Protein AF-0000000083172768 (afdb_homodimer)

Structure (mmCIF, N/CA/C/O backbone):
data_AF-0000000083172768-model_v1
#
loop_
_entity.id
_entity.type
_entity.pdbx_description
1 polymer 'Sterol 24-C-methyltransferase'
#
loop_
_atom_site.group_PDB
_atom_site.id
_atom_site.type_symbol
_atom_site.label_atom_id
_atom_site.label_alt_id
_atom_site.label_comp_id
_atom_site.label_asym_id
_atom_site.label_entity_id
_atom_site.label_seq_id
_atom_site.pdbx_PDB_ins_code
_atom_site.Cartn_x
_atom_site.Cartn_y
_atom_site.Cartn_z
_atom_site.occupancy
_atom_site.B_iso_or_equiv
_atom_site.auth_seq_id
_atom_site.auth_comp_id
_atom_site.auth_asym_id
_atom_site.auth_atom_id
_atom_site.pdbx_PDB_model_num
ATOM 1 N N . MET A 1 1 ? -0.546 26.688 33.875 1 34.53 1 MET A N 1
ATOM 2 C CA . MET A 1 1 ? -0.968 27.438 32.688 1 34.53 1 MET A CA 1
ATOM 3 C C . MET A 1 1 ? -2.48 27.359 32.5 1 34.53 1 MET A C 1
ATOM 5 O O . MET A 1 1 ? -3.078 26.297 32.688 1 34.53 1 MET A O 1
ATOM 9 N N . ALA A 1 2 ? -3.041 28.406 32.625 1 40.62 2 ALA A N 1
ATOM 10 C CA . ALA A 1 2 ? -4.496 28.5 32.531 1 40.62 2 ALA A CA 1
ATOM 11 C C . ALA A 1 2 ? -5.031 27.719 31.328 1 40.62 2 ALA A C 1
ATOM 13 O O . ALA A 1 2 ? -4.414 27.719 30.266 1 40.62 2 ALA A O 1
ATOM 14 N N . PRO A 1 3 ? -5.926 26.812 31.5 1 43.81 3 PRO A N 1
ATOM 15 C CA . PRO A 1 3 ? -6.516 26.047 30.406 1 43.81 3 PRO A CA 1
ATOM 16 C C . PRO A 1 3 ? -6.941 26.922 29.234 1 43.81 3 PRO A C 1
ATOM 18 O O . PRO A 1 3 ? -7.59 27.953 29.422 1 43.81 3 PRO A O 1
ATOM 21 N N . ALA A 1 4 ? -6.105 27.031 28.234 1 52.25 4 ALA A N 1
ATOM 22 C CA . ALA A 1 4 ? -6.387 27.891 27.078 1 52.25 4 ALA A CA 1
ATOM 23 C C . ALA A 1 4 ? -7.859 27.797 26.688 1 52.25 4 ALA A C 1
ATOM 25 O O . ALA A 1 4 ? -8.43 26.703 26.625 1 52.25 4 ALA A O 1
ATOM 26 N N . THR A 1 5 ? -8.633 28.812 26.922 1 69.31 5 THR A N 1
ATOM 27 C CA . THR A 1 5 ? -10.016 28.922 26.469 1 69.31 5 THR A CA 1
ATOM 28 C C . THR A 1 5 ? -10.133 28.547 25 1 69.31 5 THR A C 1
ATOM 30 O O . THR A 1 5 ? -9.484 29.141 24.141 1 69.31 5 THR A O 1
ATOM 33 N N . LEU A 1 6 ? -10.664 27.234 24.734 1 72.31 6 LEU A N 1
ATOM 34 C CA . LEU A 1 6 ? -10.859 26.734 23.375 1 72.31 6 LEU A CA 1
ATOM 35 C C . LEU A 1 6 ? -11.906 27.562 22.641 1 72.31 6 LEU A C 1
ATOM 37 O O . LEU A 1 6 ? -12.852 28.062 23.234 1 72.31 6 LEU A O 1
ATOM 41 N N . GLU A 1 7 ? -11.641 27.781 21.391 1 76.38 7 GLU A N 1
ATOM 42 C CA . GLU A 1 7 ? -12.656 28.406 20.531 1 76.38 7 GLU A CA 1
ATOM 43 C C . GLU A 1 7 ? -13.945 27.594 20.516 1 76.38 7 GLU A C 1
ATOM 45 O O . GLU A 1 7 ? -13.906 26.359 20.469 1 76.38 7 GLU A O 1
ATOM 50 N N . GLN A 1 8 ? -15.031 28.266 20.656 1 74.62 8 GLN A N 1
ATOM 51 C CA . GLN A 1 8 ? -16.328 27.578 20.625 1 74.62 8 GLN A CA 1
ATOM 52 C C . GLN A 1 8 ? -16.672 27.141 19.203 1 74.62 8 GLN A C 1
ATOM 54 O O . GLN A 1 8 ? -16.469 27.891 18.25 1 74.62 8 GLN A O 1
ATOM 59 N N . GLU A 1 9 ? -17.188 25.922 19.172 1 79.19 9 GLU A N 1
ATOM 60 C CA . GLU A 1 9 ? -17.641 25.438 17.875 1 79.19 9 GLU A CA 1
ATOM 61 C C . GLU A 1 9 ? -18.922 26.141 17.438 1 79.19 9 GLU A C 1
ATOM 63 O O . GLU A 1 9 ? -19.797 26.406 18.266 1 79.19 9 GLU A O 1
ATOM 68 N N . ASN A 1 10 ? -18.969 26.609 16.234 1 81 10 ASN A N 1
ATOM 69 C CA . ASN A 1 10 ? -20.188 27.141 15.625 1 81 10 ASN A CA 1
ATOM 70 C C . ASN A 1 10 ? -20.453 26.5 14.266 1 81 10 ASN A C 1
ATOM 72 O O . ASN A 1 10 ? -20.016 27.031 13.234 1 81 10 ASN A O 1
ATOM 76 N N . HIS A 1 11 ? -21.234 25.406 14.297 1 84.38 11 HIS A N 1
ATOM 77 C CA . HIS A 1 11 ? -21.469 24.625 13.094 1 84.38 11 HIS A CA 1
ATOM 78 C C . HIS A 1 11 ? -22.328 25.391 12.086 1 84.38 11 HIS A C 1
ATOM 80 O O . HIS A 1 11 ? -22.078 25.312 10.883 1 84.38 11 HIS A O 1
ATOM 86 N N . THR A 1 12 ? -23.25 26.062 12.594 1 81.12 12 THR A N 1
ATOM 87 C CA . THR A 1 12 ? -24.156 26.812 11.719 1 81.12 12 THR A CA 1
ATOM 88 C C . THR A 1 12 ? -23.391 27.906 10.969 1 81.12 12 THR A C 1
ATOM 90 O O . THR A 1 12 ? -23.516 28.031 9.75 1 81.12 12 THR A O 1
ATOM 93 N N . ARG A 1 13 ? -22.578 28.656 11.703 1 77.81 13 ARG A N 1
ATOM 94 C CA . ARG A 1 13 ? -21.781 29.703 11.109 1 77.81 13 ARG A CA 1
ATOM 95 C C . ARG A 1 13 ? -20.844 29.141 10.039 1 77.81 13 ARG A C 1
ATOM 97 O O . ARG A 1 13 ? -20.75 29.703 8.938 1 77.81 13 ARG A O 1
ATOM 104 N N . ASP A 1 14 ? -20.203 28.125 10.375 1 82.19 14 ASP A N 1
ATOM 105 C CA . ASP A 1 14 ? -19.234 27.531 9.469 1 82.19 14 ASP A CA 1
ATOM 106 C C . ASP A 1 14 ? -19.906 27 8.203 1 82.19 14 ASP A C 1
ATOM 108 O O . ASP A 1 14 ? -19.391 27.188 7.098 1 82.19 14 ASP A O 1
ATOM 112 N N . ALA A 1 15 ? -21 26.359 8.398 1 81.75 15 ALA A N 1
ATOM 113 C CA . ALA A 1 15 ? -21.75 25.812 7.266 1 81.75 15 ALA A CA 1
ATOM 114 C C . ALA A 1 15 ? -22.219 26.922 6.336 1 81.75 15 ALA A C 1
ATOM 116 O O . ALA A 1 15 ? -22.156 26.797 5.109 1 81.75 15 ALA A O 1
ATOM 117 N N . GLU A 1 16 ? -22.719 28 6.938 1 78.94 16 GLU A N 1
ATOM 118 C CA . GLU A 1 16 ? -23.172 29.141 6.145 1 78.94 16 GLU A CA 1
ATOM 119 C C . GLU A 1 16 ? -22.016 29.766 5.371 1 78.94 16 GLU A C 1
ATOM 121 O O . GLU A 1 16 ? -22.156 30.125 4.199 1 78.94 16 GLU A O 1
ATOM 126 N N . PHE A 1 17 ? -20.969 29.953 6 1 77.75 17 PHE A N 1
ATOM 127 C CA . PHE A 1 17 ? -19.797 30.5 5.336 1 77.75 17 PHE A CA 1
ATOM 128 C C . PHE A 1 17 ? -19.375 29.625 4.172 1 77.75 17 PHE A C 1
ATOM 130 O O . PHE A 1 17 ? -19.047 30.125 3.094 1 77.75 17 PHE A O 1
ATOM 137 N N . ASN A 1 18 ? -19.312 28.344 4.457 1 82.5 18 ASN A N 1
ATOM 138 C CA . ASN A 1 18 ? -18.938 27.375 3.418 1 82.5 18 ASN A CA 1
ATOM 139 C C . ASN A 1 18 ? -19.875 27.469 2.217 1 82.5 18 ASN A C 1
ATOM 141 O O . ASN A 1 18 ? -19.422 27.438 1.069 1 82.5 18 ASN A O 1
ATOM 145 N N . ARG A 1 19 ? -21.141 27.547 2.459 1 81.25 19 ARG A N 1
ATOM 146 C CA . ARG A 1 19 ? -22.125 27.656 1.396 1 81.25 19 ARG A CA 1
ATOM 147 C C . ARG A 1 19 ? -21.875 28.906 0.558 1 81.25 19 ARG A C 1
ATOM 149 O O . ARG A 1 19 ? -21.953 28.875 -0.671 1 81.25 19 ARG A O 1
ATOM 156 N N . VAL A 1 20 ? -21.594 29.938 1.216 1 76.12 20 VAL A N 1
ATOM 157 C CA . VAL A 1 20 ? -21.391 31.203 0.523 1 76.12 20 VAL A CA 1
ATOM 158 C C . VAL A 1 20 ? -20.094 31.141 -0.282 1 76.12 20 VAL A C 1
ATOM 160 O O . VAL A 1 20 ? -20.047 31.547 -1.447 1 76.12 20 VAL A O 1
ATOM 163 N N . LEU A 1 21 ? -19.156 30.656 0.3 1 78.5 21 LEU A N 1
ATOM 164 C CA . LEU A 1 21 ? -17.828 30.688 -0.319 1 78.5 21 LEU A CA 1
ATOM 165 C C . LEU A 1 21 ? -17.75 29.672 -1.451 1 78.5 21 LEU A C 1
ATOM 167 O O . LEU A 1 21 ? -17.328 30 -2.564 1 78.5 21 LEU A O 1
ATOM 171 N N . HIS A 1 22 ? -18.172 28.453 -1.201 1 83.94 22 HIS A N 1
ATOM 172 C CA . HIS A 1 22 ? -17.875 27.359 -2.123 1 83.94 22 HIS A CA 1
ATOM 173 C C . HIS A 1 22 ? -19.125 26.969 -2.924 1 83.94 22 HIS A C 1
ATOM 175 O O . HIS A 1 22 ? -19.016 26.328 -3.965 1 83.94 22 HIS A O 1
ATOM 181 N N . GLY A 1 23 ? -20.234 27.281 -2.422 1 71.12 23 GLY A N 1
ATOM 182 C CA . GLY A 1 23 ? -21.453 26.906 -3.117 1 71.12 23 GLY A CA 1
ATOM 183 C C . GLY A 1 23 ? -21.562 25.406 -3.332 1 71.12 23 GLY A C 1
ATOM 184 O O . GLY A 1 23 ? -21.453 24.625 -2.385 1 71.12 23 GLY A O 1
ATOM 185 N N . LYS A 1 24 ? -21.766 24.984 -4.668 1 70.06 24 LYS A N 1
ATOM 186 C CA . LYS A 1 24 ? -21.891 23.578 -5.02 1 70.06 24 LYS A CA 1
ATOM 187 C C . LYS A 1 24 ? -20.578 23.016 -5.543 1 70.06 24 LYS A C 1
ATOM 189 O O . LYS A 1 24 ? -20.562 21.969 -6.203 1 70.06 24 LYS A O 1
ATOM 194 N N . SER A 1 25 ? -19.562 23.75 -5.266 1 70.44 25 SER A N 1
ATOM 195 C CA . SER A 1 25 ? -18.281 23.359 -5.836 1 70.44 25 SER A CA 1
ATOM 196 C C . SER A 1 25 ? -17.781 22.047 -5.242 1 70.44 25 SER A C 1
ATOM 198 O O . SER A 1 25 ? -16.984 21.328 -5.867 1 70.44 25 SER A O 1
ATOM 200 N N . ALA A 1 26 ? -18.172 21.797 -4.082 1 73.5 26 ALA A N 1
ATOM 201 C CA . ALA A 1 26 ? -17.797 20.531 -3.471 1 73.5 26 ALA A CA 1
ATOM 202 C C . ALA A 1 26 ? -18.328 19.344 -4.281 1 73.5 26 ALA A C 1
ATOM 204 O O . ALA A 1 26 ? -17.797 18.234 -4.203 1 73.5 26 ALA A O 1
ATOM 205 N N . GLN A 1 27 ? -19.344 19.609 -5.039 1 67.19 27 GLN A N 1
ATOM 206 C CA . GLN A 1 27 ? -19.984 18.578 -5.844 1 67.19 27 GLN A CA 1
ATOM 207 C C . GLN A 1 27 ? -19.531 18.656 -7.301 1 67.19 27 GLN A C 1
ATOM 209 O O . GLN A 1 27 ? -19.922 17.812 -8.125 1 67.19 27 GLN A O 1
ATOM 214 N N . ALA A 1 28 ? -18.75 19.734 -7.555 1 59.31 28 ALA A N 1
ATOM 215 C CA . ALA A 1 28 ? -18.406 19.984 -8.953 1 59.31 28 ALA A CA 1
ATOM 216 C C . ALA A 1 28 ? -17.469 18.922 -9.492 1 59.31 28 ALA A C 1
ATOM 218 O O . ALA A 1 28 ? -16.547 18.469 -8.797 1 59.31 28 ALA A O 1
ATOM 219 N N . GLN A 1 29 ? -17.812 18.297 -10.656 1 57.25 29 GLN A N 1
ATOM 220 C CA . GLN A 1 29 ? -16.984 17.328 -11.367 1 57.25 29 GLN A CA 1
ATOM 221 C C . GLN A 1 29 ? -16.047 18.016 -12.344 1 57.25 29 GLN A C 1
ATOM 223 O O . GLN A 1 29 ? -15.188 17.375 -12.953 1 57.25 29 GLN A O 1
ATOM 228 N N . GLY A 1 30 ? -16.078 19.297 -12.273 1 56.19 30 GLY A N 1
ATOM 229 C CA . GLY A 1 30 ? -15.344 19.969 -13.328 1 56.19 30 GLY A CA 1
ATOM 230 C C . GLY A 1 30 ? -13.875 20.188 -13 1 56.19 30 GLY A C 1
ATOM 231 O O . GLY A 1 30 ? -13.398 19.75 -11.945 1 56.19 30 GLY A O 1
ATOM 232 N N . GLY A 1 31 ? -13.047 20.672 -14.023 1 61.69 31 GLY A N 1
ATOM 233 C CA . GLY A 1 31 ? -11.617 20.938 -13.961 1 61.69 31 GLY A CA 1
ATOM 234 C C . GLY A 1 31 ? -11.258 22.062 -13.008 1 61.69 31 GLY A C 1
ATOM 235 O O . GLY A 1 31 ? -12.133 22.594 -12.32 1 61.69 31 GLY A O 1
ATOM 236 N N . PHE A 1 32 ? -10.016 22.359 -12.836 1 62.41 32 PHE A N 1
ATOM 237 C CA . PHE A 1 32 ? -9.406 23.297 -11.906 1 62.41 32 PHE A CA 1
ATOM 238 C C . PHE A 1 32 ? -10.078 24.672 -11.992 1 62.41 32 PHE A C 1
ATOM 240 O O . PHE A 1 32 ? -10.414 25.266 -10.977 1 62.41 32 PHE A O 1
ATOM 247 N N . ALA A 1 33 ? -10.469 25.125 -13.094 1 56.91 33 ALA A N 1
ATOM 248 C CA . ALA A 1 33 ? -11.047 26.438 -13.305 1 56.91 33 ALA A CA 1
ATOM 249 C C . ALA A 1 33 ? -12.469 26.516 -12.758 1 56.91 33 ALA A C 1
ATOM 251 O O . ALA A 1 33 ? -12.859 27.531 -12.172 1 56.91 33 ALA A O 1
ATOM 252 N N . ALA A 1 34 ? -13.117 25.5 -12.914 1 57.31 34 ALA A N 1
ATOM 253 C CA . ALA A 1 34 ? -14.5 25.484 -12.445 1 57.31 34 ALA A CA 1
ATOM 254 C C . ALA A 1 34 ? -14.57 25.469 -10.922 1 57.31 34 ALA A C 1
ATOM 256 O O . ALA A 1 34 ? -15.445 26.109 -10.336 1 57.31 34 ALA A O 1
ATOM 257 N N . ILE A 1 35 ? -13.547 24.984 -10.461 1 61.19 35 ILE A N 1
ATOM 258 C CA . ILE A 1 35 ? -13.523 24.844 -9.016 1 61.19 35 ILE A CA 1
ATOM 259 C C . ILE A 1 35 ? -13.141 26.188 -8.375 1 61.19 35 ILE A C 1
ATOM 261 O O . ILE A 1 35 ? -13.797 26.641 -7.434 1 61.19 35 ILE A O 1
ATOM 265 N N . LEU A 1 36 ? -12.227 26.844 -9.016 1 65.56 36 LEU A N 1
ATOM 266 C CA . LEU A 1 36 ? -11.766 28.094 -8.445 1 65.56 36 LEU A CA 1
ATOM 267 C C . LEU A 1 36 ? -12.742 29.234 -8.758 1 65.56 36 LEU A C 1
ATOM 269 O O . LEU A 1 36 ? -12.977 30.109 -7.926 1 65.56 36 LEU A O 1
ATOM 273 N N . GLY A 1 37 ? -13.281 29.109 -9.859 1 62.56 37 GLY A N 1
ATOM 274 C CA . GLY A 1 37 ? -14.148 30.188 -10.328 1 62.56 37 GLY A CA 1
ATOM 275 C C . GLY A 1 37 ? -15.5 30.219 -9.641 1 62.56 37 GLY A C 1
ATOM 276 O O . GLY A 1 37 ? -16.188 31.234 -9.664 1 62.56 37 GLY A O 1
ATOM 277 N N . GLY A 1 38 ? -15.781 29.25 -9.023 1 66.31 38 GLY A N 1
ATOM 278 C CA . GLY A 1 38 ? -17.109 29.172 -8.422 1 66.31 38 GLY A CA 1
ATOM 279 C C . GLY A 1 38 ? -17.156 29.75 -7.016 1 66.31 38 GLY A C 1
ATOM 280 O O . GLY A 1 38 ? -18.219 29.812 -6.402 1 66.31 38 GLY A O 1
ATOM 281 N N . LYS A 1 39 ? -16.094 30.391 -6.559 1 78.69 39 LYS A N 1
ATOM 282 C CA . LYS A 1 39 ? -16.062 30.906 -5.195 1 78.69 39 LYS A CA 1
ATOM 283 C C . LYS A 1 39 ? -16.562 32.344 -5.141 1 78.69 39 LYS A C 1
ATOM 285 O O . LYS A 1 39 ? -16.297 33.125 -6.051 1 78.69 39 LYS A O 1
ATOM 290 N N . ASP A 1 40 ? -17.266 32.656 -4.031 1 78.81 40 ASP A N 1
ATOM 291 C CA . ASP A 1 40 ? -17.719 34.031 -3.801 1 78.81 40 ASP A CA 1
ATOM 292 C C . ASP A 1 40 ? -16.562 34.938 -3.471 1 78.81 40 ASP A C 1
ATOM 294 O O . ASP A 1 40 ? -15.797 34.688 -2.537 1 78.81 40 ASP A O 1
ATOM 298 N N . ALA A 1 41 ? -16.469 36 -4.16 1 77.5 41 ALA A N 1
ATOM 299 C CA . ALA A 1 41 ? -15.336 36.906 -4.062 1 77.5 41 ALA A CA 1
ATOM 300 C C . ALA A 1 41 ? -15.25 37.531 -2.676 1 77.5 41 ALA A C 1
ATOM 302 O O . ALA A 1 41 ? -14.156 37.625 -2.102 1 77.5 41 ALA A O 1
ATOM 303 N N . ALA A 1 42 ? -16.344 38 -2.193 1 80.69 42 ALA A N 1
ATOM 304 C CA . ALA A 1 42 ? -16.359 38.656 -0.886 1 80.69 42 ALA A CA 1
ATOM 305 C C . ALA A 1 42 ? -15.953 37.688 0.215 1 80.69 42 ALA A C 1
ATOM 307 O O . ALA A 1 42 ? -15.18 38.031 1.109 1 80.69 42 ALA A O 1
ATOM 308 N N . ALA A 1 43 ? -16.516 36.594 0.172 1 81.94 43 ALA A N 1
ATOM 309 C CA . ALA A 1 43 ? -16.188 35.562 1.152 1 81.94 43 ALA A CA 1
ATOM 310 C C . ALA A 1 43 ? -14.727 35.156 1.053 1 81.94 43 ALA A C 1
ATOM 312 O O . ALA A 1 43 ? -14.07 34.906 2.07 1 81.94 43 ALA A O 1
ATOM 313 N N . GLN A 1 44 ? -14.328 35.062 -0.094 1 84.06 44 GLN A N 1
ATOM 314 C CA . GLN A 1 44 ? -12.922 34.75 -0.307 1 84.06 44 GLN A CA 1
ATOM 315 C C . GLN A 1 44 ? -12.016 35.812 0.305 1 84.06 44 GLN A C 1
ATOM 317 O O . GLN A 1 44 ? -11.031 35.5 0.969 1 84.06 44 GLN A O 1
ATOM 322 N N . LYS A 1 45 ? -12.305 36.969 0.009 1 83 45 LYS A N 1
ATOM 323 C CA . LYS A 1 45 ? -11.531 38.062 0.584 1 83 45 LYS A CA 1
ATOM 324 C C . LYS A 1 45 ? -11.531 38 2.109 1 83 45 LYS A C 1
ATOM 326 O O . LYS A 1 45 ? -10.5 38.219 2.75 1 83 45 LYS A O 1
ATOM 331 N N . ALA A 1 46 ? -12.648 37.75 2.609 1 83.25 46 ALA A N 1
ATOM 332 C CA . ALA A 1 46 ? -12.766 37.625 4.062 1 83.25 46 ALA A CA 1
ATOM 333 C C . ALA A 1 46 ? -11.875 36.5 4.602 1 83.25 46 ALA A C 1
ATOM 335 O O . ALA A 1 46 ? -11.227 36.688 5.637 1 83.25 46 ALA A O 1
ATOM 336 N N . ALA A 1 47 ? -11.93 35.438 3.979 1 84.5 47 ALA A N 1
ATOM 337 C CA . ALA A 1 47 ? -11.086 34.312 4.387 1 84.5 47 ALA A CA 1
ATOM 338 C C . ALA A 1 47 ? -9.609 34.656 4.309 1 84.5 47 ALA A C 1
ATOM 340 O O . ALA A 1 47 ? -8.828 34.344 5.207 1 84.5 47 ALA A O 1
ATOM 341 N N . VAL A 1 48 ? -9.227 35.344 3.252 1 85.94 48 VAL A N 1
ATOM 342 C CA . VAL A 1 48 ? -7.844 35.75 3.055 1 85.94 48 VAL A CA 1
ATOM 343 C C . VAL A 1 48 ? -7.43 36.688 4.172 1 85.94 48 VAL A C 1
ATOM 345 O O . VAL A 1 48 ? -6.383 36.531 4.801 1 85.94 48 VAL A O 1
ATOM 348 N N . ASP A 1 49 ? -8.25 37.656 4.41 1 87.38 49 ASP A N 1
ATOM 349 C CA . ASP A 1 49 ? -7.945 38.656 5.434 1 87.38 49 ASP A CA 1
ATOM 350 C C . ASP A 1 49 ? -7.844 38.031 6.816 1 87.38 49 ASP A C 1
ATOM 352 O O . ASP A 1 49 ? -6.926 38.312 7.578 1 87.38 49 ASP A O 1
ATOM 356 N N . GLU A 1 50 ? -8.797 37.188 7.086 1 86.69 50 GLU A N 1
ATOM 357 C CA . GLU A 1 50 ? -8.82 36.531 8.391 1 86.69 50 GLU A CA 1
ATOM 358 C C . GLU A 1 50 ? -7.598 35.656 8.586 1 86.69 50 GLU A C 1
ATOM 360 O O . GLU A 1 50 ? -7.078 35.531 9.695 1 86.69 50 GLU A O 1
ATOM 365 N N . TYR A 1 51 ? -7.18 35 7.582 1 88.38 51 TYR A N 1
ATOM 366 C CA . TYR A 1 51 ? -6.023 34.125 7.691 1 88.38 51 TYR A CA 1
ATOM 367 C C . TYR A 1 51 ? -4.734 34.938 7.816 1 88.38 51 TYR A C 1
ATOM 369 O O . TYR A 1 51 ? -3.934 34.688 8.727 1 88.38 51 TYR A O 1
ATOM 377 N N . PHE A 1 52 ? -4.5 35.906 7.035 1 90.12 52 PHE A N 1
ATOM 378 C CA . PHE A 1 52 ? -3.201 36.562 6.902 1 90.12 52 PHE A CA 1
ATOM 379 C C . PHE A 1 52 ? -3.023 37.625 7.965 1 90.12 52 PHE A C 1
ATOM 381 O O . PHE A 1 52 ? -1.915 38.125 8.164 1 90.12 52 PHE A O 1
ATOM 388 N N . LYS A 1 53 ? -4.066 38.031 8.633 1 88.44 53 LYS A N 1
ATOM 389 C CA . LYS A 1 53 ? -3.916 38.938 9.75 1 88.44 53 LYS A CA 1
ATOM 390 C C . LYS A 1 53 ? -2.949 38.375 10.797 1 88.44 53 LYS A C 1
ATOM 392 O O . LYS A 1 53 ? -2.33 39.156 11.539 1 88.44 53 LYS A O 1
ATOM 397 N N . HIS A 1 54 ? -2.832 37.125 10.852 1 87.75 54 HIS A N 1
ATOM 398 C CA . HIS A 1 54 ? -1.969 36.469 11.828 1 87.75 54 HIS A CA 1
ATOM 399 C C . HIS A 1 54 ? -0.51 36.5 11.383 1 87.75 54 HIS A C 1
ATOM 401 O O . HIS A 1 54 ? 0.391 36.219 12.18 1 87.75 54 HIS A O 1
ATOM 407 N N . TRP A 1 55 ? -0.203 36.875 10.172 1 88.25 55 TRP A N 1
ATOM 408 C CA . TRP A 1 55 ? 1.134 36.719 9.609 1 88.25 55 TRP A CA 1
ATOM 409 C C . TRP A 1 55 ? 1.669 38.031 9.055 1 88.25 55 TRP A C 1
ATOM 411 O O . TRP A 1 55 ? 2.877 38.281 9.094 1 88.25 55 TRP A O 1
ATOM 421 N N . ASP A 1 56 ? 0.782 38.812 8.492 1 86.31 56 ASP A N 1
ATOM 422 C CA . ASP A 1 56 ? 1.195 40.062 7.863 1 86.31 56 ASP A CA 1
ATOM 423 C C . ASP A 1 56 ? 1.903 40.969 8.867 1 86.31 56 ASP A C 1
ATOM 425 O O . ASP A 1 56 ? 1.387 41.219 9.953 1 86.31 56 ASP A O 1
ATOM 429 N N . ASN A 1 57 ? 3.004 41.438 8.492 1 78.44 57 ASN A N 1
ATOM 430 C CA . ASN A 1 57 ? 3.83 42.344 9.297 1 78.44 57 ASN A CA 1
ATOM 431 C C . ASN A 1 57 ? 4.285 41.656 10.594 1 78.44 57 ASN A C 1
ATOM 433 O O . ASN A 1 57 ? 4.387 42.344 11.625 1 78.44 57 ASN A O 1
ATOM 437 N N . LYS A 1 58 ? 4.426 40.469 10.648 1 84.19 58 LYS A N 1
ATOM 438 C CA . LYS A 1 58 ? 4.902 39.656 11.781 1 84.19 58 LYS A CA 1
ATOM 439 C C . LYS A 1 58 ? 5.988 38.688 11.352 1 84.19 58 LYS A C 1
ATOM 441 O O . LYS A 1 58 ? 5.805 37.469 11.453 1 84.19 58 LYS A O 1
ATOM 446 N N . ASP A 1 59 ? 7.125 39.25 10.984 1 82.12 59 ASP A N 1
ATOM 447 C CA . ASP A 1 59 ? 8.227 38.438 10.461 1 82.12 59 ASP A CA 1
ATOM 448 C C . ASP A 1 59 ? 8.977 37.75 11.594 1 82.12 59 ASP A C 1
ATOM 450 O O . ASP A 1 59 ? 8.758 38.031 12.766 1 82.12 59 ASP A O 1
ATOM 454 N N . ALA A 1 60 ? 9.758 36.875 11.242 1 81.69 60 ALA A N 1
ATOM 455 C CA . ALA A 1 60 ? 10.484 36.031 12.188 1 81.69 60 ALA A CA 1
ATOM 456 C C . ALA A 1 60 ? 11.312 36.875 13.148 1 81.69 60 ALA A C 1
ATOM 458 O O . ALA A 1 60 ? 11.469 36.5 14.32 1 81.69 60 ALA A O 1
ATOM 459 N N . ALA A 1 61 ? 11.82 37.906 12.648 1 82.69 61 ALA A N 1
ATOM 460 C CA . ALA A 1 61 ? 12.695 38.75 13.453 1 82.69 61 ALA A CA 1
ATOM 461 C C . ALA A 1 61 ? 11.906 39.469 14.547 1 82.69 61 ALA A C 1
ATOM 463 O O . ALA A 1 61 ? 12.453 39.812 15.602 1 82.69 61 ALA A O 1
ATOM 464 N N . GLU A 1 62 ? 10.648 39.625 14.352 1 82.94 62 GLU A N 1
ATOM 465 C CA . GLU A 1 62 ? 9.836 40.406 15.273 1 82.94 62 GLU A CA 1
ATOM 466 C C . GLU A 1 62 ? 8.875 39.531 16.062 1 82.94 62 GLU A C 1
ATOM 468 O O . GLU A 1 62 ? 8.062 40.031 16.844 1 82.94 62 GLU A O 1
ATOM 473 N N . GLU A 1 63 ? 8.977 38.312 15.867 1 85.31 63 GLU A N 1
ATOM 474 C CA . GLU A 1 63 ? 7.988 37.438 16.516 1 85.31 63 GLU A CA 1
ATOM 475 C C . GLU A 1 63 ? 8.188 37.406 18.016 1 85.31 63 GLU A C 1
ATOM 477 O O . GLU A 1 63 ? 9.305 37.188 18.5 1 85.31 63 GLU A O 1
ATOM 482 N N . THR A 1 64 ? 7.145 37.719 18.75 1 85.25 64 THR A N 1
ATOM 483 C CA . THR A 1 64 ? 7.148 37.656 20.219 1 85.25 64 THR A CA 1
ATOM 484 C C . THR A 1 64 ? 6.254 36.531 20.703 1 85.25 64 THR A C 1
ATOM 486 O O . THR A 1 64 ? 5.504 35.938 19.922 1 85.25 64 THR A O 1
ATOM 489 N N . GLU A 1 65 ? 6.43 36.188 21.938 1 87.81 65 GLU A N 1
ATOM 490 C CA . GLU A 1 65 ? 5.57 35.188 22.516 1 87.81 65 GLU A CA 1
ATOM 491 C C . GLU A 1 65 ? 4.105 35.594 22.469 1 87.81 65 GLU A C 1
ATOM 493 O O . GLU A 1 65 ? 3.219 34.75 22.328 1 87.81 65 GLU A O 1
ATOM 498 N N . GLU A 1 66 ? 3.863 36.844 22.625 1 87.5 66 GLU A N 1
ATOM 499 C CA . GLU A 1 66 ? 2.494 37.344 22.562 1 87.5 66 GLU A CA 1
ATOM 500 C C . GLU A 1 66 ? 1.885 37.094 21.172 1 87.5 66 GLU A C 1
ATOM 502 O O . GLU A 1 66 ? 0.711 36.75 21.062 1 87.5 66 GLU A O 1
ATOM 507 N N . ILE A 1 67 ? 2.67 37.312 20.234 1 86.62 67 ILE A N 1
ATOM 508 C CA . ILE A 1 67 ? 2.219 37.094 18.859 1 86.62 67 ILE A CA 1
ATOM 509 C C . ILE A 1 67 ? 1.905 35.625 18.656 1 86.62 67 ILE A C 1
ATOM 511 O O . ILE A 1 67 ? 0.867 35.281 18.078 1 86.62 67 ILE A O 1
ATOM 515 N N . ARG A 1 68 ? 2.74 34.781 19.125 1 88.19 68 ARG A N 1
ATOM 516 C CA . ARG A 1 68 ? 2.527 33.344 19.016 1 88.19 68 ARG A CA 1
ATOM 517 C C . ARG A 1 68 ? 1.29 32.906 19.781 1 88.19 68 ARG A C 1
ATOM 519 O O . ARG A 1 68 ? 0.507 32.062 19.312 1 88.19 68 ARG A O 1
ATOM 526 N N . ALA A 1 69 ? 1.161 33.469 20.922 1 89.69 69 ALA A N 1
ATOM 527 C CA . ALA A 1 69 ? 0.023 33.125 21.781 1 89.69 69 ALA A CA 1
ATOM 528 C C . ALA A 1 69 ? -1.293 33.531 21.109 1 89.69 69 ALA A C 1
ATOM 530 O O . ALA A 1 69 ? -2.307 32.844 21.281 1 89.69 69 ALA A O 1
ATOM 531 N N . ALA A 1 70 ? -1.281 34.562 20.438 1 88.56 70 ALA A N 1
ATOM 532 C CA . ALA A 1 70 ? -2.484 35.031 19.734 1 88.56 70 ALA A CA 1
ATOM 533 C C . ALA A 1 70 ? -2.902 34 18.672 1 88.56 70 ALA A C 1
ATOM 535 O O . ALA A 1 70 ? -4.094 33.75 18.469 1 88.56 70 ALA A O 1
ATOM 536 N N . ARG A 1 71 ? -1.955 33.469 17.969 1 89.94 71 ARG A N 1
ATOM 537 C CA . ARG A 1 71 ? -2.252 32.438 16.984 1 89.94 71 ARG A CA 1
ATOM 538 C C . ARG A 1 71 ? -2.818 31.203 17.641 1 89.94 71 ARG A C 1
ATOM 540 O O . ARG A 1 71 ? -3.779 30.609 17.141 1 89.94 71 ARG A O 1
ATOM 547 N N . ARG A 1 72 ? -2.238 30.812 18.703 1 90.25 72 ARG A N 1
ATOM 548 C CA . ARG A 1 72 ? -2.695 29.641 19.422 1 90.25 72 ARG A CA 1
ATOM 549 C C . ARG A 1 72 ? -4.129 29.812 19.906 1 90.25 72 ARG A C 1
ATOM 551 O O . ARG A 1 72 ? -4.922 28.859 19.875 1 90.25 72 ARG A O 1
ATOM 558 N N . ALA A 1 73 ? -4.398 31 20.297 1 88.69 73 ALA A N 1
ATOM 559 C CA . ALA A 1 73 ? -5.723 31.297 20.828 1 88.69 73 ALA A CA 1
ATOM 560 C C . ALA A 1 73 ? -6.793 31.203 19.75 1 88.69 73 ALA A C 1
ATOM 562 O O . ALA A 1 73 ? -7.945 30.875 20.031 1 88.69 73 ALA A O 1
ATOM 563 N N . GLU A 1 74 ? -6.406 31.391 18.531 1 89.56 74 GLU A N 1
ATOM 564 C CA . GLU A 1 74 ? -7.352 31.375 17.406 1 89.56 74 GLU A CA 1
ATOM 565 C C . GLU A 1 74 ? -7.055 30.219 16.469 1 89.56 74 GLU A C 1
ATOM 567 O O . GLU A 1 74 ? -7.289 30.312 15.258 1 89.56 74 GLU A O 1
ATOM 572 N N . TYR A 1 75 ? -6.531 29.172 17.031 1 88.19 75 TYR A N 1
ATOM 573 C CA . TYR A 1 75 ? -6.031 28.078 16.203 1 88.19 75 TYR A CA 1
ATOM 574 C C . TYR A 1 75 ? -7.133 27.516 15.312 1 88.19 75 TYR A C 1
ATOM 576 O O . TYR A 1 75 ? -6.887 27.188 14.156 1 88.19 75 TYR A O 1
ATOM 584 N N . ALA A 1 76 ? -8.359 27.312 15.797 1 87.06 76 ALA A N 1
ATOM 585 C CA . ALA A 1 76 ? -9.445 26.688 15.055 1 87.06 76 ALA A CA 1
ATOM 586 C C . ALA A 1 76 ? -9.852 27.531 13.852 1 87.06 76 ALA A C 1
ATOM 588 O O . ALA A 1 76 ? -10.016 27.016 12.742 1 87.06 76 ALA A O 1
ATOM 589 N N . THR A 1 77 ? -10 28.844 14.172 1 87.06 77 THR A N 1
ATOM 590 C CA . THR A 1 77 ? -10.344 29.766 13.102 1 87.06 77 THR A CA 1
ATOM 591 C C . THR A 1 77 ? -9.234 29.844 12.062 1 87.06 77 THR A C 1
ATOM 593 O O . THR A 1 77 ? -9.5 29.859 10.859 1 87.06 77 THR A O 1
ATOM 596 N N . LEU A 1 78 ? -8.047 29.891 12.555 1 87.62 78 LEU A N 1
ATOM 597 C CA . LEU A 1 78 ? -6.879 29.938 11.688 1 87.62 78 LEU A CA 1
ATOM 598 C C . LEU A 1 78 ? -6.859 28.75 10.734 1 87.62 78 LEU A C 1
ATOM 600 O O . LEU A 1 78 ? -6.738 28.922 9.516 1 87.62 78 LEU A O 1
ATOM 604 N N . THR A 1 79 ? -7 27.562 11.234 1 89.88 79 THR A N 1
ATOM 605 C CA . THR A 1 79 ? -6.93 26.344 10.445 1 89.88 79 THR A CA 1
ATOM 606 C C . THR A 1 79 ? -8.109 26.25 9.477 1 89.88 79 THR A C 1
ATOM 608 O O . THR A 1 79 ? -7.941 25.844 8.328 1 89.88 79 THR A O 1
ATOM 611 N N . ARG A 1 80 ? -9.227 26.594 9.914 1 87.62 80 ARG A N 1
ATOM 612 C CA . ARG A 1 80 ? -10.422 26.562 9.078 1 87.62 80 ARG A CA 1
ATOM 613 C C . ARG A 1 80 ? -10.25 27.469 7.855 1 87.62 80 ARG A C 1
ATOM 615 O O . ARG A 1 80 ? -10.523 27.047 6.73 1 87.62 80 ARG A O 1
ATOM 622 N N . HIS A 1 81 ? -9.859 28.688 8.07 1 87.25 81 HIS A N 1
ATOM 623 C CA . HIS A 1 81 ? -9.703 29.625 6.957 1 87.25 81 HIS A CA 1
ATOM 624 C C . HIS A 1 81 ? -8.555 29.203 6.039 1 87.25 81 HIS A C 1
ATOM 626 O O . HIS A 1 81 ? -8.617 29.406 4.824 1 87.25 81 HIS A O 1
ATOM 632 N N . TYR A 1 82 ? -7.598 28.719 6.598 1 88.88 82 TYR A N 1
ATOM 633 C CA . TYR A 1 82 ? -6.512 28.188 5.789 1 88.88 82 TYR A CA 1
ATOM 634 C C . TYR A 1 82 ? -7.035 27.156 4.793 1 88.88 82 TYR A C 1
ATOM 636 O O . TYR A 1 82 ? -6.75 27.234 3.596 1 88.88 82 TYR A O 1
ATOM 644 N N . TYR A 1 83 ? -7.797 26.188 5.285 1 88.88 83 TYR A N 1
ATOM 645 C CA . TYR A 1 83 ? -8.227 25.094 4.418 1 88.88 83 TYR A CA 1
ATOM 646 C C . TYR A 1 83 ? -9.359 25.531 3.504 1 88.88 83 TYR A C 1
ATOM 648 O O . TYR A 1 83 ? -9.547 24.969 2.424 1 88.88 83 TYR A O 1
ATOM 656 N N . ASN A 1 84 ? -10.078 26.562 3.855 1 85.25 84 ASN A N 1
ATOM 657 C CA . ASN A 1 84 ? -10.992 27.172 2.9 1 85.25 84 ASN A CA 1
ATOM 658 C C . ASN A 1 84 ? -10.25 27.719 1.68 1 85.25 84 ASN A C 1
ATOM 660 O O . ASN A 1 84 ? -10.789 27.719 0.572 1 85.25 84 ASN A O 1
ATOM 664 N N . LEU A 1 85 ? -9.062 28.141 1.88 1 81.31 85 LEU A N 1
ATOM 665 C CA . LEU A 1 85 ? -8.281 28.766 0.822 1 81.31 85 LEU A CA 1
ATOM 666 C C . LEU A 1 85 ? -7.445 27.719 0.08 1 81.31 85 LEU A C 1
ATOM 668 O O . LEU A 1 85 ? -7.332 27.781 -1.146 1 81.31 85 LEU A O 1
ATOM 672 N N . ALA A 1 86 ? -6.945 26.734 0.749 1 85.69 86 ALA A N 1
ATOM 673 C CA . ALA A 1 86 ? -5.844 25.922 0.223 1 85.69 86 ALA A CA 1
ATOM 674 C C . ALA A 1 86 ? -6.348 24.594 -0.318 1 85.69 86 ALA A C 1
ATOM 676 O O . ALA A 1 86 ? -5.652 23.922 -1.091 1 85.69 86 ALA A O 1
ATOM 677 N N . THR A 1 87 ? -7.5 24.125 0.015 1 88.19 87 THR A N 1
ATOM 678 C CA . THR A 1 87 ? -7.957 22.766 -0.243 1 88.19 87 THR A CA 1
ATOM 679 C C . THR A 1 87 ? -7.918 22.469 -1.737 1 88.19 87 THR A C 1
ATOM 681 O O . THR A 1 87 ? -7.387 21.422 -2.15 1 88.19 87 THR A O 1
ATOM 684 N N . ASP A 1 88 ? -8.391 23.359 -2.529 1 83.56 88 ASP A N 1
ATOM 685 C CA . ASP A 1 88 ? -8.445 23.094 -3.967 1 83.56 88 ASP A CA 1
ATOM 686 C C . ASP A 1 88 ? -7.047 23.016 -4.566 1 83.56 88 ASP A C 1
ATOM 688 O O . ASP A 1 88 ? -6.785 22.172 -5.434 1 83.56 88 ASP A O 1
ATOM 692 N N . LEU A 1 89 ? -6.219 23.859 -4.102 1 81.69 89 LEU A N 1
ATOM 693 C CA . LEU A 1 89 ? -4.844 23.828 -4.586 1 81.69 89 LEU A CA 1
ATOM 694 C C . LEU A 1 89 ? -4.152 22.531 -4.188 1 81.69 89 LEU A C 1
ATOM 696 O O . LEU A 1 89 ? -3.402 21.953 -4.98 1 81.69 89 LEU A O 1
ATOM 700 N N . TYR A 1 90 ? -4.391 22.031 -3.004 1 85.75 90 TYR A N 1
ATOM 701 C CA . TYR A 1 90 ? -3.842 20.75 -2.547 1 85.75 90 TYR A CA 1
ATOM 702 C C . TYR A 1 90 ? -4.359 19.594 -3.396 1 85.75 90 TYR A C 1
ATOM 704 O O . TYR A 1 90 ? -3.59 18.734 -3.809 1 85.75 90 TYR A O 1
ATOM 712 N N . GLU A 1 91 ? -5.578 19.594 -3.615 1 86.38 91 GLU A N 1
ATOM 713 C CA . GLU A 1 91 ? -6.184 18.484 -4.344 1 86.38 91 GLU A CA 1
ATOM 714 C C . GLU A 1 91 ? -5.633 18.391 -5.766 1 86.38 91 GLU A C 1
ATOM 716 O O . GLU A 1 91 ? -5.34 17.297 -6.254 1 86.38 91 GLU A O 1
ATOM 721 N N . TYR A 1 92 ? -5.457 19.516 -6.344 1 77.94 92 TYR A N 1
ATOM 722 C CA . TYR A 1 92 ? -4.98 19.516 -7.723 1 77.94 92 TYR A CA 1
ATOM 723 C C . TYR A 1 92 ? -3.471 19.328 -7.781 1 77.94 92 TYR A C 1
ATOM 725 O O . TYR A 1 92 ? -2.957 18.688 -8.703 1 77.94 92 TYR A O 1
ATOM 733 N N . GLY A 1 93 ? -2.807 19.812 -6.859 1 79.44 93 GLY A N 1
ATOM 734 C CA . GLY A 1 93 ? -1.354 19.781 -6.914 1 79.44 93 GLY A CA 1
ATOM 735 C C . GLY A 1 93 ? -0.756 18.562 -6.23 1 79.44 93 GLY A C 1
ATOM 736 O O . GLY A 1 93 ? 0.353 18.141 -6.566 1 79.44 93 GLY A O 1
ATOM 737 N N . TRP A 1 94 ? -1.462 18.031 -5.309 1 86.31 94 TRP A N 1
ATOM 738 C CA . TRP A 1 94 ? -0.874 16.984 -4.477 1 86.31 94 TRP A CA 1
ATOM 739 C C . TRP A 1 94 ? -1.735 15.734 -4.488 1 86.31 94 TRP A C 1
ATOM 741 O O . TRP A 1 94 ? -1.22 14.617 -4.379 1 86.31 94 TRP A O 1
ATOM 751 N N . GLY A 1 95 ? -3.027 15.867 -4.703 1 89.94 95 GLY A N 1
ATOM 752 C CA . GLY A 1 95 ? -3.967 14.766 -4.645 1 89.94 95 GLY A CA 1
ATOM 753 C C . GLY A 1 95 ? -4.91 14.844 -3.461 1 89.94 95 GLY A C 1
ATOM 754 O O . GLY A 1 95 ? -5.109 15.922 -2.891 1 89.94 95 GLY A O 1
ATOM 755 N N . THR A 1 96 ? -5.512 13.672 -3.131 1 93.31 96 THR A N 1
ATOM 756 C CA . THR A 1 96 ? -6.57 13.695 -2.129 1 93.31 96 THR A CA 1
ATOM 757 C C . THR A 1 96 ? -6.031 13.289 -0.761 1 93.31 96 THR A C 1
ATOM 759 O O . THR A 1 96 ? -6.766 13.289 0.228 1 93.31 96 THR A O 1
ATOM 762 N N . SER A 1 97 ? -4.758 12.898 -0.735 1 94.94 97 SER A N 1
ATOM 763 C CA . SER A 1 97 ? -4.086 12.617 0.53 1 94.94 97 SER A CA 1
ATOM 764 C C . SER A 1 97 ? -3.09 13.719 0.879 1 94.94 97 SER A C 1
ATOM 766 O O . SER A 1 97 ? -1.989 13.766 0.325 1 94.94 97 SER A O 1
ATOM 768 N N . PHE A 1 98 ? -3.377 14.57 1.761 1 93.06 98 PHE A N 1
ATOM 769 C CA . PHE A 1 98 ? -2.646 15.789 2.09 1 93.06 98 PHE A CA 1
ATOM 770 C C . PHE A 1 98 ? -1.537 15.5 3.094 1 93.06 98 PHE A C 1
ATOM 772 O O . PHE A 1 98 ? -1.522 16.062 4.191 1 93.06 98 PHE A O 1
ATOM 779 N N . HIS A 1 99 ? -0.665 14.641 2.742 1 97.38 99 HIS A N 1
ATOM 780 C CA . HIS A 1 99 ? 0.441 14.367 3.654 1 97.38 99 HIS A CA 1
ATOM 781 C C . HIS A 1 99 ? 1.696 13.961 2.893 1 97.38 99 HIS A C 1
ATOM 783 O O . HIS A 1 99 ? 1.628 13.633 1.704 1 97.38 99 HIS A O 1
ATOM 789 N N . PHE A 1 100 ? 2.779 14.109 3.533 1 97.56 100 PHE A N 1
ATOM 790 C CA . PHE A 1 100 ? 4.055 13.656 2.982 1 97.56 100 PHE A CA 1
ATOM 791 C C . PHE A 1 100 ? 4.266 12.172 3.252 1 97.56 100 PHE A C 1
ATOM 793 O O . PHE A 1 100 ? 3.52 11.562 4.02 1 97.56 100 PHE A O 1
ATOM 800 N N . CYS A 1 101 ? 5.219 11.594 2.52 1 97.81 101 CYS A N 1
ATOM 801 C CA . CYS A 1 101 ? 5.562 10.188 2.688 1 97.81 101 CYS A CA 1
ATOM 802 C C . CYS A 1 101 ? 7.035 9.945 2.375 1 97.81 101 CYS A C 1
ATOM 804 O O . CYS A 1 101 ? 7.754 10.875 2.006 1 97.81 101 CYS A O 1
ATOM 806 N N . ARG A 1 102 ? 7.469 8.758 2.738 1 96.56 102 ARG A N 1
ATOM 807 C CA . ARG A 1 102 ? 8.766 8.289 2.25 1 96.56 102 ARG A CA 1
ATOM 808 C C . ARG A 1 102 ? 8.664 7.801 0.809 1 96.56 102 ARG A C 1
ATOM 810 O O . ARG A 1 102 ? 7.613 7.305 0.389 1 96.56 102 ARG A O 1
ATOM 817 N N . PHE A 1 103 ? 9.766 7.918 0.114 1 94 103 PHE A N 1
ATOM 818 C CA . PHE A 1 103 ? 9.781 7.496 -1.281 1 94 103 PHE A CA 1
ATOM 819 C C . PHE A 1 103 ? 10.82 6.402 -1.503 1 94 103 PHE A C 1
ATOM 821 O O . PHE A 1 103 ? 11.844 6.359 -0.816 1 94 103 PHE A O 1
ATOM 828 N N . ALA A 1 104 ? 10.5 5.516 -2.385 1 93 104 ALA A N 1
ATOM 829 C CA . ALA A 1 104 ? 11.422 4.48 -2.838 1 93 104 ALA A CA 1
ATOM 830 C C . ALA A 1 104 ? 11.758 4.652 -4.316 1 93 104 ALA A C 1
ATOM 832 O O . ALA A 1 104 ? 10.977 5.246 -5.07 1 93 104 ALA A O 1
ATOM 833 N N . GLN A 1 105 ? 12.891 4.152 -4.676 1 89.5 105 GLN A N 1
ATOM 834 C CA . GLN A 1 105 ? 13.336 4.246 -6.062 1 89.5 105 GLN A CA 1
ATOM 835 C C . GLN A 1 105 ? 12.297 3.66 -7.016 1 89.5 105 GLN A C 1
ATOM 837 O O . GLN A 1 105 ? 11.852 2.527 -6.836 1 89.5 105 GLN A O 1
ATOM 842 N N . GLY A 1 106 ? 11.906 4.496 -7.953 1 85 106 GLY A N 1
ATOM 843 C CA . GLY A 1 106 ? 11.039 4.031 -9.023 1 85 106 GLY A CA 1
ATOM 844 C C . GLY A 1 106 ? 9.586 3.91 -8.602 1 85 106 GLY A C 1
ATOM 845 O O . GLY A 1 106 ? 8.734 3.547 -9.414 1 85 106 GLY A O 1
ATOM 846 N N . GLU A 1 107 ? 9.281 4.121 -7.395 1 91.25 107 GLU A N 1
ATOM 847 C CA . GLU A 1 107 ? 7.906 4.027 -6.922 1 91.25 107 GLU A CA 1
ATOM 848 C C . GLU A 1 107 ? 7.105 5.27 -7.305 1 91.25 107 GLU A C 1
ATOM 850 O O . GLU A 1 107 ? 7.508 6.395 -7 1 91.25 107 GLU A O 1
ATOM 855 N N . PRO A 1 108 ? 5.984 5.066 -8.016 1 89.44 108 PRO A N 1
ATOM 856 C CA . PRO A 1 108 ? 5.156 6.23 -8.352 1 89.44 108 PRO A CA 1
ATOM 857 C C . PRO A 1 108 ? 4.648 6.965 -7.113 1 89.44 108 PRO A C 1
ATOM 859 O O . PRO A 1 108 ? 4.418 6.348 -6.07 1 89.44 108 PRO A O 1
ATOM 862 N N . PHE A 1 109 ? 4.367 8.305 -7.258 1 90.56 109 PHE A N 1
ATOM 863 C CA . PHE A 1 109 ? 4.027 9.227 -6.18 1 90.56 109 PHE A CA 1
ATOM 864 C C . PHE A 1 109 ? 2.85 8.703 -5.367 1 90.56 109 PHE A C 1
ATOM 866 O O . PHE A 1 109 ? 2.955 8.531 -4.152 1 90.56 109 PHE A O 1
ATOM 873 N N . TYR A 1 110 ? 1.709 8.352 -6.047 1 93.06 110 TYR A N 1
ATOM 874 C CA . TYR A 1 110 ? 0.493 7.977 -5.336 1 93.06 110 TYR A CA 1
ATOM 875 C C . TYR A 1 110 ? 0.64 6.602 -4.695 1 93.06 110 TYR A C 1
ATOM 877 O O . TYR A 1 110 ? 0.055 6.332 -3.645 1 93.06 110 TYR A O 1
ATOM 885 N N . GLN A 1 111 ? 1.422 5.734 -5.328 1 95.44 111 GLN A N 1
ATOM 886 C CA . GLN A 1 111 ? 1.699 4.43 -4.73 1 95.44 111 GLN A CA 1
ATOM 887 C C . GLN A 1 111 ? 2.492 4.578 -3.434 1 95.44 111 GLN A C 1
ATOM 889 O O . GLN A 1 111 ? 2.26 3.848 -2.471 1 95.44 111 GLN A O 1
ATOM 894 N N . ALA A 1 112 ? 3.459 5.527 -3.398 1 96.25 112 ALA A N 1
ATOM 895 C CA . ALA A 1 112 ? 4.234 5.801 -2.191 1 96.25 112 ALA A CA 1
ATOM 896 C C . ALA A 1 112 ? 3.346 6.352 -1.081 1 96.25 112 ALA A C 1
ATOM 898 O O . ALA A 1 112 ? 3.48 5.961 0.082 1 96.25 112 ALA A O 1
ATOM 899 N N . ILE A 1 113 ? 2.465 7.234 -1.445 1 97.25 113 ILE A N 1
ATOM 900 C CA . ILE A 1 113 ? 1.518 7.797 -0.491 1 97.25 113 ILE A CA 1
ATOM 901 C C . ILE A 1 113 ? 0.683 6.68 0.131 1 97.25 113 ILE A C 1
ATOM 903 O O . ILE A 1 113 ? 0.533 6.617 1.353 1 97.25 113 ILE A O 1
ATOM 907 N N . ALA A 1 114 ? 0.173 5.777 -0.706 1 98.38 114 ALA A N 1
ATOM 908 C CA . ALA A 1 114 ? -0.632 4.656 -0.228 1 98.38 114 ALA A CA 1
ATOM 909 C C . ALA A 1 114 ? 0.177 3.758 0.703 1 98.38 114 ALA A C 1
ATOM 911 O O . ALA A 1 114 ? -0.308 3.355 1.763 1 98.38 114 ALA A O 1
ATOM 912 N N . ARG A 1 115 ? 1.417 3.459 0.305 1 98.62 115 ARG A N 1
ATOM 913 C CA . ARG A 1 115 ? 2.266 2.604 1.127 1 98.62 115 ARG A CA 1
ATOM 914 C C . ARG A 1 115 ? 2.469 3.203 2.514 1 98.62 115 ARG A C 1
ATOM 916 O O . ARG A 1 115 ? 2.467 2.482 3.514 1 98.62 115 ARG A O 1
ATOM 923 N N . HIS A 1 116 ? 2.65 4.492 2.561 1 98.75 116 HIS A N 1
ATOM 924 C CA . HIS A 1 116 ? 2.854 5.203 3.82 1 98.75 116 HIS A CA 1
ATOM 925 C C . HIS A 1 116 ? 1.625 5.094 4.715 1 98.75 116 HIS A C 1
ATOM 927 O O . HIS A 1 116 ? 1.75 4.941 5.934 1 98.75 116 HIS A O 1
ATOM 933 N N . GLU A 1 117 ? 0.437 5.199 4.141 1 98.88 117 GLU A N 1
ATOM 934 C CA . GLU A 1 117 ? -0.816 5.043 4.871 1 98.88 117 GLU A CA 1
ATOM 935 C C . GLU A 1 117 ? -1.016 3.598 5.324 1 98.88 117 GLU A C 1
ATOM 937 O O . GLU A 1 117 ? -1.434 3.348 6.457 1 98.88 117 GLU A O 1
ATOM 942 N N . HIS A 1 118 ? -0.672 2.619 4.426 1 98.88 118 HIS A N 1
ATOM 943 C CA . HIS A 1 118 ? -0.726 1.21 4.797 1 98.88 118 HIS A CA 1
ATOM 944 C C . HIS A 1 118 ? 0.208 0.914 5.969 1 98.88 118 HIS A C 1
ATOM 946 O O . HIS A 1 118 ? -0.128 0.122 6.852 1 98.88 118 HIS A O 1
ATOM 952 N N . TYR A 1 119 ? 1.363 1.52 5.988 1 98.88 119 TYR A N 1
ATOM 953 C CA . TYR A 1 119 ? 2.357 1.271 7.027 1 98.88 119 TYR A CA 1
ATOM 954 C C . TYR A 1 119 ? 1.835 1.698 8.391 1 98.88 119 TYR A C 1
ATOM 956 O O . TYR A 1 119 ? 2.041 1 9.391 1 98.88 119 TYR A O 1
ATOM 964 N N . LEU A 1 120 ? 1.167 2.826 8.414 1 98.88 120 LEU A N 1
ATOM 965 C CA . LEU A 1 120 ? 0.567 3.256 9.672 1 98.88 120 LEU A CA 1
ATOM 966 C C . LEU A 1 120 ? -0.432 2.221 10.18 1 98.88 120 LEU A C 1
ATOM 968 O O . LEU A 1 120 ? -0.37 1.809 11.336 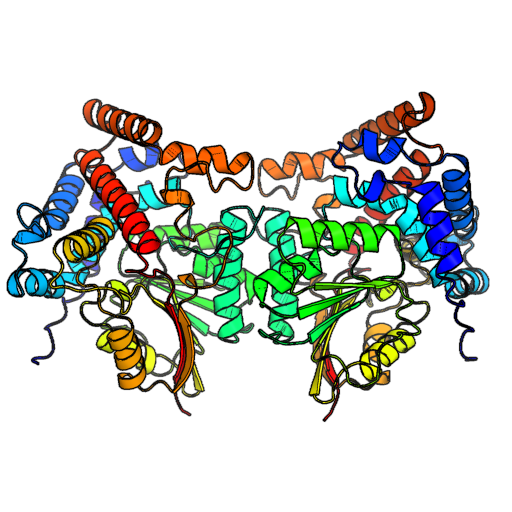1 98.88 120 LEU A O 1
ATOM 972 N N . ALA A 1 121 ? -1.347 1.794 9.297 1 98.88 121 ALA A N 1
ATOM 973 C CA . ALA A 1 121 ? -2.348 0.796 9.664 1 98.88 121 ALA A CA 1
ATOM 974 C C . ALA A 1 121 ? -1.686 -0.501 10.117 1 98.88 121 ALA A C 1
ATOM 976 O O . ALA A 1 121 ? -2.131 -1.128 11.086 1 98.88 121 ALA A O 1
ATOM 977 N N . HIS A 1 122 ? -0.629 -0.856 9.422 1 98.81 122 HIS A N 1
ATOM 978 C CA . HIS A 1 122 ? 0.125 -2.066 9.727 1 98.81 122 HIS A CA 1
ATOM 979 C C . HIS A 1 122 ? 0.765 -1.978 11.109 1 98.81 122 HIS A C 1
ATOM 981 O O . HIS A 1 122 ? 0.638 -2.9 11.922 1 98.81 122 HIS A O 1
ATOM 987 N N . THR A 1 123 ? 1.425 -0.865 11.422 1 98.44 123 THR A N 1
ATOM 988 C CA . THR A 1 123 ? 2.117 -0.671 12.695 1 98.44 123 THR A CA 1
ATOM 989 C C . THR A 1 123 ? 1.121 -0.622 13.844 1 98.44 123 THR A C 1
ATOM 991 O O . THR A 1 123 ? 1.421 -1.08 14.953 1 98.44 123 THR A O 1
ATOM 994 N N . MET A 1 124 ? -0.084 -0.187 13.562 1 98.75 124 MET A N 1
ATOM 995 C CA . MET A 1 124 ? -1.122 -0.053 14.578 1 98.75 124 MET A CA 1
ATOM 996 C C . MET A 1 124 ? -1.886 -1.361 14.758 1 98.75 124 MET A C 1
ATOM 998 O O . MET A 1 124 ? -2.621 -1.53 15.727 1 98.75 124 MET A O 1
ATOM 1002 N N . GLY A 1 125 ? -1.8 -2.248 13.773 1 98.19 125 GLY A N 1
ATOM 1003 C CA . GLY A 1 125 ? -2.537 -3.502 13.828 1 98.19 125 GLY A CA 1
ATOM 1004 C C . GLY A 1 125 ? -4.023 -3.328 13.586 1 98.19 125 GLY A C 1
ATOM 1005 O O . GLY A 1 125 ? -4.844 -3.965 14.25 1 98.19 125 GLY A O 1
ATOM 1006 N N . ILE A 1 126 ? -4.383 -2.42 12.625 1 98.75 126 ILE A N 1
ATOM 1007 C CA . ILE A 1 126 ? -5.793 -2.211 12.32 1 98.75 126 ILE A CA 1
ATOM 1008 C C . ILE A 1 126 ? -6.348 -3.426 11.578 1 98.75 126 ILE A C 1
ATOM 1010 O O . ILE A 1 126 ? -5.73 -3.918 10.633 1 98.75 126 ILE A O 1
ATOM 1014 N N . LYS A 1 127 ? -7.488 -3.883 11.953 1 97.31 127 LYS A N 1
ATOM 1015 C CA . LYS A 1 127 ? -8.078 -5.098 11.391 1 97.31 127 LYS A CA 1
ATOM 1016 C C . LYS A 1 127 ? -9.484 -4.836 10.875 1 97.31 127 LYS A C 1
ATOM 1018 O O . LYS A 1 127 ? -10.094 -3.811 11.195 1 97.31 127 LYS A O 1
ATOM 1023 N N . SER A 1 128 ? -9.922 -5.836 10.156 1 96.62 128 SER A N 1
ATOM 1024 C CA . SER A 1 128 ? -11.273 -5.793 9.609 1 96.62 128 SER A CA 1
ATOM 1025 C C . SER A 1 128 ? -12.32 -5.703 10.719 1 96.62 128 SER A C 1
ATOM 1027 O O . SER A 1 128 ? -12.195 -6.375 11.742 1 96.62 128 SER A O 1
ATOM 1029 N N . GLY A 1 129 ? -13.281 -4.82 10.516 1 96.88 129 GLY A N 1
ATOM 1030 C CA . GLY A 1 129 ? -14.398 -4.73 11.445 1 96.88 129 GLY A CA 1
ATOM 1031 C C . GLY A 1 129 ? -14.18 -3.701 12.539 1 96.88 129 GLY A C 1
ATOM 1032 O O . GLY A 1 129 ? -15.125 -3.281 13.203 1 96.88 129 GLY A O 1
ATOM 1033 N N . MET A 1 130 ? -12.961 -3.27 12.781 1 98.75 130 MET A N 1
ATOM 1034 C CA . MET A 1 130 ? -12.672 -2.258 13.797 1 98.75 130 MET A CA 1
ATOM 1035 C C . MET A 1 130 ? -13.367 -0.939 13.453 1 98.75 130 MET A C 1
ATOM 1037 O O . MET A 1 130 ? -13.508 -0.595 12.281 1 98.75 130 MET A O 1
ATOM 1041 N N . LYS A 1 131 ? -13.82 -0.254 14.461 1 98.88 131 LYS A N 1
ATOM 1042 C CA . LYS A 1 131 ? -14.227 1.144 14.344 1 98.88 131 LYS A CA 1
ATOM 1043 C C . LYS A 1 131 ? -13.047 2.08 14.578 1 98.88 131 LYS A C 1
ATOM 1045 O O . LYS A 1 131 ? -12.523 2.16 15.695 1 98.88 131 LYS A O 1
ATOM 1050 N N . VAL A 1 132 ? -12.641 2.787 13.57 1 98.94 132 VAL A N 1
ATOM 1051 C CA . VAL A 1 132 ? -11.398 3.555 13.602 1 98.94 132 VAL A CA 1
ATOM 1052 C C . VAL A 1 132 ? -11.703 5.031 13.352 1 98.94 132 VAL A C 1
ATOM 1054 O O . VAL A 1 132 ? -12.508 5.367 12.484 1 98.94 132 VAL A O 1
ATOM 1057 N N . LEU A 1 133 ? -11.086 5.875 14.133 1 98.94 133 LEU A N 1
ATOM 1058 C CA . LEU A 1 133 ? -11.25 7.316 13.969 1 98.94 133 LEU A CA 1
ATOM 1059 C C . LEU A 1 133 ? -10.047 7.922 13.258 1 98.94 133 LEU A C 1
ATOM 1061 O O . LEU A 1 133 ? -8.898 7.68 13.656 1 98.94 133 LEU A O 1
ATOM 1065 N N . ASP A 1 134 ? -10.281 8.625 12.188 1 98.94 134 ASP A N 1
ATOM 1066 C CA . ASP A 1 134 ? -9.289 9.43 11.484 1 98.94 134 ASP A CA 1
ATOM 1067 C C . ASP A 1 134 ? -9.375 10.898 11.898 1 98.94 134 ASP A C 1
ATOM 1069 O O . ASP A 1 134 ? -10.203 11.648 11.383 1 98.94 134 ASP A O 1
ATOM 1073 N N . VAL A 1 135 ? -8.484 11.336 12.773 1 98.88 135 VAL A N 1
ATOM 1074 C CA . VAL A 1 135 ? -8.508 12.688 13.32 1 98.88 135 VAL A CA 1
ATOM 1075 C C . VAL A 1 135 ? -7.816 13.648 12.359 1 98.88 135 VAL A C 1
ATOM 1077 O O . VAL A 1 135 ? -6.621 13.516 12.094 1 98.88 135 VAL A O 1
ATOM 1080 N N . GLY A 1 136 ? -8.578 14.672 11.953 1 98.25 136 GLY A N 1
ATOM 1081 C CA . GLY A 1 136 ? -8.078 15.539 10.898 1 98.25 136 GLY A CA 1
ATOM 1082 C C . GLY A 1 136 ? -8.023 14.859 9.539 1 98.25 136 GLY A C 1
ATOM 1083 O O . GLY A 1 136 ? -6.977 14.844 8.891 1 98.25 136 GLY A O 1
ATOM 1084 N N . CYS A 1 137 ? -9.164 14.438 9.055 1 98.38 137 CYS A N 1
ATOM 1085 C CA . CYS A 1 137 ? -9.195 13.477 7.953 1 98.38 137 CYS A CA 1
ATOM 1086 C C . CYS A 1 137 ? -9.031 14.18 6.613 1 98.38 137 CYS A C 1
ATOM 1088 O O . CYS A 1 137 ? -8.859 13.531 5.582 1 98.38 137 CYS A O 1
ATOM 1090 N N . GLY A 1 138 ? -9.047 15.523 6.566 1 97.38 138 GLY A N 1
ATOM 1091 C CA . GLY A 1 138 ? -9.016 16.219 5.285 1 97.38 138 GLY A CA 1
ATOM 1092 C C . GLY A 1 138 ? -10.164 15.828 4.375 1 97.38 138 GLY A C 1
ATOM 1093 O O . GLY A 1 138 ? -11.32 15.797 4.805 1 97.38 138 GLY A O 1
ATOM 1094 N N . VAL A 1 139 ? -9.867 15.633 3.131 1 97.12 139 VAL A N 1
ATOM 1095 C CA . VAL A 1 139 ? -10.914 15.266 2.182 1 97.12 139 VAL A CA 1
ATOM 1096 C C . VAL A 1 139 ? -11.047 13.742 2.125 1 97.12 139 VAL A C 1
ATOM 1098 O O . VAL A 1 139 ? -11.594 13.203 1.164 1 97.12 139 VAL A O 1
ATOM 1101 N N . GLY A 1 140 ? -10.445 13.047 3.064 1 98.38 140 GLY A N 1
ATOM 1102 C CA . GLY A 1 140 ? -10.75 11.641 3.297 1 98.38 140 GLY A CA 1
ATOM 1103 C C . GLY A 1 140 ? -9.836 10.703 2.535 1 98.38 140 GLY A C 1
ATOM 1104 O O . GLY A 1 140 ? -10.102 9.5 2.459 1 98.38 140 GLY A O 1
ATOM 1105 N N . GLY A 1 141 ? -8.781 11.164 1.894 1 98.19 141 GLY A N 1
ATOM 1106 C CA . GLY A 1 141 ? -7.875 10.312 1.139 1 98.19 141 GLY A CA 1
ATOM 1107 C C . GLY A 1 141 ? -7.336 9.148 1.95 1 98.19 141 GLY A C 1
ATOM 1108 O O . GLY A 1 141 ? -7.559 7.984 1.602 1 98.19 141 GLY A O 1
ATOM 1109 N N . PRO A 1 142 ? -6.613 9.453 3.053 1 98.75 142 PRO A N 1
ATOM 1110 C CA . PRO A 1 142 ? -6.09 8.367 3.891 1 98.75 142 PRO A CA 1
ATOM 1111 C C . PRO A 1 142 ? -7.195 7.457 4.43 1 98.75 142 PRO A C 1
ATOM 1113 O O . PRO A 1 142 ? -6.996 6.246 4.551 1 98.75 142 PRO A O 1
ATOM 1116 N N . ALA A 1 143 ? -8.312 8.031 4.781 1 98.75 143 ALA A N 1
ATOM 1117 C CA . ALA A 1 143 ? -9.422 7.23 5.297 1 98.75 143 ALA A CA 1
ATOM 1118 C C . ALA A 1 143 ? -9.852 6.172 4.281 1 98.75 143 ALA A C 1
ATOM 1120 O O . ALA A 1 143 ? -9.984 4.996 4.621 1 98.75 143 ALA A O 1
ATOM 1121 N N . ARG A 1 144 ? -10.047 6.594 3.016 1 98.5 144 ARG A N 1
ATOM 1122 C CA . ARG A 1 144 ? -10.469 5.656 1.978 1 98.5 144 ARG A CA 1
ATOM 1123 C C . ARG A 1 144 ? -9.398 4.594 1.735 1 98.5 144 ARG A C 1
ATOM 1125 O O . ARG A 1 144 ? -9.711 3.41 1.595 1 98.5 144 ARG A O 1
ATOM 1132 N N . GLU A 1 145 ? -8.141 5.012 1.695 1 98.5 145 GLU A N 1
ATOM 1133 C CA . GLU A 1 145 ? -7.051 4.078 1.428 1 98.5 145 GLU A CA 1
ATOM 1134 C C . GLU A 1 145 ? -6.93 3.041 2.539 1 98.5 145 GLU A C 1
ATOM 1136 O O . GLU A 1 145 ? -6.797 1.845 2.266 1 98.5 145 GLU A O 1
ATOM 1141 N N . ILE A 1 146 ? -6.969 3.477 3.789 1 98.81 146 ILE A N 1
ATOM 1142 C CA . ILE A 1 146 ? -6.832 2.57 4.926 1 98.81 146 ILE A CA 1
ATOM 1143 C C . ILE A 1 146 ? -8.062 1.664 5.012 1 98.81 146 ILE A C 1
ATOM 1145 O O . ILE A 1 146 ? -7.945 0.487 5.363 1 98.81 146 ILE A O 1
ATOM 1149 N N . CYS A 1 147 ? -9.227 2.186 4.656 1 98.44 147 CYS A N 1
ATOM 1150 C CA . CYS A 1 147 ? -10.438 1.367 4.602 1 98.44 147 CYS A CA 1
ATOM 1151 C C . CYS A 1 147 ? -10.281 0.24 3.586 1 98.44 147 CYS A C 1
ATOM 1153 O O . CYS A 1 147 ? -10.539 -0.923 3.902 1 98.44 147 CYS A O 1
ATOM 1155 N N . LYS A 1 148 ? -9.836 0.574 2.402 1 97.31 148 LYS A N 1
ATOM 1156 C CA . LYS A 1 148 ? -9.641 -0.421 1.353 1 97.31 148 LYS A CA 1
ATOM 1157 C C . LYS A 1 148 ? -8.609 -1.464 1.771 1 97.31 148 LYS A C 1
ATOM 1159 O O . LYS A 1 148 ? -8.758 -2.648 1.462 1 97.31 148 LYS A O 1
ATOM 1164 N N . PHE A 1 149 ? -7.641 -1.035 2.482 1 98.38 149 PHE A N 1
ATOM 1165 C CA . PHE A 1 149 ? -6.5 -1.864 2.854 1 98.38 149 PHE A CA 1
ATOM 1166 C C . PHE A 1 149 ? -6.871 -2.826 3.977 1 98.38 149 PHE A C 1
ATOM 1168 O O . PHE A 1 149 ? -6.5 -4 3.945 1 98.38 149 PHE A O 1
ATOM 1175 N N . THR A 1 150 ? -7.691 -2.367 4.969 1 98 150 THR A N 1
ATOM 1176 C CA . THR A 1 150 ? -7.879 -3.129 6.199 1 98 150 THR A CA 1
ATOM 1177 C C . THR A 1 150 ? -9.32 -3.631 6.309 1 98 150 THR A C 1
ATOM 1179 O O . THR A 1 150 ? -9.617 -4.508 7.121 1 98 150 THR A O 1
ATOM 1182 N N . ASP A 1 151 ? -10.203 -3.084 5.562 1 96.25 151 ASP A N 1
ATOM 1183 C CA . ASP A 1 151 ? -11.641 -3.352 5.652 1 96.25 151 ASP A CA 1
ATOM 1184 C C . ASP A 1 151 ? -12.211 -2.855 6.98 1 96.25 151 ASP A C 1
ATOM 1186 O O . ASP A 1 151 ? -13.211 -3.383 7.465 1 96.25 151 ASP A O 1
ATOM 1190 N N . ALA A 1 152 ? -11.555 -1.933 7.648 1 98.44 152 ALA A N 1
ATOM 1191 C CA . ALA A 1 152 ? -12.062 -1.32 8.875 1 98.44 152 ALA A CA 1
ATOM 1192 C C . ALA A 1 152 ? -13.172 -0.319 8.562 1 98.44 152 ALA A C 1
ATOM 1194 O O . ALA A 1 152 ? -13.344 0.087 7.406 1 98.44 152 ALA A O 1
ATOM 1195 N N . ASN A 1 153 ? -13.977 -0.025 9.57 1 98.75 153 ASN A N 1
ATOM 1196 C CA . ASN A 1 153 ? -14.93 1.075 9.508 1 98.75 153 ASN A CA 1
ATOM 1197 C C . ASN A 1 153 ? -14.312 2.383 9.992 1 98.75 153 ASN A C 1
ATOM 1199 O O . ASN A 1 153 ? -13.898 2.486 11.148 1 98.75 153 ASN A O 1
ATOM 1203 N N . ILE A 1 154 ? -14.281 3.367 9.141 1 98.81 154 ILE A N 1
ATOM 1204 C CA . ILE A 1 154 ? -13.531 4.57 9.469 1 98.81 154 ILE A CA 1
ATOM 1205 C C . ILE A 1 154 ? -14.484 5.75 9.641 1 98.81 154 ILE A C 1
ATOM 1207 O O . ILE A 1 154 ? -15.359 5.977 8.797 1 98.81 154 ILE A O 1
ATOM 1211 N N . VAL A 1 155 ? -14.359 6.445 10.727 1 98.88 155 VAL A N 1
ATOM 1212 C CA . VAL A 1 155 ? -15.008 7.734 10.945 1 98.88 155 VAL A CA 1
ATOM 1213 C C . VAL A 1 155 ? -13.992 8.859 10.773 1 98.88 155 VAL A C 1
ATOM 1215 O O . VAL A 1 155 ? -13.023 8.953 11.531 1 98.88 155 VAL A O 1
ATOM 1218 N N . GLY A 1 156 ? -14.18 9.633 9.742 1 98.81 156 GLY A N 1
ATOM 1219 C CA . GLY A 1 156 ? -13.352 10.812 9.578 1 98.81 156 GLY A CA 1
ATOM 1220 C C . GLY A 1 156 ? -13.836 12 10.398 1 98.81 156 GLY A C 1
ATOM 1221 O O . GLY A 1 156 ? -15.039 12.234 10.508 1 98.81 156 GLY A O 1
ATOM 1222 N N . PHE A 1 157 ? -12.922 12.688 10.992 1 98.56 157 PHE A N 1
ATOM 1223 C CA . PHE A 1 157 ? -13.211 13.828 11.852 1 98.56 157 PHE A CA 1
ATOM 1224 C C . PHE A 1 157 ? -12.422 15.055 11.414 1 98.56 157 PHE A C 1
ATOM 1226 O O . PHE A 1 157 ? -11.195 15 11.312 1 98.56 157 PHE A O 1
ATOM 1233 N N . ASN A 1 158 ? -13.078 16.062 11.109 1 96.38 158 ASN A N 1
ATOM 1234 C CA . ASN A 1 158 ? -12.445 17.25 10.555 1 96.38 158 ASN A CA 1
ATOM 1235 C C . ASN A 1 158 ? -13.25 18.516 10.883 1 96.38 158 ASN A C 1
ATOM 1237 O O . ASN A 1 158 ? -14.461 18.438 11.102 1 96.38 158 ASN A O 1
ATOM 1241 N N . ASN A 1 159 ? -12.594 19.688 10.914 1 93.81 159 ASN A N 1
ATOM 1242 C CA . ASN A 1 159 ? -13.258 20.906 11.344 1 93.81 159 ASN A CA 1
ATOM 1243 C C . ASN A 1 159 ? -13.773 21.719 10.156 1 93.81 159 ASN A C 1
ATOM 1245 O O . ASN A 1 159 ? -14.398 22.766 10.336 1 93.81 159 ASN A O 1
ATOM 1249 N N . ASN A 1 160 ? -13.523 21.359 8.977 1 92.56 160 ASN A N 1
ATOM 1250 C CA . ASN A 1 160 ? -13.852 22.125 7.777 1 92.56 160 ASN A CA 1
ATOM 1251 C C . ASN A 1 160 ? -14.992 21.484 7 1 92.56 160 ASN A C 1
ATOM 1253 O O . ASN A 1 160 ? -14.867 20.359 6.527 1 92.56 160 ASN A O 1
ATOM 1257 N N . ASP A 1 161 ? -16.094 22.25 6.785 1 91.38 161 ASP A N 1
ATOM 1258 C CA . ASP A 1 161 ? -17.297 21.75 6.133 1 91.38 161 ASP A CA 1
ATOM 1259 C C . ASP A 1 161 ? -17.016 21.359 4.68 1 91.38 161 ASP A C 1
ATOM 1261 O O . ASP A 1 161 ? -17.516 20.344 4.191 1 91.38 161 ASP A O 1
ATOM 1265 N N . TYR A 1 162 ? -16.25 22.203 4.059 1 90.31 162 TYR A N 1
ATOM 1266 C CA . TYR A 1 162 ? -15.93 21.969 2.658 1 90.31 162 TYR A CA 1
ATOM 1267 C C . TYR A 1 162 ? -15.203 20.641 2.482 1 90.31 162 TYR A C 1
ATOM 1269 O O . TYR A 1 162 ? -15.531 19.859 1.589 1 90.31 162 TYR A O 1
ATOM 1277 N N . GLN A 1 163 ? -14.281 20.375 3.322 1 94.25 163 GLN A N 1
ATOM 1278 C CA . GLN A 1 163 ? -13.508 19.125 3.258 1 94.25 163 GLN A CA 1
ATOM 1279 C C . GLN A 1 163 ? -14.375 17.922 3.625 1 94.25 163 GLN A C 1
ATOM 1281 O O . GLN A 1 163 ? -14.25 16.859 3.014 1 94.25 163 GLN A O 1
ATOM 1286 N N . ILE A 1 164 ? -15.25 18.094 4.551 1 95.88 164 ILE A N 1
ATOM 1287 C CA . ILE A 1 164 ? -16.156 17.016 4.941 1 95.88 164 ILE A CA 1
ATOM 1288 C C . ILE A 1 164 ? -17.062 16.641 3.768 1 95.88 164 ILE A C 1
ATOM 1290 O O . ILE A 1 164 ? -17.266 15.461 3.486 1 95.88 164 ILE A O 1
ATOM 1294 N N . GLN A 1 165 ? -17.609 17.641 3.111 1 94.19 165 GLN A N 1
ATOM 1295 C CA . GLN A 1 165 ? -18.453 17.406 1.956 1 94.19 165 GLN A CA 1
ATOM 1296 C C . GLN A 1 165 ? -17.703 16.656 0.859 1 94.19 165 GLN A C 1
ATOM 1298 O O . GLN A 1 165 ? -18.234 15.711 0.275 1 94.19 165 GLN A O 1
ATOM 1303 N N . ARG A 1 166 ? -16.516 17.094 0.617 1 94.38 166 ARG A N 1
ATOM 1304 C CA . ARG A 1 166 ? -15.688 16.438 -0.398 1 94.38 166 ARG A CA 1
ATOM 1305 C C . ARG A 1 166 ? -15.367 15 -0.004 1 94.38 166 ARG A C 1
ATOM 1307 O O . ARG A 1 166 ? -15.461 14.086 -0.829 1 94.38 166 ARG A O 1
ATOM 1314 N N . ALA A 1 167 ? -15.016 14.828 1.234 1 97.25 167 ALA A N 1
ATOM 1315 C CA . ALA A 1 167 ? -14.695 13.492 1.731 1 97.25 167 ALA A CA 1
ATOM 1316 C C . ALA A 1 167 ? -15.883 12.547 1.559 1 97.25 167 ALA A C 1
ATOM 1318 O O . ALA A 1 167 ? -15.711 11.398 1.14 1 97.25 167 ALA A O 1
ATOM 1319 N N . THR A 1 168 ? -17.016 13.016 1.896 1 97 168 THR A N 1
ATOM 1320 C CA . THR A 1 168 ? -18.234 12.211 1.782 1 97 168 THR A CA 1
ATOM 1321 C C . THR A 1 168 ? -18.484 11.828 0.329 1 97 168 THR A C 1
ATOM 1323 O O . THR A 1 168 ? -18.797 10.672 0.032 1 97 168 THR A O 1
ATOM 1326 N N . ARG A 1 169 ? -18.344 12.742 -0.551 1 95.56 169 ARG A N 1
ATOM 1327 C CA . ARG A 1 169 ? -18.562 12.5 -1.973 1 95.56 169 ARG A CA 1
ATOM 1328 C C . ARG A 1 169 ? -17.562 11.492 -2.52 1 95.56 169 ARG A C 1
ATOM 1330 O O . ARG A 1 169 ? -17.922 10.609 -3.301 1 95.56 169 ARG A O 1
ATOM 1337 N N . TYR A 1 170 ? -16.328 11.695 -2.156 1 96.06 170 TYR A N 1
ATOM 1338 C CA . TYR A 1 170 ? -15.305 10.766 -2.629 1 96.06 170 TYR A CA 1
ATOM 1339 C C . TYR A 1 170 ? -15.586 9.352 -2.141 1 96.06 170 TYR A C 1
ATOM 1341 O O . TYR A 1 170 ? -15.414 8.383 -2.889 1 96.06 170 TYR A O 1
ATOM 1349 N N . ALA A 1 171 ? -15.977 9.227 -0.874 1 96.94 171 ALA A N 1
ATOM 1350 C CA . ALA A 1 171 ? -16.312 7.91 -0.335 1 96.94 171 ALA A CA 1
ATOM 1351 C C . ALA A 1 171 ? -17.453 7.273 -1.113 1 96.94 171 ALA A C 1
ATOM 1353 O O . ALA A 1 171 ? -17.422 6.078 -1.414 1 96.94 171 ALA A O 1
ATOM 1354 N N . GLU A 1 172 ? -18.422 8.07 -1.43 1 95.94 172 GLU A N 1
ATOM 1355 C CA . GLU A 1 172 ? -19.562 7.586 -2.221 1 95.94 172 GLU A CA 1
ATOM 1356 C C . GLU A 1 172 ? -19.109 7.133 -3.605 1 95.94 172 GLU A C 1
ATOM 1358 O O . GLU A 1 172 ? -19.5 6.059 -4.07 1 95.94 172 GLU A O 1
ATOM 1363 N N . ARG A 1 173 ? -18.359 7.961 -4.211 1 92.75 173 ARG A N 1
ATOM 1364 C CA . ARG A 1 173 ? -17.875 7.664 -5.555 1 92.75 173 ARG A CA 1
ATOM 1365 C C . ARG A 1 173 ? -17.078 6.359 -5.582 1 92.75 173 ARG A C 1
ATOM 1367 O O . ARG A 1 173 ? -17.156 5.605 -6.555 1 92.75 173 ARG A O 1
ATOM 1374 N N . GLU A 1 174 ? -16.391 6.082 -4.531 1 93.69 174 GLU A N 1
ATOM 1375 C CA . GLU A 1 174 ? -15.539 4.898 -4.488 1 93.69 174 GLU A CA 1
ATOM 1376 C C . GLU A 1 174 ? -16.281 3.711 -3.875 1 93.69 174 GLU A C 1
ATOM 1378 O O . GLU A 1 174 ? -15.672 2.664 -3.621 1 93.69 174 GLU A O 1
ATOM 1383 N N . GLY A 1 175 ? -17.547 3.826 -3.615 1 93.56 175 GLY A N 1
ATOM 1384 C CA . GLY A 1 175 ? -18.375 2.738 -3.127 1 93.56 175 GLY A CA 1
ATOM 1385 C C . GLY A 1 175 ? -18.078 2.357 -1.688 1 93.56 175 GLY A C 1
ATOM 1386 O O . GLY A 1 175 ? -18.156 1.185 -1.319 1 93.56 175 GLY A O 1
ATOM 1387 N N . LEU A 1 176 ? -17.656 3.291 -0.838 1 96.44 176 LEU A N 1
ATOM 1388 C CA . LEU A 1 176 ? -17.234 2.984 0.522 1 96.44 176 LEU A CA 1
ATOM 1389 C C . LEU A 1 176 ? -18.172 3.611 1.543 1 96.44 176 LEU A C 1
ATOM 1391 O O . LEU A 1 176 ? -17.859 3.676 2.732 1 96.44 176 LEU A O 1
ATOM 1395 N N . SER A 1 177 ? -19.344 4.016 1.167 1 96.31 177 SER A N 1
ATOM 1396 C CA . SER A 1 177 ? -20.266 4.742 2.035 1 96.31 177 SER A CA 1
ATOM 1397 C C . SER A 1 177 ? -20.766 3.855 3.172 1 96.31 177 SER A C 1
ATOM 1399 O O . SER A 1 177 ? -21.156 4.355 4.227 1 96.31 177 SER A O 1
ATOM 1401 N N . ASP A 1 178 ? -20.75 2.582 2.969 1 96.25 178 ASP A N 1
ATOM 1402 C CA . ASP A 1 178 ? -21.234 1.67 3.996 1 96.25 178 ASP A CA 1
ATOM 1403 C C . ASP A 1 178 ? -20.219 1.518 5.125 1 96.25 178 ASP A C 1
ATOM 1405 O O . ASP A 1 178 ? -20.562 1.103 6.23 1 96.25 178 ASP A O 1
ATOM 1409 N N . LYS A 1 179 ? -18.969 1.861 4.859 1 97.25 179 LYS A N 1
ATOM 1410 C CA . LYS A 1 179 ? -17.906 1.642 5.836 1 97.25 179 LYS A CA 1
ATOM 1411 C C . LYS A 1 179 ? -17.328 2.965 6.324 1 97.25 179 LYS A C 1
ATOM 1413 O O . LYS A 1 179 ? -16.469 2.984 7.199 1 97.25 179 LYS A O 1
ATOM 1418 N N . MET A 1 180 ? -17.797 4.07 5.832 1 98 180 MET A N 1
ATOM 1419 C CA . MET A 1 180 ? -17.172 5.352 6.164 1 98 180 MET A CA 1
ATOM 1420 C C . MET A 1 180 ? -18.234 6.387 6.531 1 98 180 MET A C 1
ATOM 1422 O O . MET A 1 180 ? -19.312 6.414 5.934 1 98 180 MET A O 1
ATOM 1426 N N . SER A 1 181 ? -17.906 7.199 7.434 1 98.25 181 SER A N 1
ATOM 1427 C CA . SER A 1 181 ? -18.672 8.391 7.785 1 98.25 181 SER A CA 1
ATOM 1428 C C . SER A 1 181 ? -17.75 9.555 8.148 1 98.25 181 SER A C 1
ATOM 1430 O O . SER A 1 181 ? -16.578 9.344 8.492 1 98.25 181 SER A O 1
ATOM 1432 N N . PHE A 1 182 ? -18.203 10.703 7.984 1 98.19 182 PHE A N 1
ATOM 1433 C CA . PHE A 1 182 ? -17.422 11.898 8.25 1 98.19 182 PHE A CA 1
ATOM 1434 C C . PHE A 1 182 ? -18.188 12.859 9.156 1 98.19 182 PHE A C 1
ATOM 1436 O O . PHE A 1 182 ? -19.344 13.164 8.898 1 98.19 182 PHE A O 1
ATOM 1443 N N . VAL A 1 183 ? -17.547 13.281 10.188 1 97.56 183 VAL A N 1
ATOM 1444 C CA . VAL A 1 183 ? -18.156 14.125 11.203 1 97.56 183 VAL A CA 1
ATOM 1445 C C . VAL A 1 183 ? -17.391 15.43 11.336 1 97.56 183 VAL A C 1
ATOM 1447 O O . VAL A 1 183 ? -16.156 15.422 11.406 1 97.56 183 VAL A O 1
ATOM 1450 N N . LYS A 1 184 ? -18.141 16.531 11.352 1 95.88 184 LYS A N 1
ATOM 1451 C CA . LYS A 1 184 ? -17.547 17.844 11.57 1 95.88 184 LYS A CA 1
ATOM 1452 C C . LYS A 1 184 ? -17.344 18.109 13.055 1 95.88 184 LYS A C 1
ATOM 1454 O O . LYS A 1 184 ? -18.234 17.844 13.867 1 95.88 184 LYS A O 1
ATOM 1459 N N . GLY A 1 185 ? -16.156 18.609 13.383 1 94.56 185 GLY A N 1
ATOM 1460 C CA . GLY A 1 185 ? -15.938 19 14.766 1 94.56 185 GLY A CA 1
ATOM 1461 C C . GLY A 1 185 ? -14.508 19.422 15.039 1 94.56 185 GLY A C 1
ATOM 1462 O O . GLY A 1 185 ? -13.664 19.391 14.148 1 94.56 185 GLY A O 1
ATOM 1463 N N . ASP A 1 186 ? -14.266 19.906 16.25 1 94.06 186 ASP A N 1
ATOM 1464 C CA . ASP A 1 186 ? -12.961 20.312 16.766 1 94.06 186 ASP A CA 1
ATOM 1465 C C . ASP A 1 186 ? -12.305 19.172 17.547 1 94.06 186 ASP A C 1
ATOM 1467 O O . ASP A 1 186 ? -12.844 18.703 18.562 1 94.06 186 ASP A O 1
ATOM 1471 N N . PHE A 1 187 ? -11.086 18.734 17.094 1 95.62 187 PHE A N 1
ATOM 1472 C CA . PHE A 1 187 ? -10.469 17.562 17.703 1 95.62 187 PHE A CA 1
ATOM 1473 C C . PHE A 1 187 ? -9.984 17.875 19.125 1 95.62 187 PHE A C 1
ATOM 1475 O O . PHE A 1 187 ? -9.633 16.969 19.875 1 95.62 187 PHE A O 1
ATOM 1482 N N . MET A 1 188 ? -10.047 19.172 19.578 1 95 188 MET A N 1
ATOM 1483 C CA . MET A 1 188 ? -9.734 19.531 20.969 1 95 188 MET A CA 1
ATOM 1484 C C . MET A 1 188 ? -10.93 19.266 21.875 1 95 188 MET A C 1
ATOM 1486 O O . MET A 1 188 ? -10.789 19.281 23.109 1 95 188 MET A O 1
ATOM 1490 N N . GLN A 1 189 ? -12.102 19.109 21.359 1 93.5 189 GLN A N 1
ATOM 1491 C CA . GLN A 1 189 ? -13.352 18.828 22.047 1 93.5 189 GLN A CA 1
ATOM 1492 C C . GLN A 1 189 ? -14.242 17.906 21.219 1 93.5 189 GLN A C 1
ATOM 1494 O O . GLN A 1 189 ? -15.25 18.344 20.672 1 93.5 189 GLN A O 1
ATOM 1499 N N . MET A 1 190 ? -13.938 16.656 21.203 1 95.12 190 MET A N 1
ATOM 1500 C CA . MET A 1 190 ? -14.602 15.695 20.312 1 95.12 190 MET A CA 1
ATOM 1501 C C . MET A 1 190 ? -15.977 15.32 20.844 1 95.12 190 MET A C 1
ATOM 1503 O O . MET A 1 190 ? -16.141 15.102 22.047 1 95.12 190 MET A O 1
ATOM 1507 N N . SER A 1 191 ? -16.953 15.281 19.984 1 94.88 191 SER A N 1
ATOM 1508 C CA . SER A 1 191 ? -18.328 14.945 20.344 1 94.88 191 SER A CA 1
ATOM 1509 C C . SER A 1 191 ? -18.547 13.438 20.297 1 94.88 191 SER A C 1
ATOM 1511 O O . SER A 1 191 ? -19.609 12.969 19.875 1 94.88 191 SER A O 1
ATOM 1513 N N . PHE A 1 192 ? -17.594 12.648 20.562 1 98.12 192 PHE A N 1
ATOM 1514 C CA . PHE A 1 192 ? -17.703 11.195 20.625 1 98.12 192 PHE A CA 1
ATOM 1515 C C . PHE A 1 192 ? -17.688 10.711 22.062 1 98.12 192 PHE A C 1
ATOM 1517 O O . PHE A 1 192 ? -16.984 11.289 22.906 1 98.12 192 PHE A O 1
ATOM 1524 N N . PRO A 1 193 ? -18.484 9.719 22.391 1 98.19 193 PRO A N 1
ATOM 1525 C CA . PRO A 1 193 ? -18.422 9.156 23.75 1 98.19 193 PRO A CA 1
ATOM 1526 C C . PRO A 1 193 ? -17.047 8.578 24.094 1 98.19 193 PRO A C 1
ATOM 1528 O O . PRO A 1 193 ? -16.281 8.219 23.188 1 98.19 193 PRO A O 1
ATOM 1531 N N . ASP A 1 194 ? -16.797 8.531 25.422 1 98.5 194 ASP A N 1
ATOM 1532 C CA . ASP A 1 194 ? -15.594 7.84 25.875 1 98.5 194 ASP A CA 1
ATOM 1533 C C . ASP A 1 194 ? -15.555 6.398 25.375 1 98.5 194 ASP A C 1
ATOM 1535 O O . ASP A 1 194 ? -16.594 5.766 25.219 1 98.5 194 ASP A O 1
ATOM 1539 N N . ASN A 1 195 ? -14.359 5.906 25.062 1 98.69 195 ASN A N 1
ATOM 1540 C CA . ASN A 1 195 ? -14.125 4.496 24.781 1 98.69 195 ASN A CA 1
ATOM 1541 C C . ASN A 1 195 ? -15.008 4 23.641 1 98.69 195 ASN A C 1
ATOM 1543 O O . ASN A 1 195 ? -15.648 2.953 23.75 1 98.69 195 ASN A O 1
ATOM 1547 N N . SER A 1 196 ? -15.023 4.684 22.547 1 98.44 196 SER A N 1
ATOM 1548 C CA . SER A 1 196 ? -15.953 4.336 21.484 1 98.44 196 SER A CA 1
ATOM 1549 C C . SER A 1 196 ? -15.219 3.842 20.234 1 98.44 196 SER A C 1
ATOM 1551 O O . SER A 1 196 ? -15.836 3.283 19.328 1 98.44 196 SER A O 1
ATOM 1553 N N . PHE A 1 197 ? -13.938 3.979 20.172 1 98.94 197 PHE A N 1
ATOM 1554 C CA . PHE A 1 197 ? -13.188 3.572 18.984 1 98.94 197 PHE A CA 1
ATOM 1555 C C . PHE A 1 197 ? -12.164 2.496 19.344 1 98.94 197 PHE A C 1
ATOM 1557 O O . PHE A 1 197 ? -11.555 2.535 20.406 1 98.94 197 PHE A O 1
ATOM 1564 N N . ASP A 1 198 ? -11.938 1.556 18.406 1 98.94 198 ASP A N 1
ATOM 1565 C CA . ASP A 1 198 ? -10.938 0.509 18.578 1 98.94 198 ASP A CA 1
ATOM 1566 C C . ASP A 1 198 ? -9.531 1.05 18.312 1 98.94 198 ASP A C 1
ATOM 1568 O O . ASP A 1 198 ? -8.555 0.565 18.891 1 98.94 198 ASP A O 1
ATOM 1572 N N . ALA A 1 199 ? -9.398 1.972 17.469 1 98.94 199 ALA A N 1
ATOM 1573 C CA . ALA A 1 199 ? -8.148 2.617 17.078 1 98.94 199 ALA A CA 1
ATOM 1574 C C . ALA A 1 199 ? -8.391 4.047 16.609 1 98.94 199 ALA A C 1
ATOM 1576 O O . ALA A 1 199 ? -9.492 4.379 16.156 1 98.94 199 ALA A O 1
ATOM 1577 N N . VAL A 1 200 ? -7.398 4.895 16.75 1 99 200 VAL A N 1
ATOM 1578 C CA . VAL A 1 200 ? -7.418 6.27 16.25 1 99 200 VAL A CA 1
ATOM 1579 C C . VAL A 1 200 ? -6.094 6.59 15.562 1 99 200 VAL A C 1
ATOM 1581 O O . VAL A 1 200 ? -5.023 6.211 16.047 1 99 200 VAL A O 1
ATOM 1584 N N . TYR A 1 201 ? -6.156 7.191 14.453 1 98.94 201 TYR A N 1
ATOM 1585 C CA . TYR A 1 201 ? -4.918 7.688 13.859 1 98.94 201 TYR A CA 1
ATOM 1586 C C . TYR A 1 201 ? -5.066 9.141 13.414 1 98.94 201 TYR A C 1
ATOM 1588 O O . TYR A 1 201 ? -6.188 9.633 13.258 1 98.94 201 TYR A O 1
ATOM 1596 N N . ALA A 1 202 ? -4.02 9.805 13.344 1 98.94 202 ALA A N 1
ATOM 1597 C CA . ALA A 1 202 ? -3.902 11.148 12.773 1 98.94 202 ALA A CA 1
ATOM 1598 C C . ALA A 1 202 ? -2.684 11.25 11.859 1 98.94 202 ALA A C 1
ATOM 1600 O O . ALA A 1 202 ? -1.609 10.742 12.188 1 98.94 202 ALA A O 1
ATOM 1601 N N . ILE A 1 203 ? -2.879 11.797 10.742 1 98.88 203 ILE A N 1
ATOM 1602 C CA . ILE A 1 203 ? -1.791 11.992 9.797 1 98.88 203 ILE A CA 1
ATOM 1603 C C . ILE A 1 203 ? -1.61 13.477 9.516 1 98.88 203 ILE A C 1
ATOM 1605 O O . ILE A 1 203 ? -2.418 14.086 8.805 1 98.88 203 ILE A O 1
ATOM 1609 N N . GLU A 1 204 ? -0.542 14.055 10.07 1 98.44 204 GLU A N 1
ATOM 1610 C CA . GLU A 1 204 ? -0.151 15.445 9.844 1 98.44 204 GLU A CA 1
ATOM 1611 C C . GLU A 1 204 ? -1.312 16.391 10.109 1 98.44 204 GLU A C 1
ATOM 16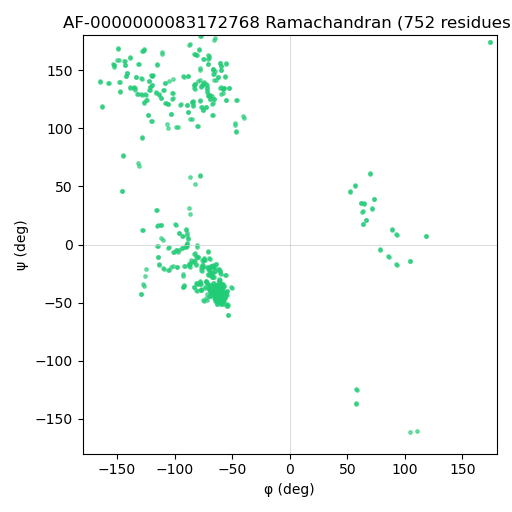13 O O . GLU A 1 204 ? -1.562 17.312 9.328 1 98.44 204 GLU A O 1
ATOM 1618 N N . ALA A 1 205 ? -1.98 16.172 11.203 1 98.31 205 ALA A N 1
ATOM 1619 C CA . ALA A 1 205 ? -3.188 16.953 11.453 1 98.31 205 ALA A CA 1
ATOM 1620 C C . ALA A 1 205 ? -3.156 17.578 12.852 1 98.31 205 ALA A C 1
ATOM 1622 O O . ALA A 1 205 ? -3.496 18.75 13.023 1 98.31 205 ALA A O 1
ATOM 1623 N N . THR A 1 206 ? -2.725 16.812 13.812 1 98.19 206 THR A N 1
ATOM 1624 C CA . THR A 1 206 ? -2.816 17.266 15.188 1 98.19 206 THR A CA 1
ATOM 1625 C C . THR A 1 206 ? -1.838 18.406 15.445 1 98.19 206 THR A C 1
ATOM 1627 O O . THR A 1 206 ? -1.952 19.109 16.453 1 98.19 206 THR A O 1
ATOM 1630 N N . CYS A 1 207 ? -0.923 18.656 14.531 1 97.38 207 CYS A N 1
ATOM 1631 C CA . CYS A 1 207 ? 0.009 19.766 14.641 1 97.38 207 CYS A CA 1
ATOM 1632 C C . CYS A 1 207 ? -0.729 21.094 14.609 1 97.38 207 CYS A C 1
ATOM 1634 O O . CYS A 1 207 ? -0.173 22.125 14.984 1 97.38 207 CYS A O 1
ATOM 1636 N N . HIS A 1 208 ? -1.959 21.094 14.164 1 96.19 208 HIS A N 1
ATOM 1637 C CA . HIS A 1 208 ? -2.756 22.312 14.102 1 96.19 208 HIS A CA 1
ATOM 1638 C C . HIS A 1 208 ? -3.344 22.656 15.469 1 96.19 208 HIS A C 1
ATOM 1640 O O . HIS A 1 208 ? -3.896 23.734 15.656 1 96.19 208 HIS A O 1
ATOM 1646 N N . ALA A 1 209 ? -3.258 21.781 16.391 1 94.94 209 ALA A N 1
ATOM 1647 C CA . ALA A 1 209 ? -3.723 22.047 17.734 1 94.94 209 ALA A CA 1
ATOM 1648 C C . ALA A 1 209 ? -2.867 23.125 18.406 1 94.94 209 ALA A C 1
ATOM 1650 O O . ALA A 1 209 ? -1.666 23.234 18.141 1 94.94 209 ALA A O 1
ATOM 1651 N N . PRO A 1 210 ? -3.521 23.938 19.266 1 92.12 210 PRO A N 1
ATOM 1652 C CA . PRO A 1 210 ? -2.707 24.906 20.016 1 92.12 210 PRO A CA 1
ATOM 1653 C C . PRO A 1 210 ? -1.716 24.219 20.953 1 92.12 210 PRO A C 1
ATOM 1655 O O . PRO A 1 210 ? -0.618 24.734 21.188 1 92.12 210 PRO A O 1
ATOM 1658 N N . GLU A 1 211 ? -2.141 23.109 21.5 1 91.88 211 GLU A N 1
ATOM 1659 C CA . GLU A 1 211 ? -1.301 22.234 22.312 1 91.88 211 GLU A CA 1
ATOM 1660 C C . GLU A 1 211 ? -1.556 20.766 21.984 1 91.88 211 GLU A C 1
ATOM 1662 O O . GLU A 1 211 ? -2.703 20.312 22 1 91.88 211 GLU A O 1
ATOM 1667 N N . LEU A 1 212 ? -0.436 20 21.844 1 97.5 212 LEU A N 1
ATOM 1668 C CA . LEU A 1 212 ? -0.582 18.594 21.438 1 97.5 212 LEU A CA 1
ATOM 1669 C C . LEU A 1 212 ? -1.2 17.766 22.562 1 97.5 212 LEU A C 1
ATOM 1671 O O . LEU A 1 212 ? -1.984 16.859 22.297 1 97.5 212 LEU A O 1
ATOM 1675 N N . GLU A 1 213 ? -0.824 18.062 23.781 1 97.56 213 GLU A N 1
ATOM 1676 C CA . GLU A 1 213 ? -1.306 17.266 24.906 1 97.56 213 GLU A CA 1
ATOM 1677 C C . GLU A 1 213 ? -2.83 17.25 24.953 1 97.56 213 GLU A C 1
ATOM 1679 O O . GLU A 1 213 ? -3.436 16.203 25.234 1 97.56 213 GLU A O 1
ATOM 1684 N N . GLY A 1 214 ? -3.463 18.406 24.734 1 96.62 214 GLY A N 1
ATOM 1685 C CA . GLY A 1 214 ? -4.914 18.484 24.766 1 96.62 214 GLY A CA 1
ATOM 1686 C C . GLY A 1 214 ? -5.586 17.562 23.766 1 96.62 214 GLY A C 1
ATOM 1687 O O . GLY A 1 214 ? -6.531 16.844 24.109 1 96.62 214 GLY A O 1
ATOM 1688 N N . VAL A 1 215 ? -5.133 17.578 22.516 1 97.69 215 VAL A N 1
ATOM 1689 C CA . VAL A 1 215 ? -5.75 16.734 21.484 1 97.69 215 VAL A CA 1
ATOM 1690 C C . VAL A 1 215 ? -5.441 15.266 21.766 1 97.69 215 VAL A C 1
ATOM 1692 O O . VAL A 1 215 ? -6.293 14.398 21.562 1 97.69 215 VAL A O 1
ATOM 1695 N N . TYR A 1 216 ? -4.23 14.938 22.203 1 98.81 216 TYR A N 1
ATOM 1696 C CA . TYR A 1 216 ? -3.891 13.555 22.531 1 98.81 216 TYR A CA 1
ATOM 1697 C C . TYR A 1 216 ? -4.742 13.047 23.688 1 98.81 216 TYR A C 1
ATOM 1699 O O . TYR A 1 216 ? -5.129 11.875 23.703 1 98.81 216 TYR A O 1
ATOM 1707 N N . LYS A 1 217 ? -5.078 13.922 24.641 1 98.62 217 LYS A N 1
ATOM 1708 C CA . LYS A 1 217 ? -5.957 13.531 25.734 1 98.62 217 LYS A CA 1
ATOM 1709 C C . LYS A 1 217 ? -7.371 13.242 25.234 1 98.62 217 LYS A C 1
ATOM 1711 O O . LYS A 1 217 ? -8.023 12.312 25.719 1 98.62 217 LYS A O 1
ATOM 1716 N N . GLU A 1 218 ? -7.852 14.078 24.328 1 98.62 218 GLU A N 1
ATOM 1717 C CA . GLU A 1 218 ? -9.148 13.797 23.703 1 98.62 218 GLU A CA 1
ATOM 1718 C C . GLU A 1 218 ? -9.133 12.445 22.984 1 98.62 218 GLU A C 1
ATOM 1720 O O . GLU A 1 218 ? -10.094 11.68 23.078 1 98.62 218 GLU A O 1
ATOM 1725 N N . ILE A 1 219 ? -8.07 12.164 22.281 1 98.88 219 ILE A N 1
ATOM 1726 C CA . ILE A 1 219 ? -7.93 10.906 21.562 1 98.88 219 ILE A CA 1
ATOM 1727 C C . ILE A 1 219 ? -7.906 9.75 22.562 1 98.88 219 ILE A C 1
ATOM 1729 O O . ILE A 1 219 ? -8.562 8.727 22.359 1 98.88 219 ILE A O 1
ATOM 1733 N N . PHE A 1 220 ? -7.16 9.977 23.625 1 98.88 220 PHE A N 1
ATOM 1734 C CA . PHE A 1 220 ? -7.121 8.984 24.688 1 98.88 220 PHE A CA 1
ATOM 1735 C C . PHE A 1 220 ? -8.523 8.703 25.219 1 98.88 220 PHE A C 1
ATOM 1737 O O . PHE A 1 220 ? -8.891 7.547 25.422 1 98.88 220 PHE A O 1
ATOM 1744 N N . ARG A 1 221 ? -9.297 9.719 25.422 1 98.81 221 ARG A N 1
ATOM 1745 C CA . ARG A 1 221 ? -10.641 9.609 25.984 1 98.81 221 ARG A CA 1
ATOM 1746 C C . ARG A 1 221 ? -11.539 8.773 25.078 1 98.81 221 ARG A C 1
ATOM 1748 O O . ARG A 1 221 ? -12.273 7.902 25.547 1 98.81 221 ARG A O 1
ATOM 1755 N N . VAL A 1 222 ? -11.492 8.945 23.781 1 98.81 222 VAL A N 1
ATOM 1756 C CA . VAL A 1 222 ? -12.445 8.305 22.891 1 98.81 222 VAL A CA 1
ATOM 1757 C C . VAL A 1 222 ? -11.961 6.902 22.531 1 98.81 222 VAL A C 1
ATOM 1759 O O . VAL A 1 222 ? -12.727 6.09 22 1 98.81 222 VAL A O 1
ATOM 1762 N N . LEU A 1 223 ? -10.742 6.59 22.766 1 98.88 223 LEU A N 1
ATOM 1763 C CA . LEU A 1 223 ? -10.172 5.273 22.5 1 98.88 223 LEU A CA 1
ATOM 1764 C C . LEU A 1 223 ? -10.602 4.27 23.562 1 98.88 223 LEU A C 1
ATOM 1766 O O . LEU A 1 223 ? -10.602 4.578 24.75 1 98.88 223 LEU A O 1
ATOM 1770 N N . LYS A 1 224 ? -10.961 3.068 23.125 1 98.88 224 LYS A N 1
ATOM 1771 C CA . LYS A 1 224 ? -11.25 1.987 24.062 1 98.88 224 LYS A CA 1
ATOM 1772 C C . LYS A 1 224 ? -9.984 1.562 24.812 1 98.88 224 LYS A C 1
ATOM 1774 O O . LYS A 1 224 ? -8.875 1.684 24.297 1 98.88 224 LYS A O 1
ATOM 1779 N N . PRO A 1 225 ? -10.195 1.051 26.125 1 98.75 225 PRO A N 1
ATOM 1780 C CA . PRO A 1 225 ? -9.031 0.422 26.75 1 98.75 225 PRO A CA 1
ATOM 1781 C C . PRO A 1 225 ? -8.398 -0.654 25.875 1 98.75 225 PRO A C 1
ATOM 1783 O O . PRO A 1 225 ? -9.109 -1.474 25.297 1 98.75 225 PRO A O 1
ATOM 1786 N N . GLY A 1 226 ? -7.133 -0.637 25.781 1 98.56 226 GLY A N 1
ATOM 1787 C CA . GLY A 1 226 ? -6.43 -1.564 24.906 1 98.56 226 GLY A CA 1
ATOM 1788 C C . GLY A 1 226 ? -6.316 -1.068 23.484 1 98.56 226 GLY A C 1
ATOM 1789 O O . GLY A 1 226 ? -5.57 -1.634 22.688 1 98.56 226 GLY A O 1
ATOM 1790 N N . GLY A 1 227 ? -7.055 0.006 23.188 1 98.81 227 GLY A N 1
ATOM 1791 C CA . GLY A 1 227 ? -7.012 0.569 21.844 1 98.81 227 GLY A CA 1
ATOM 1792 C C . GLY A 1 227 ? -5.695 1.247 21.516 1 98.81 227 GLY A C 1
ATOM 1793 O O . GLY A 1 227 ? -4.887 1.507 22.422 1 98.81 227 GLY A O 1
ATOM 1794 N N . VAL A 1 228 ? -5.418 1.471 20.266 1 98.94 228 VAL A N 1
ATOM 1795 C CA . VAL A 1 228 ? -4.121 1.965 19.812 1 98.94 228 VAL A CA 1
ATOM 1796 C C . VAL A 1 228 ? -4.293 3.303 19.109 1 98.94 228 VAL A C 1
ATOM 1798 O O . VAL A 1 228 ? -5.262 3.5 18.375 1 98.94 228 VAL A O 1
ATOM 1801 N N . PHE A 1 229 ? -3.393 4.199 19.422 1 98.94 229 PHE A N 1
ATOM 1802 C CA . PHE A 1 229 ? -3.277 5.48 18.734 1 98.94 229 PHE A CA 1
ATOM 1803 C C . PHE A 1 229 ? -1.993 5.543 17.922 1 98.94 229 PHE A C 1
ATOM 1805 O O . PHE A 1 229 ? -0.914 5.227 18.422 1 98.94 229 PHE A O 1
ATOM 1812 N N . GLY A 1 230 ? -2.119 5.848 16.641 1 98.94 230 GLY A N 1
ATOM 1813 C CA . GLY A 1 230 ? -0.98 6.094 15.766 1 98.94 230 GLY A CA 1
ATOM 1814 C C . GLY A 1 230 ? -1.015 7.461 15.109 1 98.94 230 GLY A C 1
ATOM 1815 O O . GLY A 1 230 ? -2.076 7.93 14.695 1 98.94 230 GLY A O 1
ATOM 1816 N N . VAL A 1 231 ? 0.211 8.125 15 1 98.94 231 VAL A N 1
ATOM 1817 C CA . VAL A 1 231 ? 0.212 9.461 14.422 1 98.94 231 VAL A CA 1
ATOM 1818 C C . VAL A 1 231 ? 1.513 9.695 13.656 1 98.94 231 VAL A C 1
ATOM 1820 O O . VAL A 1 231 ? 2.582 9.266 14.094 1 98.94 231 VAL A O 1
ATOM 1823 N N . TYR A 1 232 ? 1.427 10.188 12.453 1 98.94 232 TYR A N 1
ATOM 1824 C CA . TYR A 1 232 ? 2.5 10.945 11.82 1 98.94 232 TYR A CA 1
ATOM 1825 C C . TYR A 1 232 ? 2.418 12.422 12.188 1 98.94 232 TYR A C 1
ATOM 1827 O O . TYR A 1 232 ? 1.55 13.148 11.695 1 98.94 232 TYR A O 1
ATOM 1835 N N . GLU A 1 233 ? 3.314 12.883 13.008 1 98.81 233 GLU A N 1
ATOM 1836 C CA . GLU A 1 233 ? 3.209 14.219 13.578 1 98.81 233 GLU A CA 1
ATOM 1837 C C . GLU A 1 233 ? 4.242 15.164 12.969 1 98.81 233 GLU A C 1
ATOM 1839 O O . GLU A 1 233 ? 5.367 14.75 12.68 1 98.81 233 GLU A O 1
ATOM 1844 N N . TRP A 1 234 ? 3.799 16.406 12.695 1 98.75 234 TRP A N 1
ATOM 1845 C CA . TRP A 1 234 ? 4.738 17.469 12.344 1 98.75 234 TRP A CA 1
ATOM 1846 C C . TRP A 1 234 ? 5.457 18 13.578 1 98.75 234 TRP A C 1
ATOM 1848 O O . TRP A 1 234 ? 4.816 18.5 14.5 1 98.75 234 TRP A O 1
ATOM 1858 N N . LEU A 1 235 ? 6.766 17.859 13.602 1 98.81 235 LEU A N 1
ATOM 1859 C CA . LEU A 1 235 ? 7.539 18.312 14.75 1 98.81 235 LEU A CA 1
ATOM 1860 C C . LEU A 1 235 ? 8.852 18.938 14.297 1 98.81 235 LEU A C 1
ATOM 1862 O O . LEU A 1 235 ? 9.398 18.578 13.258 1 98.81 235 LEU A O 1
ATOM 1866 N N . MET A 1 236 ? 9.281 19.938 15.078 1 98.5 236 MET A N 1
ATOM 1867 C CA . MET A 1 236 ? 10.68 20.359 14.938 1 98.5 236 MET A CA 1
ATOM 1868 C C . MET A 1 236 ? 11.609 19.344 15.594 1 98.5 236 MET A C 1
ATOM 1870 O O . MET A 1 236 ? 11.297 18.797 16.656 1 98.5 236 MET A O 1
ATOM 1874 N N . THR A 1 237 ? 12.711 19.078 14.93 1 97.94 237 THR A N 1
ATOM 1875 C CA . THR A 1 237 ? 13.656 18.141 15.5 1 97.94 237 THR A CA 1
ATOM 1876 C C . THR A 1 237 ? 14.461 18.797 16.625 1 97.94 237 THR A C 1
ATOM 1878 O O . THR A 1 237 ? 14.305 19.984 16.891 1 97.94 237 THR A O 1
ATOM 1881 N N . ASP A 1 238 ? 15.336 18 17.203 1 91.94 238 ASP A N 1
ATOM 1882 C CA . ASP A 1 238 ? 16.172 18.516 18.266 1 91.94 238 ASP A CA 1
ATOM 1883 C C . ASP A 1 238 ? 17.281 19.422 17.719 1 91.94 238 ASP A C 1
ATOM 1885 O O . ASP A 1 238 ? 17.906 20.172 18.469 1 91.94 238 ASP A O 1
ATOM 1889 N N . GLU A 1 239 ? 17.516 19.453 16.469 1 95.62 239 GLU A N 1
ATOM 1890 C CA . GLU A 1 239 ? 18.469 20.344 15.812 1 95.62 239 GLU A CA 1
ATOM 1891 C C . GLU A 1 239 ? 17.922 21.75 15.703 1 95.62 239 GLU A C 1
ATOM 1893 O O . GLU A 1 239 ? 18.672 22.703 15.461 1 95.62 239 GLU A O 1
ATOM 1898 N N . TYR A 1 240 ? 16.688 21.906 15.844 1 97.75 240 TYR A N 1
ATOM 1899 C CA . TYR A 1 240 ? 16.047 23.219 15.773 1 97.75 240 TYR A CA 1
ATOM 1900 C C . TYR A 1 240 ? 16.422 24.078 16.984 1 97.75 240 TYR A C 1
ATOM 1902 O O . TYR A 1 240 ? 16.359 23.609 18.125 1 97.75 240 TYR A O 1
ATOM 1910 N N . ASP A 1 241 ? 16.875 25.281 16.734 1 96.5 241 ASP A N 1
ATOM 1911 C CA . ASP A 1 241 ? 17.219 26.281 17.734 1 96.5 241 ASP A CA 1
ATOM 1912 C C . ASP A 1 241 ? 16.438 27.562 17.516 1 96.5 241 ASP A C 1
ATOM 1914 O O . ASP A 1 241 ? 16.719 28.312 16.578 1 96.5 241 ASP A O 1
ATOM 1918 N N . ASN A 1 242 ? 15.508 27.859 18.438 1 93.31 242 ASN A N 1
ATOM 1919 C CA . ASN A 1 242 ? 14.648 29.031 18.297 1 93.31 242 ASN A CA 1
ATOM 1920 C C . ASN A 1 242 ? 15.445 30.328 18.406 1 93.31 242 ASN A C 1
ATOM 1922 O O . ASN A 1 242 ? 14.961 31.391 18.016 1 93.31 242 ASN A O 1
ATOM 1926 N N . ASP A 1 243 ? 16.641 30.344 18.938 1 92.81 243 ASP A N 1
ATOM 1927 C CA . ASP A 1 243 ? 17.469 31.531 19.047 1 92.81 243 ASP A CA 1
ATOM 1928 C C . ASP A 1 243 ? 18.219 31.797 17.75 1 92.81 243 ASP A C 1
ATOM 1930 O O . ASP A 1 243 ? 18.797 32.875 17.562 1 92.81 243 ASP A O 1
ATOM 1934 N N . ASN A 1 244 ? 18.234 30.797 16.906 1 94.75 244 ASN A N 1
ATOM 1935 C CA . ASN A 1 244 ? 18.812 30.969 15.578 1 94.75 244 ASN A CA 1
ATOM 1936 C C . ASN A 1 244 ? 17.812 31.578 14.609 1 94.75 244 ASN A C 1
ATOM 1938 O O . ASN A 1 244 ? 16.781 30.969 14.297 1 94.75 244 ASN A O 1
ATOM 1942 N N . ALA A 1 245 ? 18.156 32.75 14.055 1 93.19 245 ALA A N 1
ATOM 1943 C CA . ALA A 1 245 ? 17.234 33.531 13.234 1 93.19 245 ALA A CA 1
ATOM 1944 C C . ALA A 1 245 ? 16.828 32.75 11.984 1 93.19 245 ALA A C 1
ATOM 1946 O O . ALA A 1 245 ? 15.672 32.844 11.547 1 93.19 245 ALA A O 1
ATOM 1947 N N . GLU A 1 246 ? 17.75 32.094 11.438 1 95.25 246 GLU A N 1
ATOM 1948 C CA . GLU A 1 246 ? 17.422 31.312 10.258 1 95.25 246 GLU A CA 1
ATOM 1949 C C . GLU A 1 246 ? 16.469 30.172 10.594 1 95.25 246 GLU A C 1
ATOM 1951 O O . GLU A 1 246 ? 15.531 29.906 9.836 1 95.25 246 GLU A O 1
ATOM 1956 N N . HIS A 1 247 ? 16.734 29.484 11.695 1 96.94 247 HIS A N 1
ATOM 1957 C CA . HIS A 1 247 ? 15.844 28.422 12.141 1 96.94 247 HIS A CA 1
ATOM 1958 C C . HIS A 1 247 ? 14.43 28.953 12.367 1 96.94 247 HIS A C 1
ATOM 1960 O O . HIS A 1 247 ? 13.453 28.344 11.938 1 96.94 247 HIS A O 1
ATOM 1966 N N . ARG A 1 248 ? 14.344 30.094 12.945 1 95.19 248 ARG A N 1
ATOM 1967 C CA . ARG A 1 248 ? 13.047 30.703 13.234 1 95.19 248 ARG A CA 1
ATOM 1968 C C . ARG A 1 248 ? 12.312 31.047 11.953 1 95.19 248 ARG A C 1
ATOM 1970 O O . ARG A 1 248 ? 11.094 30.891 11.867 1 95.19 248 ARG A O 1
ATOM 1977 N N . LYS A 1 249 ? 13.062 31.594 11.055 1 95 249 LYS A N 1
ATOM 1978 C CA . LYS A 1 249 ? 12.469 31.938 9.766 1 95 249 LYS A CA 1
ATOM 1979 C C . LYS A 1 249 ? 11.883 30.703 9.094 1 95 249 LYS A C 1
ATOM 1981 O O . LYS A 1 249 ? 10.781 30.766 8.531 1 95 249 LYS A O 1
ATOM 1986 N N . ILE A 1 250 ? 12.586 29.625 9.117 1 96.38 250 ILE A N 1
ATOM 1987 C CA . ILE A 1 250 ? 12.125 28.359 8.523 1 96.38 250 ILE A CA 1
ATOM 1988 C C . ILE A 1 250 ? 10.875 27.875 9.25 1 96.38 250 ILE A C 1
ATOM 1990 O O . ILE A 1 250 ? 9.875 27.547 8.617 1 96.38 250 ILE A O 1
ATOM 1994 N N . ARG A 1 251 ? 10.938 27.844 10.562 1 96.75 251 ARG A N 1
ATOM 1995 C CA . ARG A 1 251 ? 9.781 27.406 11.336 1 96.75 251 ARG A CA 1
ATOM 1996 C C . ARG A 1 251 ? 8.562 28.266 11.039 1 96.75 251 ARG A C 1
ATOM 1998 O O . ARG A 1 251 ? 7.469 27.734 10.805 1 96.75 251 ARG A O 1
ATOM 2005 N N . LEU A 1 252 ? 8.766 29.594 11.031 1 94.62 252 LEU A N 1
ATOM 2006 C CA . LEU A 1 252 ? 7.656 30.5 10.805 1 94.62 252 LEU A CA 1
ATOM 2007 C C . LEU A 1 252 ? 7.082 30.328 9.398 1 94.62 252 LEU A C 1
ATOM 2009 O O . LEU A 1 252 ? 5.871 30.438 9.203 1 94.62 252 LEU A O 1
ATOM 2013 N N . GLY A 1 253 ? 7.934 30.125 8.43 1 94.44 253 GLY A N 1
ATOM 2014 C CA . GLY A 1 253 ? 7.477 29.859 7.078 1 94.44 253 GLY A CA 1
ATOM 2015 C C . GLY A 1 253 ? 6.645 28.594 6.977 1 94.44 253 GLY A C 1
ATOM 2016 O O . GLY A 1 253 ? 5.66 28.547 6.242 1 94.44 253 GLY A O 1
ATOM 2017 N N . ILE A 1 254 ? 7.043 27.531 7.711 1 95.88 254 ILE A N 1
ATOM 2018 C CA . ILE A 1 254 ? 6.277 26.297 7.762 1 95.88 254 ILE A CA 1
ATOM 2019 C C . ILE A 1 254 ? 4.926 26.547 8.422 1 95.88 254 ILE A C 1
ATOM 2021 O O . ILE A 1 254 ? 3.889 26.109 7.918 1 95.88 254 ILE A O 1
ATOM 2025 N N . GLU A 1 255 ? 4.891 27.297 9.523 1 94.94 255 GLU A N 1
ATOM 2026 C CA . GLU A 1 255 ? 3.65 27.609 10.227 1 94.94 255 GLU A CA 1
ATOM 2027 C C . GLU A 1 255 ? 2.703 28.422 9.359 1 94.94 255 GLU A C 1
ATOM 2029 O O . GLU A 1 255 ? 1.539 28.047 9.188 1 94.94 255 GLU A O 1
ATOM 2034 N N . GLN A 1 256 ? 3.199 29.484 8.789 1 91.81 256 GLN A N 1
ATOM 2035 C CA . GLN A 1 256 ? 2.387 30.344 7.938 1 91.81 256 GLN A CA 1
ATOM 2036 C C . GLN A 1 256 ? 1.885 29.578 6.711 1 91.81 256 GLN A C 1
ATOM 2038 O O . GLN A 1 256 ? 0.692 29.609 6.402 1 91.81 256 GLN A O 1
ATOM 2043 N N . GLY A 1 257 ? 2.783 28.891 6.121 1 91.31 257 GLY A N 1
ATOM 2044 C CA . GLY A 1 257 ? 2.473 28.25 4.852 1 91.31 257 GLY A CA 1
ATOM 2045 C C . GLY A 1 257 ? 1.577 27.031 4.992 1 91.31 257 GLY A C 1
ATOM 2046 O O . GLY A 1 257 ? 1.012 26.547 4.008 1 91.31 257 GLY A O 1
ATOM 2047 N N . ASP A 1 258 ? 1.419 26.562 6.191 1 93.75 258 ASP A N 1
ATOM 2048 C CA . ASP A 1 258 ? 0.634 25.344 6.383 1 93.75 258 ASP A CA 1
ATOM 2049 C C . ASP A 1 258 ? -0.447 25.547 7.441 1 93.75 258 ASP A C 1
ATOM 2051 O O . ASP A 1 258 ? -1.037 24.578 7.93 1 93.75 258 ASP A O 1
ATOM 2055 N N . GLY A 1 259 ? -0.683 26.781 7.82 1 92.19 259 GLY A N 1
ATOM 2056 C CA . GLY A 1 259 ? -1.77 27.109 8.734 1 92.19 259 GLY A CA 1
ATOM 2057 C C . GLY A 1 259 ? -1.587 26.516 10.117 1 92.19 259 GLY A C 1
ATOM 2058 O O . GLY A 1 259 ? -2.551 26.047 10.734 1 92.19 259 GLY A O 1
ATOM 2059 N N . ILE A 1 260 ? -0.388 26.438 10.547 1 94.31 260 ILE A N 1
ATOM 2060 C CA . ILE A 1 260 ? -0.079 25.875 11.852 1 94.31 260 ILE A CA 1
ATOM 2061 C C . ILE A 1 260 ? 0.175 26.984 12.867 1 94.31 260 ILE A C 1
ATOM 2063 O O . ILE A 1 260 ? 0.947 27.906 12.594 1 94.31 260 ILE A O 1
ATOM 2067 N N . SER A 1 261 ? -0.439 26.938 14 1 90.88 261 SER A N 1
ATOM 2068 C CA . SER A 1 261 ? -0.355 28.016 14.984 1 90.88 261 SER A CA 1
ATOM 2069 C C . SER A 1 261 ? 0.964 27.969 15.75 1 90.88 261 SER A C 1
ATOM 2071 O O . SER A 1 261 ? 1.489 29 16.156 1 90.88 261 SER A O 1
ATOM 2073 N N . ASN A 1 262 ? 1.401 26.719 15.938 1 90.88 262 ASN A N 1
ATOM 2074 C CA . ASN A 1 262 ? 2.592 26.578 16.766 1 90.88 262 ASN A CA 1
ATOM 2075 C C . ASN A 1 262 ? 3.244 25.203 16.578 1 90.88 262 ASN A C 1
ATOM 2077 O O . ASN A 1 262 ? 2.662 24.188 16.922 1 90.88 262 ASN A O 1
ATOM 2081 N N . MET A 1 263 ? 4.484 25.266 16.109 1 95.5 263 MET A N 1
ATOM 2082 C CA . MET A 1 263 ? 5.25 24.031 16.016 1 95.5 263 MET A CA 1
ATOM 2083 C C . MET A 1 263 ? 5.996 23.75 17.312 1 95.5 263 MET A C 1
ATOM 2085 O O . MET A 1 263 ? 6.465 24.672 17.969 1 95.5 263 MET A O 1
ATOM 2089 N N . VAL A 1 264 ? 6.121 22.562 17.672 1 96.44 264 VAL A N 1
ATOM 2090 C CA . VAL A 1 264 ? 6.852 22.172 18.875 1 96.44 264 VAL A CA 1
ATOM 2091 C C . VAL A 1 264 ? 7.891 21.109 18.531 1 96.44 264 VAL A C 1
ATOM 2093 O O . VAL A 1 264 ? 7.832 20.5 17.469 1 96.44 264 VAL A O 1
ATOM 2096 N N . LYS A 1 265 ? 8.812 20.859 19.453 1 97.69 265 LYS A N 1
ATOM 2097 C CA . LYS A 1 265 ? 9.898 19.906 19.234 1 97.69 265 LYS A CA 1
ATOM 2098 C C . LYS A 1 265 ? 9.43 18.484 19.469 1 97.69 265 LYS A C 1
ATOM 2100 O O . LYS A 1 265 ? 8.414 18.25 20.125 1 97.69 265 LYS A O 1
ATOM 2105 N N . VAL A 1 266 ? 10.227 17.531 18.953 1 98.25 266 VAL A N 1
ATOM 2106 C CA . VAL A 1 266 ? 9.984 16.094 19.094 1 98.25 266 VAL A CA 1
ATOM 2107 C C . VAL A 1 266 ? 9.852 15.75 20.578 1 98.25 266 VAL A C 1
ATOM 2109 O O . VAL A 1 266 ? 8.961 14.992 20.969 1 98.25 266 VAL A O 1
ATOM 2112 N N . SER A 1 267 ? 10.672 16.281 21.391 1 97.25 267 SER A N 1
ATOM 2113 C CA . SER A 1 267 ? 10.641 16 22.828 1 97.25 267 SER A CA 1
ATOM 2114 C C . SER A 1 267 ? 9.305 16.406 23.438 1 97.25 267 SER A C 1
ATOM 2116 O O . SER A 1 267 ? 8.75 15.68 24.266 1 97.25 267 SER A O 1
ATOM 2118 N N . GLU A 1 268 ? 8.805 17.562 23 1 96.44 268 GLU A N 1
ATOM 2119 C CA . GLU A 1 268 ? 7.516 18.047 23.484 1 96.44 268 GLU A CA 1
ATOM 2120 C C . GLU A 1 268 ? 6.375 17.141 23.016 1 96.44 268 GLU A C 1
ATOM 2122 O O . GLU A 1 268 ? 5.445 16.859 23.781 1 96.44 268 GLU A O 1
ATOM 2127 N N . GLY A 1 269 ? 6.461 16.719 21.766 1 97.81 269 GLY A N 1
ATOM 2128 C CA . GLY A 1 269 ? 5.449 15.812 21.25 1 97.81 269 GLY A CA 1
ATOM 2129 C C . GLY A 1 269 ? 5.402 14.492 21.984 1 97.81 269 GLY A C 1
ATOM 2130 O O . GLY A 1 269 ? 4.324 14.016 22.344 1 97.81 269 GLY A O 1
ATOM 2131 N N . LEU A 1 270 ? 6.559 13.938 22.234 1 98.12 270 LEU A N 1
ATOM 2132 C CA . LEU A 1 270 ? 6.648 12.672 22.953 1 98.12 270 LEU A CA 1
ATOM 2133 C C . LEU A 1 270 ? 6.133 12.828 24.391 1 98.12 270 LEU A C 1
ATOM 2135 O O . LEU A 1 270 ? 5.434 11.945 24.891 1 98.12 270 LEU A O 1
ATOM 2139 N N . GLN A 1 271 ? 6.512 13.93 24.984 1 98.06 271 GLN A N 1
ATOM 2140 C CA . GLN A 1 271 ? 6.039 14.18 26.344 1 98.06 271 GLN A CA 1
ATOM 2141 C C . GLN A 1 271 ? 4.52 14.328 26.375 1 98.06 271 GLN A C 1
ATOM 2143 O O . GLN A 1 271 ? 3.863 13.828 27.297 1 98.06 271 GLN A O 1
ATOM 2148 N N . ALA A 1 272 ? 3.979 15.047 25.406 1 98.5 272 ALA A N 1
ATOM 2149 C CA . ALA A 1 272 ? 2.527 15.195 25.312 1 98.5 272 ALA A CA 1
ATOM 2150 C C . ALA A 1 272 ? 1.85 13.836 25.172 1 98.5 272 ALA A C 1
ATOM 2152 O O . ALA A 1 272 ? 0.805 13.586 25.781 1 98.5 272 ALA A O 1
ATOM 2153 N N . PHE A 1 273 ? 2.471 12.984 24.375 1 98.56 273 PHE A N 1
ATOM 2154 C CA . PHE A 1 273 ? 1.971 11.633 24.125 1 98.56 273 PHE A CA 1
ATOM 2155 C C . PHE A 1 273 ? 1.938 10.82 25.406 1 98.56 273 PHE A C 1
ATOM 2157 O O . PHE A 1 273 ? 0.937 10.164 25.703 1 98.56 273 PHE A O 1
ATOM 2164 N N . LYS A 1 274 ? 2.936 10.891 26.172 1 98.38 274 LYS A N 1
ATOM 2165 C CA . LYS A 1 274 ? 3.035 10.188 27.438 1 98.38 274 LYS A CA 1
ATOM 2166 C C . LYS A 1 274 ? 2.102 10.805 28.484 1 98.38 274 LYS A C 1
ATOM 2168 O O . LYS A 1 274 ? 1.424 10.086 29.219 1 98.38 274 LYS A O 1
ATOM 2173 N N . ASN A 1 275 ? 2.072 12.156 28.516 1 98.5 275 ASN A N 1
ATOM 2174 C CA . ASN A 1 275 ? 1.216 12.867 29.469 1 98.5 275 ASN A CA 1
ATOM 2175 C C . ASN A 1 275 ? -0.257 12.539 29.25 1 98.5 275 ASN A C 1
ATOM 2177 O O . ASN A 1 275 ? -1.058 12.586 30.188 1 98.5 275 ASN A O 1
ATOM 2181 N N . ALA A 1 276 ? -0.567 12.25 28 1 98.62 276 ALA A N 1
ATOM 2182 C CA . ALA A 1 276 ? -1.954 11.906 27.688 1 98.62 276 ALA A CA 1
ATOM 2183 C C . ALA A 1 276 ? -2.324 10.547 28.266 1 98.62 276 ALA A C 1
ATOM 2185 O O . ALA A 1 276 ? -3.508 10.211 28.375 1 98.62 276 ALA A O 1
ATOM 2186 N N . GLY A 1 277 ? -1.336 9.688 28.547 1 98.69 277 GLY A N 1
ATOM 2187 C CA . GLY A 1 277 ? -1.588 8.43 29.219 1 98.69 277 GLY A CA 1
ATOM 2188 C C . GLY A 1 277 ? -1.22 7.219 28.375 1 98.69 277 GLY A C 1
ATOM 2189 O O . GLY A 1 277 ? -1.383 6.078 28.812 1 98.69 277 GLY A O 1
ATOM 2190 N N . PHE A 1 278 ? -0.609 7.41 27.266 1 98.81 278 PHE A N 1
ATOM 2191 C CA . PHE A 1 278 ? -0.354 6.301 26.359 1 98.81 278 PHE A CA 1
ATOM 2192 C C . PHE A 1 278 ? 0.902 5.539 26.766 1 98.81 278 PHE A C 1
ATOM 2194 O O . PHE A 1 278 ? 1.902 6.148 27.156 1 98.81 278 PHE A O 1
ATOM 2201 N N . GLU A 1 279 ? 0.805 4.27 26.719 1 98.69 279 GLU A N 1
ATOM 2202 C CA . GLU A 1 279 ? 2.002 3.436 26.672 1 98.69 279 GLU A CA 1
ATOM 2203 C C . GLU A 1 279 ? 2.643 3.467 25.281 1 98.69 279 GLU A C 1
ATOM 2205 O O . GLU A 1 279 ? 2.053 2.996 24.312 1 98.69 279 GLU A O 1
ATOM 2210 N N . VAL A 1 280 ? 3.812 3.99 25.266 1 98.5 280 VAL A N 1
ATOM 2211 C CA . VAL A 1 280 ? 4.469 4.129 23.969 1 98.5 280 VAL A CA 1
ATOM 2212 C C . VAL A 1 280 ? 4.918 2.756 23.469 1 98.5 280 VAL A C 1
ATOM 2214 O O . VAL A 1 280 ? 5.734 2.092 24.109 1 98.5 280 VAL A O 1
ATOM 2217 N N . LEU A 1 281 ? 4.402 2.336 22.344 1 98.38 281 LEU A N 1
ATOM 2218 C CA . LEU A 1 281 ? 4.777 1.062 21.75 1 98.38 281 LEU A CA 1
ATOM 2219 C C . LEU A 1 281 ? 5.914 1.248 20.75 1 98.38 281 LEU A C 1
ATOM 2221 O O . LEU A 1 281 ? 6.746 0.356 20.578 1 98.38 281 LEU A O 1
ATOM 2225 N N . HIS A 1 282 ? 5.883 2.348 20.031 1 98.12 282 HIS A N 1
ATOM 2226 C CA . HIS A 1 282 ? 6.867 2.635 19 1 98.12 282 HIS A CA 1
ATOM 2227 C C . HIS A 1 282 ? 6.953 4.129 18.719 1 98.12 282 HIS A C 1
ATOM 2229 O O . HIS A 1 282 ? 5.934 4.824 18.719 1 98.12 282 HIS A O 1
ATOM 2235 N N . ASN A 1 283 ? 8.047 4.703 18.531 1 98.38 283 ASN A N 1
ATOM 2236 C CA . ASN A 1 283 ? 8.242 6.055 18.016 1 98.38 283 ASN A CA 1
ATOM 2237 C C . ASN A 1 283 ? 9.523 6.168 17.203 1 98.38 283 ASN A C 1
ATOM 2239 O O . ASN A 1 283 ? 10.523 5.523 17.516 1 98.38 283 ASN A O 1
ATOM 2243 N N . GLU A 1 284 ? 9.414 6.879 16.172 1 97.88 284 GLU A N 1
ATOM 2244 C CA . GLU A 1 284 ? 10.539 7.027 15.25 1 97.88 284 GLU A CA 1
ATOM 2245 C C . GLU A 1 284 ? 10.32 8.195 14.289 1 97.88 284 GLU A C 1
ATOM 2247 O O . GLU A 1 284 ? 9.195 8.445 13.859 1 97.88 284 GLU A O 1
ATOM 2252 N N . ASP A 1 285 ? 11.391 8.93 14.047 1 98.44 285 ASP A N 1
ATOM 2253 C CA . ASP A 1 285 ? 11.336 9.891 12.945 1 98.44 285 ASP A CA 1
ATOM 2254 C C . ASP A 1 285 ? 11.547 9.195 11.602 1 98.44 285 ASP A C 1
ATOM 2256 O O . ASP A 1 285 ? 12.688 8.984 11.188 1 98.44 285 ASP A O 1
ATOM 2260 N N . LEU A 1 286 ? 10.523 8.953 10.844 1 98.25 286 LEU A N 1
ATOM 2261 C CA . LEU A 1 286 ? 10.625 8.234 9.578 1 98.25 286 LEU A CA 1
ATOM 2262 C C . LEU A 1 286 ? 11.359 9.062 8.531 1 98.25 286 LEU A C 1
ATOM 2264 O O . LEU A 1 286 ? 11.953 8.516 7.602 1 98.25 286 LEU A O 1
ATOM 2268 N N . ALA A 1 287 ? 11.305 10.383 8.672 1 97.69 287 ALA A N 1
ATOM 2269 C CA . ALA A 1 287 ? 11.992 11.266 7.734 1 97.69 287 ALA A CA 1
ATOM 2270 C C . ALA A 1 287 ? 13.508 11.141 7.871 1 97.69 287 ALA A C 1
ATOM 2272 O O . ALA A 1 287 ? 14.25 11.57 6.988 1 97.69 287 ALA A O 1
ATOM 2273 N N . ASP A 1 288 ? 13.938 10.625 8.953 1 96.56 288 ASP A N 1
ATOM 2274 C CA . ASP A 1 288 ? 15.375 10.531 9.211 1 96.56 288 ASP A CA 1
ATOM 2275 C C . ASP A 1 288 ? 15.922 9.18 8.758 1 96.56 288 ASP A C 1
ATOM 2277 O O . ASP A 1 288 ? 17.125 8.906 8.906 1 96.56 288 ASP A O 1
ATOM 2281 N N . ARG A 1 289 ? 15.117 8.281 8.273 1 95.19 289 ARG A N 1
ATOM 2282 C CA . ARG A 1 289 ? 15.594 7.023 7.707 1 95.19 289 ARG A CA 1
ATOM 2283 C C . ARG A 1 289 ? 16.531 7.273 6.527 1 95.19 289 ARG A C 1
ATOM 2285 O O . ARG A 1 289 ? 16.406 8.297 5.844 1 95.19 289 ARG A O 1
ATOM 2292 N N . PRO A 1 290 ? 17.453 6.383 6.332 1 91.75 290 PRO A N 1
ATOM 2293 C CA . PRO A 1 290 ? 18.438 6.586 5.262 1 91.75 290 PRO A CA 1
ATOM 2294 C C . PRO A 1 290 ? 17.875 6.258 3.879 1 91.75 290 PRO A C 1
ATOM 2296 O O . PRO A 1 290 ? 18.469 5.453 3.15 1 91.75 290 PRO A O 1
ATOM 2299 N N . ASP A 1 291 ? 16.828 6.949 3.484 1 92.5 291 ASP A N 1
ATOM 2300 C CA . ASP A 1 291 ? 16.25 6.762 2.154 1 92.5 291 ASP A CA 1
ATOM 2301 C C . ASP A 1 291 ? 17.062 7.504 1.099 1 92.5 291 ASP A C 1
ATOM 2303 O O . ASP A 1 291 ? 17.547 8.617 1.343 1 92.5 291 ASP A O 1
ATOM 2307 N N . ALA A 1 292 ? 17.234 6.91 -0.049 1 90.25 292 ALA A N 1
ATOM 2308 C CA . ALA A 1 292 ? 17.969 7.531 -1.141 1 90.25 292 ALA A CA 1
ATOM 2309 C C . ALA A 1 292 ? 17.25 8.766 -1.667 1 90.25 292 ALA A C 1
ATOM 2311 O O . ALA A 1 292 ? 17.891 9.711 -2.131 1 90.25 292 ALA A O 1
ATOM 2312 N N . ILE A 1 293 ? 15.961 8.719 -1.626 1 91.81 293 ILE A N 1
ATOM 2313 C CA . ILE A 1 293 ? 15.133 9.828 -2.076 1 91.81 293 ILE A CA 1
ATOM 2314 C C . ILE A 1 293 ? 14.531 10.547 -0.871 1 91.81 293 ILE A C 1
ATOM 2316 O O . ILE A 1 293 ? 13.789 9.945 -0.085 1 91.81 293 ILE A O 1
ATOM 2320 N N . PRO A 1 294 ? 14.812 11.82 -0.743 1 94.06 294 PRO A N 1
ATOM 2321 C CA . PRO A 1 294 ? 14.273 12.523 0.425 1 94.06 294 PRO A CA 1
ATOM 2322 C C . PRO A 1 294 ? 12.766 12.734 0.34 1 94.06 294 PRO A C 1
ATOM 2324 O O . PRO A 1 294 ? 12.219 12.859 -0.758 1 94.06 294 PRO A O 1
ATOM 2327 N N . TRP A 1 295 ? 12.125 12.875 1.514 1 96.12 295 TRP A N 1
ATOM 2328 C CA . TRP A 1 295 ? 10.672 13.031 1.562 1 96.12 295 TRP A CA 1
ATOM 2329 C C . TRP A 1 295 ? 10.234 14.328 0.899 1 96.12 295 TRP A C 1
ATOM 2331 O O . TRP A 1 295 ? 9.094 14.461 0.459 1 96.12 295 TRP A O 1
ATOM 2341 N N . TYR A 1 296 ? 11.109 15.367 0.782 1 94.81 296 TYR A N 1
ATOM 2342 C CA . TYR A 1 296 ? 10.742 16.688 0.281 1 94.81 296 TYR A CA 1
ATOM 2343 C C . TYR A 1 296 ? 11.055 16.812 -1.205 1 94.81 296 TYR A C 1
ATOM 2345 O O . TYR A 1 296 ? 10.945 17.906 -1.78 1 94.81 296 TYR A O 1
ATOM 2353 N N . TYR A 1 297 ? 11.406 15.734 -1.888 1 90.12 297 TYR A N 1
ATOM 2354 C CA . TYR A 1 297 ? 11.883 15.797 -3.266 1 90.12 297 TYR A CA 1
ATOM 2355 C C . TYR A 1 297 ? 10.828 16.406 -4.176 1 90.12 297 TYR A C 1
ATOM 2357 O O . TYR A 1 297 ? 11.156 17.172 -5.086 1 90.12 297 TYR A O 1
ATOM 2365 N N . PRO A 1 298 ? 9.523 16.156 -3.969 1 87.94 298 PRO A N 1
ATOM 2366 C CA . PRO A 1 298 ? 8.547 16.766 -4.875 1 87.94 298 PRO A CA 1
ATOM 2367 C C . PRO A 1 298 ? 8.492 18.281 -4.762 1 87.94 298 PRO A C 1
ATOM 2369 O O . PRO A 1 298 ? 7.926 18.953 -5.625 1 87.94 298 PRO A O 1
ATOM 2372 N N . LEU A 1 299 ? 9 18.781 -3.674 1 89.69 299 LEU A N 1
ATOM 2373 C CA . LEU A 1 299 ? 8.93 20.219 -3.418 1 89.69 299 LEU A CA 1
ATOM 2374 C C . LEU A 1 299 ? 10.234 20.906 -3.807 1 89.69 299 LEU A C 1
ATOM 2376 O O . LEU A 1 299 ? 10.281 22.125 -3.939 1 89.69 299 LEU A O 1
ATOM 2380 N N . ALA A 1 300 ? 11.289 20.141 -3.918 1 88 300 ALA A N 1
ATOM 2381 C CA . ALA A 1 300 ? 12.641 20.688 -3.998 1 88 300 ALA A CA 1
ATOM 2382 C C . ALA A 1 300 ? 12.883 21.359 -5.348 1 88 300 ALA A C 1
ATOM 2384 O O . ALA A 1 300 ? 13.797 22.172 -5.492 1 88 300 ALA A O 1
ATOM 2385 N N . GLY A 1 301 ? 12.094 21.031 -6.316 1 80 301 GLY A N 1
ATOM 2386 C CA . GLY A 1 301 ? 12.305 21.609 -7.637 1 80 301 GLY A CA 1
ATOM 2387 C C . GLY A 1 301 ? 13.633 21.219 -8.258 1 80 301 GLY A C 1
ATOM 2388 O O . GLY A 1 301 ? 14.219 21.984 -9.016 1 80 301 GLY A O 1
ATOM 2389 N N . SER A 1 302 ? 14.188 20.188 -7.727 1 79.62 302 SER A N 1
ATOM 2390 C CA . SER A 1 302 ? 15.461 19.688 -8.227 1 79.62 302 SER A CA 1
ATOM 2391 C C . SER A 1 302 ? 15.289 18.359 -8.945 1 79.62 302 SER A C 1
ATOM 2393 O O . SER A 1 302 ? 14.609 17.453 -8.438 1 79.62 302 SER A O 1
ATOM 2395 N N . PHE A 1 303 ? 15.891 18.297 -10.102 1 79.06 303 PHE A N 1
ATOM 2396 C CA . PHE A 1 303 ? 15.797 17.078 -10.898 1 79.06 303 PHE A CA 1
ATOM 2397 C C . PHE A 1 303 ? 16.781 16.016 -10.406 1 79.06 303 PHE A C 1
ATOM 2399 O O . PHE A 1 303 ? 16.781 14.891 -10.891 1 79.06 303 PHE A O 1
ATOM 2406 N N . LYS A 1 304 ? 17.547 16.359 -9.383 1 79.69 304 LYS A N 1
ATOM 2407 C CA . LYS A 1 304 ? 18.547 15.438 -8.852 1 79.69 304 LYS A CA 1
ATOM 2408 C C . LYS A 1 304 ? 17.891 14.172 -8.297 1 79.69 304 LYS A C 1
ATOM 2410 O O . LYS A 1 304 ? 18.5 13.102 -8.289 1 79.69 304 LYS A O 1
ATOM 2415 N N . HIS A 1 305 ? 16.656 14.281 -8 1 77.62 305 HIS A N 1
ATOM 2416 C CA . HIS A 1 305 ? 16.016 13.156 -7.32 1 77.62 305 HIS A CA 1
ATOM 2417 C C . HIS A 1 305 ? 14.992 12.477 -8.219 1 77.62 305 HIS A C 1
ATOM 2419 O O . HIS A 1 305 ? 14.125 11.742 -7.738 1 77.62 305 HIS A O 1
ATOM 2425 N N . MET A 1 306 ? 15.078 12.742 -9.477 1 77.44 306 MET A N 1
ATOM 2426 C CA . MET A 1 306 ? 14.148 12.109 -10.406 1 77.44 306 MET A CA 1
ATOM 2427 C C . MET A 1 306 ? 14.375 10.602 -10.461 1 77.44 306 MET A C 1
ATOM 2429 O O . MET A 1 306 ? 15.508 10.148 -10.625 1 77.44 306 MET A O 1
ATOM 2433 N N . THR A 1 307 ? 13.32 9.875 -10.219 1 73.56 307 THR A N 1
ATOM 2434 C CA . THR A 1 307 ? 13.453 8.422 -10.227 1 73.56 307 THR A CA 1
ATOM 2435 C C . THR A 1 307 ? 12.742 7.816 -11.43 1 73.56 307 THR A C 1
ATOM 2437 O O . THR A 1 307 ? 12.977 6.656 -11.781 1 73.56 307 THR A O 1
ATOM 2440 N N . SER A 1 308 ? 11.828 8.539 -12.023 1 73.12 308 SER A N 1
ATOM 2441 C CA . SER A 1 308 ? 11.102 8.133 -13.227 1 73.12 308 SER A CA 1
ATOM 2442 C C . SER A 1 308 ? 10.844 9.32 -14.148 1 73.12 308 SER A C 1
ATOM 2444 O O . SER A 1 308 ? 10.844 10.469 -13.703 1 73.12 308 SER A O 1
ATOM 2446 N N . PRO A 1 309 ? 10.625 9.016 -15.383 1 70.75 309 PRO A N 1
ATOM 2447 C CA . PRO A 1 309 ? 10.32 10.125 -16.297 1 70.75 309 PRO A CA 1
ATOM 2448 C C . PRO A 1 309 ? 9.062 10.891 -15.898 1 70.75 309 PRO A C 1
ATOM 2450 O O . PRO A 1 309 ? 8.969 12.102 -16.141 1 70.75 309 PRO A O 1
ATOM 2453 N N . TRP A 1 310 ? 8.25 10.242 -15.227 1 70.25 310 TRP A N 1
ATOM 2454 C CA . TRP A 1 310 ? 6.98 10.852 -14.852 1 70.25 310 TRP A CA 1
ATOM 2455 C C . TRP A 1 310 ? 7.176 11.859 -13.719 1 70.25 310 TRP A C 1
ATOM 2457 O O . TRP A 1 310 ? 6.328 12.727 -13.5 1 70.25 310 TRP A O 1
ATOM 2467 N N . ASP A 1 311 ? 8.289 11.719 -13.047 1 72.94 311 ASP A N 1
ATOM 2468 C CA . ASP A 1 311 ? 8.609 12.656 -11.977 1 72.94 311 ASP A CA 1
ATOM 2469 C C . ASP A 1 311 ? 8.836 14.062 -12.531 1 72.94 311 ASP A C 1
ATOM 2471 O O . ASP A 1 311 ? 8.766 15.047 -11.789 1 72.94 311 ASP A O 1
ATOM 2475 N N . PHE A 1 312 ? 9.117 14.062 -13.805 1 72.31 312 PHE A N 1
ATOM 2476 C CA . PHE A 1 312 ? 9.438 15.344 -14.422 1 72.31 312 PHE A CA 1
ATOM 2477 C C . PHE A 1 312 ? 8.32 16.344 -14.188 1 72.31 312 PHE A C 1
ATOM 2479 O O . PHE A 1 312 ? 8.578 17.5 -13.82 1 72.31 312 PHE A O 1
ATOM 2486 N N . PHE A 1 313 ? 7.129 15.914 -14.305 1 71.44 313 PHE A N 1
ATOM 2487 C CA . PHE A 1 313 ? 6.008 16.844 -14.188 1 71.44 313 PHE A CA 1
ATOM 2488 C C . PHE A 1 313 ? 5.816 17.281 -12.742 1 71.44 313 PHE A C 1
ATOM 2490 O O . PHE A 1 313 ? 5.508 18.438 -12.477 1 71.44 313 PHE A O 1
ATOM 2497 N N . THR A 1 314 ? 6.125 16.391 -11.898 1 69.44 314 THR A N 1
ATOM 2498 C CA . THR A 1 314 ? 6 16.688 -10.477 1 69.44 314 THR A CA 1
ATOM 2499 C C . THR A 1 314 ? 7.047 17.719 -10.039 1 69.44 314 THR A C 1
ATOM 2501 O O . THR A 1 314 ? 6.746 18.625 -9.266 1 69.44 314 THR A O 1
ATOM 2504 N N . ILE A 1 315 ? 8.188 17.578 -10.578 1 73.75 315 ILE A N 1
ATOM 2505 C CA . ILE A 1 315 ? 9.305 18.422 -10.18 1 73.75 315 ILE A CA 1
ATOM 2506 C C . ILE A 1 315 ? 9.242 19.75 -10.93 1 73.75 315 ILE A C 1
ATOM 2508 O O . ILE A 1 315 ? 9.5 20.812 -10.359 1 73.75 315 ILE A O 1
ATOM 2512 N N . ALA A 1 316 ? 8.828 19.688 -12.156 1 71 316 ALA A N 1
ATOM 2513 C CA . ALA A 1 316 ? 8.836 20.859 -13.016 1 71 316 ALA A CA 1
ATOM 2514 C C . ALA A 1 316 ? 7.953 21.969 -12.438 1 71 316 ALA A C 1
ATOM 2516 O O . ALA A 1 316 ? 8.312 23.141 -12.484 1 71 316 ALA A O 1
ATOM 2517 N N . ARG A 1 317 ? 6.965 21.578 -11.836 1 74.12 317 ARG A N 1
ATOM 2518 C CA . ARG A 1 317 ? 6.016 22.547 -11.297 1 74.12 317 ARG A CA 1
ATOM 2519 C C . ARG A 1 317 ? 6.625 23.328 -10.133 1 74.12 317 ARG A C 1
ATOM 2521 O O . ARG A 1 317 ? 6.184 24.422 -9.82 1 74.12 317 ARG A O 1
ATOM 2528 N N . MET A 1 318 ? 7.672 22.75 -9.57 1 75.56 318 MET A N 1
ATOM 2529 C CA . MET A 1 318 ? 8.242 23.344 -8.367 1 75.56 318 MET A CA 1
ATOM 2530 C C . MET A 1 318 ? 9.547 24.062 -8.68 1 75.56 318 MET A C 1
ATOM 2532 O O . MET A 1 318 ? 10.148 24.688 -7.793 1 75.56 318 MET A O 1
ATOM 2536 N N . THR A 1 319 ? 9.945 23.984 -9.922 1 72.19 319 THR A N 1
ATOM 2537 C CA . THR A 1 319 ? 11.125 24.75 -10.312 1 72.19 319 THR A CA 1
ATOM 2538 C C . THR A 1 319 ? 10.82 26.25 -10.328 1 72.19 319 THR A C 1
ATOM 2540 O O . THR A 1 319 ? 9.656 26.656 -10.266 1 72.19 319 THR A O 1
ATOM 2543 N N . TRP A 1 320 ? 11.914 26.938 -10.258 1 72.38 320 TRP A N 1
ATOM 2544 C CA . TRP A 1 320 ? 11.734 28.391 -10.258 1 72.38 320 TRP A CA 1
ATOM 2545 C C . TRP A 1 320 ? 10.906 28.844 -11.461 1 72.38 320 TRP A C 1
ATOM 2547 O O . TRP A 1 320 ? 10.07 29.734 -11.344 1 72.38 320 TRP A O 1
ATOM 2557 N N . TRP A 1 321 ? 11.133 28.266 -12.547 1 71.31 321 TRP A N 1
ATOM 2558 C CA . TRP A 1 321 ? 10.391 28.672 -13.734 1 71.31 321 TRP A CA 1
ATOM 2559 C C . TRP A 1 321 ? 8.977 28.109 -13.719 1 71.31 321 TRP A C 1
ATOM 2561 O O . TRP A 1 321 ? 8.031 28.75 -14.195 1 71.31 321 TRP A O 1
ATOM 2571 N N . GLY A 1 322 ? 8.859 26.891 -13.258 1 71.69 322 GLY A N 1
ATOM 2572 C CA . GLY A 1 322 ? 7.527 26.312 -13.125 1 71.69 322 GLY A CA 1
ATOM 2573 C C . GLY A 1 322 ? 6.629 27.109 -12.195 1 71.69 322 GLY A C 1
ATOM 2574 O O . GLY A 1 322 ? 5.492 27.422 -12.539 1 71.69 322 GLY A O 1
ATOM 2575 N N . ARG A 1 323 ? 7.168 27.438 -11.047 1 75.75 323 ARG A N 1
ATOM 2576 C CA . ARG A 1 323 ? 6.438 28.25 -10.086 1 75.75 323 ARG A CA 1
ATOM 2577 C C . ARG A 1 323 ? 6.148 29.641 -10.641 1 75.75 323 ARG A C 1
ATOM 2579 O O . ARG A 1 323 ? 5.082 30.203 -10.398 1 75.75 323 ARG A O 1
ATOM 2586 N N . GLY A 1 324 ? 7.117 30.125 -11.266 1 70.31 324 GLY A N 1
ATOM 2587 C CA . GLY A 1 324 ? 6.91 31.406 -11.906 1 70.31 324 GLY A CA 1
ATOM 2588 C C . GLY A 1 324 ? 5.762 31.406 -12.898 1 70.31 324 GLY A C 1
ATOM 2589 O O . GLY A 1 324 ? 4.922 32.312 -12.891 1 70.31 324 GLY A O 1
ATOM 2590 N N . ILE A 1 325 ? 5.711 30.375 -13.695 1 69.75 325 ILE A N 1
ATOM 2591 C CA . ILE A 1 325 ? 4.652 30.234 -14.695 1 69.75 325 ILE A CA 1
ATOM 2592 C C . ILE A 1 325 ? 3.307 30.078 -13.992 1 69.75 325 ILE A C 1
ATOM 2594 O O . ILE A 1 325 ? 2.326 30.734 -14.359 1 69.75 325 ILE A O 1
ATOM 2598 N N . ALA A 1 326 ? 3.316 29.25 -13.047 1 71.12 326 ALA A N 1
ATOM 2599 C CA . ALA A 1 326 ? 2.078 29.016 -12.312 1 71.12 326 ALA A CA 1
ATOM 2600 C C . ALA A 1 326 ? 1.591 30.297 -11.633 1 71.12 326 ALA A C 1
ATOM 2602 O O . ALA A 1 326 ? 0.394 30.594 -11.641 1 71.12 326 ALA A O 1
ATOM 2603 N N . HIS A 1 327 ? 2.506 31.047 -11.047 1 72.19 327 HIS A N 1
ATOM 2604 C CA . HIS A 1 327 ? 2.172 32.281 -10.367 1 72.19 327 HIS A CA 1
ATOM 2605 C C . HIS A 1 327 ? 1.552 33.281 -11.336 1 72.19 327 HIS A C 1
ATOM 2607 O O . HIS A 1 327 ? 0.543 33.938 -11.023 1 72.19 327 HIS A O 1
ATOM 2613 N N . ARG A 1 328 ? 2.111 33.375 -12.461 1 70.81 328 ARG A N 1
ATOM 2614 C CA . ARG A 1 328 ? 1.608 34.312 -13.469 1 70.81 328 ARG A CA 1
ATOM 2615 C C . ARG A 1 328 ? 0.263 33.844 -14.016 1 70.81 328 ARG A C 1
ATOM 2617 O O . ARG A 1 328 ? -0.618 34.656 -14.281 1 70.81 328 ARG A O 1
ATOM 2624 N N . PHE A 1 329 ? 0.257 32.562 -14.109 1 71.75 329 PHE A N 1
ATOM 2625 C CA . PHE A 1 329 ? -0.99 32 -14.617 1 71.75 329 PHE A CA 1
ATOM 2626 C C . PHE A 1 329 ? -2.137 32.281 -13.648 1 71.75 329 PHE A C 1
ATOM 2628 O O . PHE A 1 329 ? -3.203 32.75 -14.055 1 71.75 329 PHE A O 1
ATOM 2635 N N . VAL A 1 330 ? -1.955 32.031 -12.453 1 73.12 330 VAL A N 1
ATOM 2636 C CA . VAL A 1 330 ? -2.977 32.25 -11.438 1 73.12 330 VAL A CA 1
ATOM 2637 C C . VAL A 1 330 ? -3.277 33.75 -11.336 1 73.12 330 VAL A C 1
ATOM 2639 O O . VAL A 1 330 ? -4.438 34.156 -11.195 1 73.12 330 VAL A O 1
ATOM 2642 N N . GLY A 1 331 ? -2.244 34.5 -11.375 1 73.31 331 GLY A N 1
ATOM 2643 C CA . GLY A 1 331 ? -2.43 35.938 -11.398 1 73.31 331 GLY A CA 1
ATOM 2644 C C . GLY A 1 331 ? -3.277 36.406 -12.562 1 73.31 331 GLY A C 1
ATOM 2645 O O . GLY A 1 331 ? -4.145 37.281 -12.398 1 73.31 331 GLY A O 1
ATOM 2646 N N . ALA A 1 332 ? -3.006 35.781 -13.688 1 73.69 332 ALA A N 1
ATOM 2647 C CA . ALA A 1 332 ? -3.789 36.125 -14.875 1 73.69 332 ALA A CA 1
ATOM 2648 C C . ALA A 1 332 ? -5.25 35.719 -14.695 1 73.69 332 ALA A C 1
ATOM 2650 O O . ALA A 1 332 ? -6.156 36.469 -15.055 1 73.69 332 ALA A O 1
ATOM 2651 N N . LEU A 1 333 ? -5.395 34.625 -14.102 1 72.81 333 LEU A N 1
ATOM 2652 C CA . LEU A 1 333 ? -6.762 34.188 -13.859 1 72.81 333 LEU A CA 1
ATOM 2653 C C . LEU A 1 333 ? -7.48 35.125 -12.891 1 72.81 333 LEU A C 1
ATOM 2655 O O . LEU A 1 333 ? -8.68 35.375 -13.039 1 72.81 333 LEU A O 1
ATOM 2659 N N . GLU A 1 334 ? -6.777 35.594 -11.93 1 76.81 334 GLU A N 1
ATOM 2660 C CA . GLU A 1 334 ? -7.355 36.562 -10.992 1 76.81 334 GLU A CA 1
ATOM 2661 C C . GLU A 1 334 ? -7.738 37.844 -11.688 1 76.81 334 GLU A C 1
ATOM 2663 O O . GLU A 1 334 ? -8.797 38.406 -11.422 1 76.81 334 GLU A O 1
ATOM 2668 N N . THR A 1 335 ? -6.871 38.25 -12.508 1 74.31 335 THR A N 1
ATOM 2669 C CA . THR A 1 335 ? -7.051 39.531 -13.195 1 74.31 335 THR A CA 1
ATOM 2670 C C . THR A 1 335 ? -8.273 39.5 -14.102 1 74.31 335 THR A C 1
ATOM 2672 O O . THR A 1 335 ? -9.031 40.469 -14.18 1 74.31 335 THR A O 1
ATOM 2675 N N . VAL A 1 336 ? -8.406 38.312 -14.75 1 78.31 336 VAL A N 1
ATOM 2676 C CA . VAL A 1 336 ? -9.508 38.25 -15.711 1 78.31 336 VAL A CA 1
ATOM 2677 C C . VAL A 1 336 ? -10.773 37.75 -15 1 78.31 336 VAL A C 1
ATOM 2679 O O . VAL A 1 336 ? -11.812 37.594 -15.641 1 78.31 336 VAL A O 1
ATOM 2682 N N . GLY A 1 337 ? -10.664 37.469 -13.719 1 72.31 337 GLY A N 1
ATOM 2683 C CA . GLY A 1 337 ? -11.836 37.156 -12.914 1 72.31 337 GLY A CA 1
ATOM 2684 C C . GLY A 1 337 ? -12.18 35.688 -12.922 1 72.31 337 GLY A C 1
ATOM 2685 O O . GLY A 1 337 ? -13.281 35.281 -12.516 1 72.31 337 GLY A O 1
ATOM 2686 N N . LEU A 1 338 ? -11.336 34.875 -13.375 1 70.62 338 LEU A N 1
ATOM 2687 C CA . LEU A 1 338 ? -11.562 33.438 -13.406 1 70.62 338 LEU A CA 1
ATOM 2688 C C . LEU A 1 338 ? -11.117 32.781 -12.102 1 70.62 338 LEU A C 1
ATOM 2690 O O . LEU A 1 338 ? -11.5 31.641 -11.805 1 70.62 338 LEU A O 1
ATOM 2694 N N . ALA A 1 339 ? -10.336 33.531 -11.406 1 73.12 339 ALA A N 1
ATOM 2695 C CA . ALA A 1 339 ? -9.977 33.125 -10.047 1 73.12 339 ALA A CA 1
ATOM 2696 C C . ALA A 1 339 ? -10.234 34.25 -9.062 1 73.12 339 ALA A C 1
ATOM 2698 O O . ALA A 1 339 ? -10.078 35.438 -9.391 1 73.12 339 ALA A O 1
ATOM 2699 N N . PRO A 1 340 ? -10.672 33.906 -7.922 1 75.75 340 PRO A N 1
ATOM 2700 C CA . PRO A 1 340 ? -10.953 34.938 -6.941 1 75.75 340 PRO A CA 1
ATOM 2701 C C . PRO A 1 340 ? -9.695 35.688 -6.488 1 75.75 340 PRO A C 1
ATOM 2703 O O . PRO A 1 340 ? -8.602 35.094 -6.492 1 75.75 340 PRO A O 1
ATOM 2706 N N . LYS A 1 341 ? -9.891 37 -6.121 1 77.81 341 LYS A N 1
ATOM 2707 C CA . LYS A 1 341 ? -8.789 37.781 -5.551 1 77.81 341 LYS A CA 1
ATOM 2708 C C . LYS A 1 341 ? -8.227 37.094 -4.309 1 77.81 341 LYS A C 1
ATOM 2710 O O . LYS A 1 341 ? -8.984 36.562 -3.486 1 77.81 341 LYS A O 1
ATOM 2715 N N . GLY A 1 342 ? -6.961 37.031 -4.223 1 78.94 342 GLY A N 1
ATOM 2716 C CA . GLY A 1 342 ? -6.324 36.375 -3.082 1 78.94 342 GLY A CA 1
ATOM 2717 C C . GLY A 1 342 ? -5.766 35 -3.404 1 78.94 342 GLY A C 1
ATOM 2718 O O . GLY A 1 342 ? -4.973 34.469 -2.637 1 78.94 342 GLY A O 1
ATOM 2719 N N . THR A 1 343 ? -6.191 34.531 -4.508 1 77.81 343 THR A N 1
ATOM 2720 C CA . THR A 1 343 ? -5.684 33.219 -4.914 1 77.81 343 THR A CA 1
ATOM 2721 C C . THR A 1 343 ? -4.172 33.25 -5.117 1 77.81 343 THR A C 1
ATOM 2723 O O . THR A 1 343 ? -3.457 32.344 -4.719 1 77.81 343 THR A O 1
ATOM 2726 N N . GLN A 1 344 ? -3.756 34.281 -5.68 1 78.62 344 GLN A N 1
ATOM 2727 C CA . GLN A 1 344 ? -2.324 34.438 -5.91 1 78.62 344 GLN A CA 1
ATOM 2728 C C . GLN A 1 344 ? -1.562 34.531 -4.59 1 78.62 344 GLN A C 1
ATOM 2730 O O . GLN A 1 344 ? -0.493 33.938 -4.445 1 78.62 344 GLN A O 1
ATOM 2735 N N . LYS A 1 345 ? -2.08 35.312 -3.668 1 81.62 345 LYS A N 1
ATOM 2736 C CA . LYS A 1 345 ? -1.459 35.406 -2.352 1 81.62 345 LYS A CA 1
ATOM 2737 C C . LYS A 1 345 ? -1.396 34.062 -1.652 1 81.62 345 LYS A C 1
ATOM 2739 O O . LYS A 1 345 ? -0.391 33.719 -1.021 1 81.62 345 LYS A O 1
ATOM 2744 N N . THR A 1 346 ? -2.463 33.375 -1.757 1 82.38 346 THR A N 1
ATOM 2745 C CA . THR A 1 346 ? -2.494 32.031 -1.2 1 82.38 346 THR A CA 1
ATOM 2746 C C . THR A 1 346 ? -1.438 31.141 -1.859 1 82.38 346 THR A C 1
ATOM 2748 O O . THR A 1 346 ? -0.711 30.422 -1.177 1 82.38 346 THR A O 1
ATOM 2751 N N . ALA A 1 347 ? -1.346 31.234 -3.119 1 80.06 347 ALA A N 1
ATOM 2752 C CA . ALA A 1 347 ? -0.36 30.453 -3.863 1 80.06 347 ALA A CA 1
ATOM 2753 C C . ALA A 1 347 ? 1.06 30.812 -3.436 1 80.06 347 ALA A C 1
ATOM 2755 O O . ALA A 1 347 ? 1.915 29.938 -3.305 1 80.06 347 ALA A O 1
ATOM 2756 N N . ASP A 1 348 ? 1.27 32.062 -3.211 1 81.12 348 ASP A N 1
ATOM 2757 C CA . ASP A 1 348 ? 2.578 32.5 -2.748 1 81.12 348 ASP A CA 1
ATOM 2758 C C . ASP A 1 348 ? 2.895 31.938 -1.364 1 81.12 348 ASP A C 1
ATOM 2760 O O . ASP A 1 348 ? 4.035 31.578 -1.086 1 81.12 348 ASP A O 1
ATOM 2764 N N . SER A 1 349 ? 1.945 31.969 -0.583 1 83.88 349 SER A N 1
ATOM 2765 C CA . SER A 1 349 ? 2.123 31.406 0.754 1 83.88 349 SER A CA 1
ATOM 2766 C C . SER A 1 349 ? 2.455 29.922 0.696 1 83.88 349 SER A C 1
ATOM 2768 O O . SER A 1 349 ? 3.297 29.438 1.455 1 83.88 349 SER A O 1
ATOM 2770 N N . LEU A 1 350 ? 1.779 29.25 -0.171 1 84.25 350 LEU A N 1
ATOM 2771 C CA . LEU A 1 350 ? 2.055 27.828 -0.341 1 84.25 350 LEU A CA 1
ATOM 2772 C C . LEU A 1 350 ? 3.467 27.609 -0.877 1 84.25 350 LEU A C 1
ATOM 2774 O O . LEU A 1 350 ? 4.141 26.656 -0.488 1 84.25 350 LEU A O 1
ATOM 2778 N N . ALA A 1 351 ? 3.871 28.453 -1.771 1 84.12 351 ALA A N 1
ATOM 2779 C CA . ALA A 1 351 ? 5.234 28.375 -2.291 1 84.12 351 ALA A CA 1
ATOM 2780 C C . ALA A 1 351 ? 6.258 28.594 -1.183 1 84.12 351 ALA A C 1
ATOM 2782 O O . ALA A 1 351 ? 7.281 27.906 -1.13 1 84.12 351 ALA A O 1
ATOM 2783 N N . LEU A 1 352 ? 5.973 29.547 -0.351 1 85.06 352 LEU A N 1
ATOM 2784 C CA . LEU A 1 352 ? 6.824 29.797 0.806 1 85.06 352 LEU A CA 1
ATOM 2785 C C . LEU A 1 352 ? 6.898 28.562 1.7 1 85.06 352 LEU A C 1
ATOM 2787 O O . LEU A 1 352 ? 7.973 28.203 2.184 1 85.06 352 LEU A O 1
ATOM 2791 N N . ALA A 1 353 ? 5.754 28 1.883 1 89.69 353 ALA A N 1
ATOM 2792 C CA . ALA A 1 353 ? 5.719 26.766 2.674 1 89.69 353 ALA A CA 1
ATOM 2793 C C . ALA A 1 353 ? 6.621 25.703 2.068 1 89.69 353 ALA A C 1
ATOM 2795 O O . ALA A 1 353 ? 7.398 25.047 2.781 1 89.69 353 ALA A O 1
ATOM 2796 N N . GLY A 1 354 ? 6.473 25.547 0.78 1 90.88 354 GLY A N 1
ATOM 2797 C CA . GLY A 1 354 ? 7.297 24.562 0.095 1 90.88 354 GLY A CA 1
ATOM 2798 C C . GLY A 1 354 ? 8.781 24.797 0.292 1 90.88 354 GLY A C 1
ATOM 2799 O O . GLY A 1 354 ? 9.523 23.859 0.594 1 90.88 354 GLY A O 1
ATOM 2800 N N . ASP A 1 355 ? 9.195 26.016 0.151 1 92.06 355 ASP A N 1
ATOM 2801 C CA . ASP A 1 355 ? 10.602 26.359 0.316 1 92.06 355 ASP A CA 1
ATOM 2802 C C . ASP A 1 355 ? 11.078 26.078 1.739 1 92.06 355 ASP A C 1
ATOM 2804 O O . ASP A 1 355 ? 12.172 25.562 1.942 1 92.06 355 ASP A O 1
ATOM 2808 N N . CYS A 1 356 ? 10.266 26.484 2.645 1 94.75 356 CYS A N 1
ATOM 2809 C CA . CYS A 1 356 ? 10.656 26.328 4.039 1 94.75 356 CYS A CA 1
ATOM 2810 C C . CYS A 1 356 ? 10.617 24.859 4.457 1 94.75 356 CYS A C 1
ATOM 2812 O O . CYS A 1 356 ? 11.422 24.422 5.281 1 94.75 356 CYS A O 1
ATOM 2814 N N . LEU A 1 357 ? 9.695 24.094 3.912 1 96.75 357 LEU A N 1
ATOM 2815 C CA . LEU A 1 357 ? 9.664 22.656 4.156 1 96.75 357 LEU A CA 1
ATOM 2816 C C . LEU A 1 357 ? 10.938 21.984 3.633 1 96.75 357 LEU A C 1
ATOM 2818 O O . LEU A 1 357 ? 11.547 21.172 4.324 1 96.75 357 LEU A O 1
ATOM 2822 N N . VAL A 1 358 ? 11.32 22.359 2.438 1 95 358 VAL A N 1
ATOM 2823 C CA . VAL A 1 358 ? 12.547 21.812 1.851 1 95 358 VAL A CA 1
ATOM 2824 C C . VAL A 1 358 ? 13.742 22.188 2.721 1 95 358 VAL A C 1
ATOM 2826 O O . VAL A 1 358 ? 14.562 21.328 3.064 1 95 358 VAL A O 1
ATOM 2829 N N . ALA A 1 359 ? 13.812 23.484 3.068 1 96.56 359 ALA A N 1
ATOM 2830 C CA . ALA A 1 359 ? 14.914 23.938 3.906 1 96.56 359 ALA A CA 1
ATOM 2831 C C . ALA A 1 359 ? 14.938 23.203 5.242 1 96.56 359 ALA A C 1
ATOM 2833 O O . ALA A 1 359 ? 16 22.812 5.723 1 96.56 359 ALA A O 1
ATOM 2834 N N . GLY A 1 360 ? 13.758 23.094 5.848 1 97.69 360 GLY A N 1
ATOM 2835 C CA . GLY A 1 360 ? 13.648 22.344 7.094 1 97.69 360 GLY A CA 1
ATOM 2836 C C . GLY A 1 360 ? 14.102 20.906 6.969 1 97.69 360 GLY A C 1
ATOM 2837 O O . GLY A 1 360 ? 14.758 20.375 7.867 1 97.69 360 GLY A O 1
ATOM 2838 N N . GLY A 1 361 ? 13.688 20.234 5.922 1 97 361 GLY A N 1
ATOM 2839 C CA . GLY A 1 361 ? 14.117 18.859 5.668 1 97 361 GLY A CA 1
ATOM 2840 C C . GLY A 1 361 ? 15.602 18.75 5.395 1 97 361 GLY A C 1
ATOM 2841 O O . GLY A 1 361 ? 16.266 17.859 5.938 1 97 361 GLY A O 1
ATOM 2842 N N . GLU A 1 362 ? 16.109 19.625 4.57 1 95.56 362 GLU A N 1
ATOM 2843 C CA . GLU A 1 362 ? 17.531 19.594 4.191 1 95.56 362 GLU A CA 1
ATOM 2844 C C . GLU A 1 362 ? 18.422 19.781 5.41 1 95.56 362 GLU A C 1
ATOM 2846 O O . GLU A 1 362 ? 19.453 19.109 5.539 1 95.56 362 GLU A O 1
ATOM 2851 N N . LYS A 1 363 ? 18.016 20.672 6.293 1 97.19 363 LYS A N 1
ATOM 2852 C CA . LYS A 1 363 ? 18.828 21 7.461 1 97.19 363 LYS A CA 1
ATOM 2853 C C . LYS A 1 363 ? 18.469 20.094 8.641 1 97.19 363 LYS A C 1
ATOM 2855 O O . LYS A 1 363 ? 19.062 20.203 9.719 1 97.19 363 LYS A O 1
ATOM 2860 N N . LYS A 1 364 ? 17.484 19.203 8.461 1 97.31 364 LYS A N 1
ATOM 2861 C CA . LYS A 1 364 ? 17.031 18.266 9.469 1 97.31 364 LYS A CA 1
ATOM 2862 C C . LYS A 1 364 ? 16.484 18.984 10.695 1 97.31 364 LYS A C 1
ATOM 2864 O O . LYS A 1 364 ? 16.734 18.578 11.828 1 97.31 364 LYS A O 1
ATOM 2869 N N . LEU A 1 365 ? 15.836 20.109 10.445 1 98.25 365 LEU A N 1
ATOM 2870 C CA . LEU A 1 365 ? 15.242 20.891 11.516 1 98.25 365 LEU A CA 1
ATOM 2871 C C . LEU A 1 365 ? 13.789 20.469 11.758 1 98.25 365 LEU A C 1
ATOM 2873 O O . LEU A 1 365 ? 13.219 20.797 12.797 1 98.25 365 LEU A O 1
ATOM 2877 N N . PHE A 1 366 ? 13.18 19.797 10.82 1 98.25 366 PHE A N 1
ATOM 2878 C CA . PHE A 1 366 ? 11.742 19.547 10.789 1 98.25 366 PHE A CA 1
ATOM 2879 C C . PHE A 1 366 ? 11.453 18.141 10.266 1 98.25 366 PHE A C 1
ATOM 2881 O O . PHE A 1 366 ? 12.195 17.625 9.422 1 98.25 366 PHE A O 1
ATOM 2888 N N . THR A 1 367 ? 10.422 17.531 10.812 1 98.62 367 THR A N 1
ATOM 2889 C CA . THR A 1 367 ? 9.922 16.266 10.289 1 98.62 367 THR A CA 1
ATOM 2890 C C . THR A 1 367 ? 8.406 16.312 10.125 1 98.62 367 THR A C 1
ATOM 2892 O O . THR A 1 367 ? 7.691 16.75 11.031 1 98.62 367 THR A O 1
ATOM 2895 N N . PRO A 1 368 ? 7.918 15.938 8.984 1 98.5 368 PRO A N 1
ATOM 2896 C CA . PRO A 1 368 ? 6.473 15.844 8.789 1 98.5 368 PRO A CA 1
ATOM 2897 C C . PRO A 1 368 ? 5.914 14.469 9.148 1 98.5 368 PRO A C 1
ATOM 2899 O O . PRO A 1 368 ? 4.719 14.211 8.961 1 98.5 368 PRO A O 1
ATOM 2902 N N . MET A 1 369 ? 6.754 13.539 9.609 1 98.75 369 MET A N 1
ATOM 2903 C CA . MET A 1 369 ? 6.281 12.164 9.789 1 98.75 369 MET A CA 1
ATOM 2904 C C . MET A 1 369 ? 6.953 11.508 10.984 1 98.75 369 MET A C 1
ATOM 2906 O O . MET A 1 369 ? 7.512 10.414 10.875 1 98.75 369 MET A O 1
ATOM 2910 N N . TYR A 1 370 ? 7.008 12.234 12.094 1 98.81 370 TYR A N 1
ATOM 2911 C CA . TYR A 1 370 ? 7.375 11.555 13.328 1 98.81 370 TYR A CA 1
ATOM 2912 C C . TYR A 1 370 ? 6.297 10.562 13.75 1 98.81 370 TYR A C 1
ATOM 2914 O O . TYR A 1 370 ? 5.188 10.961 14.117 1 98.81 370 TYR A O 1
ATOM 2922 N N . LEU A 1 371 ? 6.633 9.297 13.664 1 98.88 371 LEU A N 1
ATOM 2923 C CA . LEU A 1 371 ? 5.684 8.234 13.984 1 98.88 371 LEU A CA 1
ATOM 2924 C C . LEU A 1 371 ? 5.668 7.949 15.477 1 98.88 371 LEU A C 1
ATOM 2926 O O . LEU A 1 371 ? 6.711 7.688 16.078 1 98.88 371 LEU A O 1
ATOM 2930 N N . MET A 1 372 ? 4.551 8.055 16.094 1 98.88 372 MET A N 1
ATOM 2931 C CA . MET A 1 372 ? 4.301 7.566 17.438 1 98.88 372 MET A CA 1
ATOM 2932 C C . MET A 1 372 ? 3.105 6.621 17.469 1 98.88 372 MET A C 1
ATOM 2934 O O . MET A 1 372 ? 2.062 6.914 16.891 1 98.88 372 MET A O 1
ATOM 2938 N N . VAL A 1 373 ? 3.301 5.477 18.047 1 98.88 373 VAL A N 1
ATOM 2939 C CA . VAL A 1 373 ? 2.236 4.504 18.266 1 98.88 373 VAL A CA 1
ATOM 2940 C C . VAL A 1 373 ? 2.152 4.152 19.75 1 98.88 373 VAL A C 1
ATOM 2942 O O . VAL A 1 373 ? 3.16 3.801 20.375 1 98.88 373 VAL A O 1
ATOM 2945 N N . GLY A 1 374 ? 1 4.328 20.281 1 98.88 374 GLY A N 1
ATOM 2946 C CA . GLY A 1 374 ? 0.808 4.039 21.703 1 98.88 374 GLY A CA 1
ATOM 2947 C C . GLY A 1 374 ? -0.503 3.332 21.9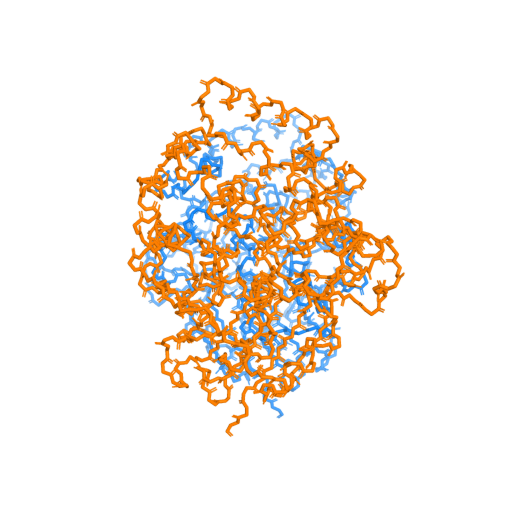84 1 98.88 374 GLY A C 1
ATOM 2948 O O . GLY A 1 374 ? -1.426 3.363 21.172 1 98.88 374 GLY A O 1
ATOM 2949 N N . ARG A 1 375 ? -0.578 2.705 23.141 1 98.81 375 ARG A N 1
ATOM 2950 C CA . ARG A 1 375 ? -1.755 1.962 23.578 1 98.81 375 ARG A CA 1
ATOM 2951 C C . ARG A 1 375 ? -2.371 2.598 24.828 1 98.81 375 ARG A C 1
ATOM 2953 O O . ARG A 1 375 ? -1.653 3.008 25.734 1 98.81 375 ARG A O 1
ATOM 2960 N N . LYS A 1 376 ? -3.654 2.785 24.781 1 98.81 376 LYS A N 1
ATOM 2961 C CA . LYS A 1 376 ? -4.363 3.066 26.016 1 98.81 376 LYS A CA 1
ATOM 2962 C C . LYS A 1 376 ? -4.359 1.851 26.938 1 98.81 376 LYS A C 1
ATOM 2964 O O . LYS A 1 376 ? -4.828 0.776 26.562 1 98.81 376 LYS A O 1
ATOM 2969 N N . PRO A 1 377 ? -3.826 2.045 28.094 1 97.75 377 PRO A N 1
ATOM 2970 C CA . PRO A 1 377 ? -3.785 0.896 29 1 97.75 377 PRO A CA 1
ATOM 2971 C C . PRO A 1 377 ? -5.16 0.274 29.234 1 97.75 377 PRO A C 1
ATOM 2973 O O . PRO A 1 377 ? -6.176 0.967 29.141 1 97.75 377 PRO A O 1
ATOM 2976 N N . GLU A 1 378 ? -5.168 -1.077 29.641 1 94.88 378 GLU A N 1
ATOM 2977 C CA . GLU A 1 378 ? -6.402 -1.827 29.859 1 94.88 378 GLU A CA 1
ATOM 2978 C C . GLU A 1 378 ? -7.125 -1.334 31.109 1 94.88 378 GLU A C 1
ATOM 2980 O O . GLU A 1 378 ? -6.492 -0.878 32.062 1 94.88 378 GLU A O 1
ATOM 2985 N N . MET B 1 1 ? 0.129 -43.875 0.218 1 33.53 1 MET B N 1
ATOM 2986 C CA . MET B 1 1 ? 0.596 -43.438 -1.094 1 33.53 1 MET B CA 1
ATOM 2987 C C . MET B 1 1 ? 2.111 -43.25 -1.103 1 33.53 1 MET B C 1
ATOM 2989 O O . MET B 1 1 ? 2.688 -42.75 -0.135 1 33.53 1 MET B O 1
ATOM 2993 N N . ALA B 1 2 ? 2.707 -44.031 -1.855 1 39.09 2 ALA B N 1
ATOM 2994 C CA . ALA B 1 2 ? 4.168 -44 -1.917 1 39.09 2 ALA B CA 1
ATOM 2995 C C . ALA B 1 2 ? 4.695 -42.594 -2.039 1 39.09 2 ALA B C 1
ATOM 2997 O O . ALA B 1 2 ? 4.086 -41.75 -2.701 1 39.09 2 ALA B O 1
ATOM 2998 N N . PRO B 1 3 ? 5.547 -42.156 -1.18 1 43.94 3 PRO B N 1
ATOM 2999 C CA . PRO B 1 3 ? 6.141 -40.812 -1.246 1 43.94 3 PRO B CA 1
ATOM 3000 C C . PRO B 1 3 ? 6.633 -40.438 -2.646 1 43.94 3 PRO B C 1
ATOM 3002 O O . PRO B 1 3 ? 7.293 -41.25 -3.299 1 43.94 3 PRO B O 1
ATOM 3005 N N . ALA B 1 4 ? 5.855 -39.719 -3.383 1 52.47 4 ALA B N 1
ATOM 3006 C CA . ALA B 1 4 ? 6.207 -39.375 -4.75 1 52.47 4 ALA B CA 1
ATOM 3007 C C . ALA B 1 4 ? 7.691 -39.031 -4.863 1 52.47 4 ALA B C 1
ATOM 3009 O O . ALA B 1 4 ? 8.234 -38.312 -4.02 1 52.47 4 ALA B O 1
ATOM 3010 N N . THR B 1 5 ? 8.469 -39.844 -5.492 1 68.81 5 THR B N 1
ATOM 3011 C CA . THR B 1 5 ? 9.867 -39.594 -5.801 1 68.81 5 THR B CA 1
ATOM 3012 C C . THR B 1 5 ? 10.031 -38.188 -6.41 1 68.81 5 THR B C 1
ATOM 3014 O O . THR B 1 5 ? 9.43 -37.875 -7.438 1 68.81 5 THR B O 1
ATOM 3017 N N . LEU B 1 6 ? 10.57 -37.219 -5.547 1 72.31 6 LEU B N 1
ATOM 3018 C CA . LEU B 1 6 ? 10.82 -35.844 -5.992 1 72.31 6 LEU B CA 1
ATOM 3019 C C . LEU B 1 6 ? 11.906 -35.812 -7.059 1 72.31 6 LEU B C 1
ATOM 3021 O O . LEU B 1 6 ? 12.844 -36.594 -7.027 1 72.31 6 LEU B O 1
ATOM 3025 N N . GLU B 1 7 ? 11.711 -34.969 -8.023 1 75.44 7 GLU B N 1
ATOM 3026 C CA . GLU B 1 7 ? 12.766 -34.719 -9 1 75.44 7 GLU B CA 1
ATOM 3027 C C . GLU B 1 7 ? 14.039 -34.219 -8.312 1 75.44 7 GLU B C 1
ATOM 3029 O O . GLU B 1 7 ? 13.969 -33.406 -7.398 1 75.44 7 GLU B O 1
ATOM 3034 N N . GLN B 1 8 ? 15.141 -34.781 -8.695 1 74.31 8 GLN B N 1
ATOM 3035 C CA . GLN B 1 8 ? 16.422 -34.344 -8.133 1 74.31 8 GLN B CA 1
ATOM 3036 C C . GLN B 1 8 ? 16.812 -32.969 -8.672 1 74.31 8 GLN B C 1
ATOM 3038 O O . GLN B 1 8 ? 16.672 -32.688 -9.859 1 74.31 8 GLN B O 1
ATOM 3043 N N . GLU B 1 9 ? 17.297 -32.188 -7.73 1 79.19 9 GLU B N 1
ATOM 3044 C CA . GLU B 1 9 ? 17.797 -30.875 -8.141 1 79.19 9 GLU B CA 1
ATOM 3045 C C . GLU B 1 9 ? 19.109 -31 -8.914 1 79.19 9 GLU B C 1
ATOM 3047 O O . GLU B 1 9 ? 19.953 -31.828 -8.562 1 79.19 9 GLU B O 1
ATOM 3052 N N . ASN B 1 10 ? 19.203 -30.359 -10.031 1 80.81 10 ASN B N 1
ATOM 3053 C CA . ASN B 1 10 ? 20.453 -30.25 -10.773 1 80.81 10 ASN B CA 1
ATOM 3054 C C . ASN B 1 10 ? 20.766 -28.797 -11.125 1 80.81 10 ASN B C 1
ATOM 3056 O O . ASN B 1 10 ? 20.391 -28.328 -12.203 1 80.81 10 ASN B O 1
ATOM 3060 N N . HIS B 1 11 ? 21.531 -28.141 -10.234 1 84.12 11 HIS B N 1
ATOM 3061 C CA . HIS B 1 11 ? 21.797 -26.719 -10.359 1 84.12 11 HIS B CA 1
ATOM 3062 C C . HIS B 1 11 ? 22.703 -26.438 -11.555 1 84.12 11 HIS B C 1
ATOM 3064 O O . HIS B 1 11 ? 22.516 -25.438 -12.266 1 84.12 11 HIS B O 1
ATOM 3070 N N . THR B 1 12 ? 23.641 -27.266 -11.719 1 80.81 12 THR B N 1
ATOM 3071 C CA . THR B 1 12 ? 24.578 -27.062 -12.82 1 80.81 12 THR B CA 1
ATOM 3072 C C . THR B 1 12 ? 23.875 -27.156 -14.164 1 80.81 12 THR B C 1
ATOM 3074 O O . THR B 1 12 ? 24.047 -26.297 -15.023 1 80.81 12 THR B O 1
ATOM 3077 N N . ARG B 1 13 ? 23.062 -28.188 -14.312 1 77.38 13 ARG B N 1
ATOM 3078 C CA . ARG B 1 13 ? 22.297 -28.359 -15.539 1 77.38 13 ARG B CA 1
ATOM 3079 C C . ARG B 1 13 ? 21.391 -27.156 -15.805 1 77.38 13 ARG B C 1
ATOM 3081 O O . ARG B 1 13 ? 21.359 -26.656 -16.922 1 77.38 13 ARG B O 1
ATOM 3088 N N . ASP B 1 14 ? 20.734 -26.766 -14.836 1 81.94 14 ASP B N 1
ATOM 3089 C CA . ASP B 1 14 ? 19.781 -25.672 -14.992 1 81.94 14 ASP B CA 1
ATOM 3090 C C . ASP B 1 14 ? 20.484 -24.375 -15.344 1 81.94 14 ASP B C 1
ATOM 3092 O O . ASP B 1 14 ? 20.016 -23.609 -16.188 1 81.94 14 ASP B O 1
ATOM 3096 N N . ALA B 1 15 ? 21.562 -24.141 -14.672 1 81 15 ALA B N 1
ATOM 3097 C CA . ALA B 1 15 ? 22.344 -22.922 -14.93 1 81 15 ALA B CA 1
ATOM 3098 C C . ALA B 1 15 ? 22.875 -22.922 -16.359 1 81 15 ALA B C 1
ATOM 3100 O O . ALA B 1 15 ? 22.859 -21.875 -17.031 1 81 15 ALA B O 1
ATOM 3101 N N . GLU B 1 16 ? 23.359 -24.078 -16.812 1 78.69 16 GLU B N 1
ATOM 3102 C CA . GLU B 1 16 ? 23.875 -24.188 -18.172 1 78.69 16 GLU B CA 1
ATOM 3103 C C . GLU B 1 16 ? 22.75 -23.953 -19.188 1 78.69 16 GLU B C 1
ATOM 3105 O O . GLU B 1 16 ? 22.953 -23.266 -20.203 1 78.69 16 GLU B O 1
ATOM 3110 N N . PHE B 1 17 ? 21.688 -24.531 -18.969 1 77.75 17 PHE B N 1
ATOM 3111 C CA . PHE B 1 17 ? 20.562 -24.328 -19.875 1 77.75 17 PHE B CA 1
ATOM 3112 C C . PHE B 1 17 ? 20.156 -22.859 -19.922 1 77.75 17 PHE B C 1
ATOM 3114 O O . PHE B 1 17 ? 19.891 -22.328 -21 1 77.75 17 PHE B O 1
ATOM 3121 N N . ASN B 1 18 ? 20.062 -22.281 -18.75 1 82.38 18 ASN B N 1
ATOM 3122 C CA . ASN B 1 18 ? 19.719 -20.859 -18.688 1 82.38 18 ASN B CA 1
ATOM 3123 C C . ASN B 1 18 ? 20.703 -20.016 -19.469 1 82.38 18 ASN B C 1
ATOM 3125 O O . ASN B 1 18 ? 20.297 -19.094 -20.188 1 82.38 18 ASN B O 1
ATOM 3129 N N . ARG B 1 19 ? 21.953 -20.266 -19.312 1 81.75 19 ARG B N 1
ATOM 3130 C CA . ARG B 1 19 ? 23 -19.531 -20.047 1 81.75 19 ARG B CA 1
ATOM 3131 C C . ARG B 1 19 ? 22.797 -19.672 -21.547 1 81.75 19 ARG B C 1
ATOM 3133 O O . ARG B 1 19 ? 22.922 -18.688 -22.281 1 81.75 19 ARG B O 1
ATOM 3140 N N . VAL B 1 20 ? 22.516 -20.828 -21.953 1 75.62 20 VAL B N 1
ATOM 3141 C CA . VAL B 1 20 ? 22.359 -21.078 -23.391 1 75.62 20 VAL B CA 1
ATOM 3142 C C . VAL B 1 20 ? 21.094 -20.391 -23.891 1 75.62 20 VAL B C 1
ATOM 3144 O O . VAL B 1 20 ? 21.125 -19.734 -24.938 1 75.62 20 VAL B O 1
ATOM 3147 N N . LEU B 1 21 ? 20.125 -20.516 -23.188 1 78.5 21 LEU B N 1
ATOM 3148 C CA . LEU B 1 21 ? 18.828 -20.031 -23.656 1 78.5 21 LEU B CA 1
ATOM 3149 C C . LEU B 1 21 ? 18.766 -18.5 -23.562 1 78.5 21 LEU B C 1
ATOM 3151 O O . LEU B 1 21 ? 18.406 -17.844 -24.547 1 78.5 21 LEU B O 1
ATOM 3155 N N . HIS B 1 22 ? 19.156 -17.938 -22.453 1 83.81 22 HIS B N 1
ATOM 3156 C CA . HIS B 1 22 ? 18.891 -16.531 -22.188 1 83.81 22 HIS B CA 1
ATOM 3157 C C . HIS B 1 22 ? 20.156 -15.688 -22.344 1 83.81 22 HIS B C 1
ATOM 3159 O O . HIS B 1 22 ? 20.078 -14.469 -22.484 1 83.81 22 HIS B O 1
ATOM 3165 N N . GLY B 1 23 ? 21.25 -16.297 -22.234 1 71.19 23 GLY B N 1
ATOM 3166 C CA . GLY B 1 23 ? 22.484 -15.539 -22.312 1 71.19 23 GLY B CA 1
ATOM 3167 C C . GLY B 1 23 ? 22.578 -14.438 -21.281 1 71.19 23 GLY B C 1
ATOM 3168 O O . GLY B 1 23 ? 22.422 -14.68 -20.078 1 71.19 23 GLY B O 1
ATOM 3169 N N . LYS B 1 24 ? 22.812 -13.148 -21.797 1 70.12 24 LYS B N 1
ATOM 3170 C CA . LYS B 1 24 ? 22.938 -11.992 -20.906 1 70.12 24 LYS B CA 1
ATOM 3171 C C . LYS B 1 24 ? 21.641 -11.203 -20.859 1 70.12 24 LYS B C 1
ATOM 3173 O O . LYS B 1 24 ? 21.625 -10.031 -20.453 1 70.12 24 LYS B O 1
ATOM 3178 N N . SER B 1 25 ? 20.625 -11.852 -21.281 1 70.69 25 SER B N 1
ATOM 3179 C CA . SER B 1 25 ? 19.359 -11.141 -21.391 1 70.69 25 SER B CA 1
ATOM 3180 C C . SER B 1 25 ? 18.812 -10.758 -20.016 1 70.69 25 SER B C 1
ATOM 3182 O O . SER B 1 25 ? 18.031 -9.812 -19.891 1 70.69 25 SER B O 1
ATOM 3184 N N . ALA B 1 26 ? 19.156 -11.5 -19.078 1 73.94 26 ALA B N 1
ATOM 3185 C CA . ALA B 1 26 ? 18.734 -11.164 -17.719 1 73.94 26 ALA B CA 1
ATOM 3186 C C . ALA B 1 26 ? 19.266 -9.797 -17.297 1 73.94 26 ALA B C 1
ATOM 3188 O O . ALA B 1 26 ? 18.719 -9.148 -16.406 1 73.94 26 ALA B O 1
ATOM 3189 N N . GLN B 1 27 ? 20.312 -9.406 -17.953 1 66.75 27 GLN B N 1
ATOM 3190 C CA . GLN B 1 27 ? 20.953 -8.141 -17.625 1 66.75 27 GLN B CA 1
ATOM 3191 C C . GLN B 1 27 ? 20.562 -7.055 -18.625 1 66.75 27 GLN B C 1
ATOM 3193 O O . GLN B 1 27 ? 20.969 -5.895 -18.484 1 66.75 27 GLN B O 1
ATOM 3198 N N . ALA B 1 28 ? 19.828 -7.527 -19.672 1 59.38 28 ALA B N 1
ATOM 3199 C CA . ALA B 1 28 ? 19.547 -6.598 -20.766 1 59.38 28 ALA B CA 1
ATOM 3200 C C . ALA B 1 28 ? 18.609 -5.48 -20.297 1 59.38 28 ALA B C 1
ATOM 3202 O O . ALA B 1 28 ? 17.672 -5.723 -19.547 1 59.38 28 ALA B O 1
ATOM 3203 N N . GLN B 1 29 ? 19 -4.203 -20.531 1 58.16 29 GLN B N 1
ATOM 3204 C CA . GLN B 1 29 ? 18.188 -3.02 -20.25 1 58.16 29 GLN B CA 1
ATOM 3205 C C . GLN B 1 29 ? 17.297 -2.666 -21.438 1 58.16 29 GLN B C 1
ATOM 3207 O O . GLN B 1 29 ? 16.469 -1.758 -21.359 1 58.16 29 GLN B O 1
ATOM 3212 N N . GLY B 1 30 ? 17.359 -3.51 -22.406 1 56.16 30 GLY B N 1
ATOM 3213 C CA . GLY B 1 30 ? 16.688 -3.094 -23.625 1 56.16 30 GLY B CA 1
ATOM 3214 C C . GLY B 1 30 ? 15.219 -3.453 -23.641 1 56.16 30 GLY B C 1
ATOM 3215 O O . GLY B 1 30 ? 14.68 -3.951 -22.641 1 56.16 30 GLY B O 1
ATOM 3216 N N . GLY B 1 31 ? 14.469 -2.955 -24.703 1 61.16 31 GLY B N 1
ATOM 3217 C CA . GLY B 1 31 ? 13.047 -3.139 -24.922 1 61.16 31 GLY B CA 1
ATOM 3218 C C . GLY B 1 31 ? 12.664 -4.582 -25.203 1 61.16 31 GLY B C 1
ATOM 3219 O O . GLY B 1 31 ? 13.516 -5.473 -25.156 1 61.16 31 GLY B O 1
ATOM 3220 N N . PHE B 1 32 ? 11.391 -4.883 -25.344 1 62.59 32 PHE B N 1
ATOM 3221 C CA . PHE B 1 32 ? 10.75 -6.184 -25.5 1 62.59 32 PHE B CA 1
ATOM 3222 C C . PHE B 1 32 ? 11.438 -6.996 -26.594 1 62.59 32 PHE B C 1
ATOM 3224 O O . PHE B 1 32 ? 11.75 -8.172 -26.391 1 62.59 32 PHE B O 1
ATOM 3231 N N . ALA B 1 33 ? 11.852 -6.422 -27.609 1 55.75 33 ALA B N 1
ATOM 3232 C CA . ALA B 1 33 ? 12.445 -7.117 -28.75 1 55.75 33 ALA B CA 1
ATOM 3233 C C . ALA B 1 33 ? 13.852 -7.613 -28.406 1 55.75 33 ALA B C 1
ATOM 3235 O O . ALA B 1 33 ? 14.242 -8.711 -28.812 1 55.75 33 ALA B O 1
ATOM 3236 N N . ALA B 1 34 ? 14.477 -6.859 -27.703 1 57.53 34 ALA B N 1
ATOM 3237 C CA . ALA B 1 34 ? 15.844 -7.234 -27.344 1 57.53 34 ALA B CA 1
ATOM 3238 C C . ALA B 1 34 ? 15.859 -8.406 -26.359 1 57.53 34 ALA B C 1
ATOM 3240 O O . ALA B 1 34 ? 16.719 -9.281 -26.453 1 57.53 34 ALA B O 1
ATOM 3241 N N . ILE B 1 35 ? 14.844 -8.43 -25.734 1 61.38 35 ILE B N 1
ATOM 3242 C CA . ILE B 1 35 ? 14.766 -9.469 -24.719 1 61.38 35 ILE B CA 1
ATOM 3243 C C . ILE B 1 35 ? 14.391 -10.797 -25.359 1 61.38 35 ILE B C 1
ATOM 3245 O O . ILE B 1 35 ? 15.016 -11.828 -25.078 1 61.38 35 ILE B O 1
ATOM 3249 N N . LEU B 1 36 ? 13.484 -10.719 -26.297 1 66.31 36 LEU B N 1
ATOM 3250 C CA . LEU B 1 36 ? 13.023 -11.953 -26.922 1 66.31 36 LEU B CA 1
ATOM 3251 C C . LEU B 1 36 ? 14.023 -12.445 -27.969 1 66.31 36 LEU B C 1
ATOM 3253 O O . LEU B 1 36 ? 14.234 -13.648 -28.094 1 66.31 36 LEU B O 1
ATOM 3257 N N . GLY B 1 37 ? 14.602 -11.539 -28.562 1 62.53 37 GLY B N 1
ATOM 3258 C CA . GLY B 1 37 ? 15.492 -11.875 -29.672 1 62.53 37 GLY B CA 1
ATOM 3259 C C . GLY B 1 37 ? 16.828 -12.438 -29.203 1 62.53 37 GLY B C 1
ATOM 3260 O O . GLY B 1 37 ? 17.531 -13.078 -29.984 1 62.53 37 GLY B O 1
ATOM 3261 N N . GLY B 1 38 ? 17.078 -12.312 -28.047 1 66.5 38 GLY B N 1
ATOM 3262 C CA . GLY B 1 38 ? 18.375 -12.758 -27.578 1 66.5 38 GLY B CA 1
ATOM 3263 C C . GLY B 1 38 ? 18.391 -14.211 -27.141 1 66.5 38 GLY B C 1
ATOM 3264 O O . GLY B 1 38 ? 19.438 -14.75 -26.781 1 66.5 38 GLY B O 1
ATOM 3265 N N . LYS B 1 39 ? 17.328 -14.961 -27.406 1 78.81 39 LYS B N 1
ATOM 3266 C CA . LYS B 1 39 ? 17.266 -16.344 -26.953 1 78.81 39 LYS B CA 1
ATOM 3267 C C . LYS B 1 39 ? 17.781 -17.297 -28.016 1 78.81 39 LYS B C 1
ATOM 3269 O O . LYS B 1 39 ? 17.578 -17.078 -29.219 1 78.81 39 LYS B O 1
ATOM 3274 N N . ASP B 1 40 ? 18.453 -18.375 -27.531 1 78.81 40 ASP B N 1
ATOM 3275 C CA . ASP B 1 40 ? 18.938 -19.422 -28.438 1 78.81 40 ASP B CA 1
ATOM 3276 C C . ASP B 1 40 ? 17.766 -20.25 -29 1 78.81 40 ASP B C 1
ATOM 3278 O O . ASP B 1 40 ? 16.969 -20.781 -28.25 1 78.81 40 ASP B O 1
ATOM 3282 N N . ALA B 1 41 ? 17.734 -20.375 -30.234 1 77.75 41 ALA B N 1
ATOM 3283 C CA . ALA B 1 41 ? 16.609 -20.984 -30.922 1 77.75 41 ALA B CA 1
ATOM 3284 C C . ALA B 1 41 ? 16.484 -22.453 -30.547 1 77.75 41 ALA B C 1
ATOM 3286 O O . ALA B 1 41 ? 15.367 -22.953 -30.312 1 77.75 41 ALA B O 1
ATOM 3287 N N . ALA B 1 42 ? 17.578 -23.156 -30.562 1 81.44 42 ALA B N 1
ATOM 3288 C CA . ALA B 1 42 ? 17.531 -24.578 -30.25 1 81.44 42 ALA B CA 1
ATOM 3289 C C . ALA B 1 42 ? 17.078 -24.812 -28.812 1 81.44 42 ALA B C 1
ATOM 3291 O O . ALA B 1 42 ? 16.266 -25.719 -28.547 1 81.44 42 ALA B O 1
ATOM 3292 N N . ALA B 1 43 ? 17.609 -24.109 -27.969 1 82.25 43 ALA B N 1
ATOM 3293 C CA . ALA B 1 43 ? 17.219 -24.219 -26.562 1 82.25 43 ALA B CA 1
ATOM 3294 C C . ALA B 1 43 ? 15.758 -23.859 -26.375 1 82.25 43 ALA B C 1
ATOM 3296 O O . ALA B 1 43 ? 15.055 -24.484 -25.578 1 82.25 43 ALA B O 1
ATOM 3297 N N . GLN B 1 44 ? 15.398 -22.891 -27.031 1 84.38 44 GLN B N 1
ATOM 3298 C CA . GLN B 1 44 ? 13.992 -22.5 -26.984 1 84.38 44 GLN B CA 1
ATOM 3299 C C . GLN B 1 44 ? 13.086 -23.625 -27.469 1 84.38 44 GLN B C 1
ATOM 3301 O O . GLN B 1 44 ? 12.062 -23.922 -26.844 1 84.38 44 GLN B O 1
ATOM 3306 N N . LYS B 1 45 ? 13.406 -24.141 -28.547 1 83.38 45 LYS B N 1
ATOM 3307 C CA . LYS B 1 45 ? 12.625 -25.266 -29.078 1 83.38 45 LYS B CA 1
ATOM 3308 C C . LYS B 1 45 ? 12.57 -26.406 -28.062 1 83.38 45 LYS B C 1
ATOM 3310 O O . LYS B 1 45 ? 11.516 -27.016 -27.875 1 83.38 45 LYS B O 1
ATOM 3315 N N . ALA B 1 46 ? 13.656 -26.656 -27.5 1 83.56 46 ALA B N 1
ATOM 3316 C CA . ALA B 1 46 ? 13.703 -27.719 -26.5 1 83.56 46 ALA B CA 1
ATOM 3317 C C . ALA B 1 46 ? 12.773 -27.406 -25.328 1 83.56 46 ALA B C 1
ATOM 3319 O O . ALA B 1 46 ? 12.078 -28.297 -24.828 1 83.56 46 ALA B O 1
ATOM 3320 N N . ALA B 1 47 ? 12.828 -26.234 -24.859 1 84.5 47 ALA B N 1
ATOM 3321 C CA . ALA B 1 47 ? 11.953 -25.828 -23.766 1 84.5 47 ALA B CA 1
ATOM 3322 C C . ALA B 1 47 ? 10.484 -25.969 -24.156 1 84.5 47 ALA B C 1
ATOM 3324 O O . ALA B 1 47 ? 9.664 -26.438 -23.375 1 84.5 47 ALA B O 1
ATOM 3325 N N . VAL B 1 48 ? 10.156 -25.562 -25.359 1 86 48 VAL B N 1
ATOM 3326 C CA . VAL B 1 48 ? 8.797 -25.641 -25.859 1 86 48 VAL B CA 1
ATOM 3327 C C . VAL B 1 48 ? 8.352 -27.109 -25.922 1 86 48 VAL B C 1
ATOM 3329 O O . VAL B 1 48 ? 7.277 -27.453 -25.422 1 86 48 VAL B O 1
ATOM 3332 N N . ASP B 1 49 ? 9.18 -27.922 -26.484 1 87.75 49 ASP B N 1
ATOM 3333 C CA . ASP B 1 49 ? 8.852 -29.328 -26.641 1 87.75 4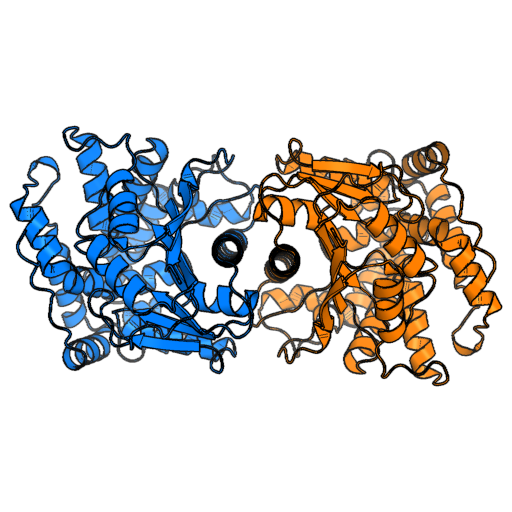9 ASP B CA 1
ATOM 3334 C C . ASP B 1 49 ? 8.68 -30 -25.281 1 87.75 49 ASP B C 1
ATOM 3336 O O . ASP B 1 49 ? 7.727 -30.766 -25.062 1 87.75 49 ASP B O 1
ATOM 3340 N N . GLU B 1 50 ? 9.602 -29.719 -24.422 1 87 50 GLU B N 1
ATOM 3341 C CA . GLU B 1 50 ? 9.562 -30.328 -23.094 1 87 50 GLU B CA 1
ATOM 3342 C C . GLU B 1 50 ? 8.312 -29.891 -22.328 1 87 50 GLU B C 1
ATOM 3344 O O . GLU B 1 50 ? 7.742 -30.672 -21.562 1 87 50 GLU B O 1
ATOM 3349 N N . TYR B 1 51 ? 7.93 -28.688 -22.469 1 88.62 51 TYR B N 1
ATOM 3350 C CA . TYR B 1 51 ? 6.754 -28.203 -21.75 1 88.62 51 TYR B CA 1
ATOM 3351 C C . TYR B 1 51 ? 5.473 -28.766 -22.344 1 88.62 51 TYR B C 1
ATOM 3353 O O . TYR B 1 51 ? 4.637 -29.312 -21.625 1 88.62 51 TYR B O 1
ATOM 3361 N N . PHE B 1 52 ? 5.285 -28.766 -23.625 1 90.31 52 PHE B N 1
ATOM 3362 C CA . PHE B 1 52 ? 4.004 -29.047 -24.25 1 90.31 52 PHE B CA 1
ATOM 3363 C C . PHE B 1 52 ? 3.799 -30.547 -24.438 1 90.31 52 PHE B C 1
ATOM 3365 O O . PHE B 1 52 ? 2.691 -30.984 -24.75 1 90.31 52 PHE B O 1
ATOM 3372 N N . LYS B 1 53 ? 4.828 -31.328 -24.281 1 88.62 53 LYS B N 1
ATOM 3373 C CA . LYS B 1 53 ? 4.648 -32.781 -24.297 1 88.62 53 LYS B CA 1
ATOM 3374 C C . LYS B 1 53 ? 3.633 -33.219 -23.25 1 88.62 53 LYS B C 1
ATOM 3376 O O . LYS B 1 53 ? 2.996 -34.281 -23.391 1 88.62 53 LYS B O 1
ATOM 3381 N N . HIS B 1 54 ? 3.492 -32.469 -22.25 1 88 54 HIS B N 1
ATOM 3382 C CA . HIS B 1 54 ? 2.58 -32.812 -21.156 1 88 54 HIS B CA 1
ATOM 3383 C C . HIS B 1 54 ? 1.141 -32.438 -21.516 1 88 54 HIS B C 1
ATOM 3385 O O . HIS B 1 54 ? 0.204 -32.875 -20.828 1 88 54 HIS B O 1
ATOM 3391 N N . TRP B 1 55 ? 0.891 -31.719 -22.578 1 88.5 55 TRP B N 1
ATOM 3392 C CA . TRP B 1 55 ? -0.424 -31.156 -22.844 1 88.5 55 TRP B CA 1
ATOM 3393 C C . TRP B 1 55 ? -0.915 -31.531 -24.234 1 88.5 55 TRP B C 1
ATOM 3395 O O . TRP B 1 55 ? -2.119 -31.688 -24.453 1 88.5 55 TRP B O 1
ATOM 3405 N N . ASP B 1 56 ? 0.014 -31.625 -25.172 1 86.69 56 ASP B N 1
ATOM 3406 C CA . ASP B 1 56 ? -0.351 -31.906 -26.562 1 86.69 56 ASP B CA 1
ATOM 3407 C C . ASP B 1 56 ? -1.082 -33.25 -26.672 1 86.69 56 ASP B C 1
ATOM 3409 O O . ASP B 1 56 ? -0.606 -34.25 -26.156 1 86.69 56 ASP B O 1
ATOM 3413 N N . ASN B 1 57 ? -2.164 -33.219 -27.297 1 78.62 57 ASN B N 1
ATOM 3414 C CA . ASN B 1 57 ? -3.006 -34.406 -27.531 1 78.62 57 ASN B CA 1
ATOM 3415 C C . ASN B 1 57 ? -3.525 -34.969 -26.219 1 78.62 57 ASN B C 1
ATOM 3417 O O . ASN B 1 57 ? -3.662 -36.188 -26.078 1 78.62 57 ASN B O 1
ATOM 3421 N N . LYS B 1 58 ? -3.705 -34.25 -25.266 1 85.38 58 LYS B N 1
ATOM 3422 C CA . LYS B 1 58 ? -4.242 -34.625 -23.953 1 85.38 58 LYS B CA 1
ATOM 3423 C C . LYS B 1 58 ? -5.328 -33.656 -23.516 1 85.38 58 LYS B C 1
ATOM 3425 O O . LYS B 1 58 ? -5.168 -32.969 -22.5 1 85.38 58 LYS B O 1
ATOM 3430 N N . ASP B 1 59 ? -6.449 -33.719 -24.188 1 82.81 59 ASP B N 1
ATOM 3431 C CA . ASP B 1 59 ? -7.551 -32.781 -23.953 1 82.81 59 ASP B CA 1
ATOM 3432 C C . ASP B 1 59 ? -8.344 -33.188 -22.703 1 82.81 59 ASP B C 1
ATOM 3434 O O . ASP B 1 59 ? -8.172 -34.281 -22.188 1 82.81 59 ASP B O 1
ATOM 3438 N N . ALA B 1 60 ? -9.125 -32.344 -22.281 1 82.31 60 ALA B N 1
ATOM 3439 C CA . ALA B 1 60 ? -9.898 -32.531 -21.062 1 82.31 60 ALA B CA 1
ATOM 3440 C C . ALA B 1 60 ? -10.758 -33.781 -21.125 1 82.31 60 ALA B C 1
ATOM 3442 O O . ALA B 1 60 ? -10.945 -34.469 -20.109 1 82.31 60 ALA B O 1
ATOM 3443 N N . ALA B 1 61 ? -11.242 -34.031 -22.266 1 83.25 61 ALA B N 1
ATOM 3444 C CA . ALA B 1 61 ? -12.141 -35.156 -22.438 1 83.25 61 ALA B CA 1
ATOM 3445 C C . ALA B 1 61 ? -11.398 -36.5 -22.281 1 83.25 61 ALA B C 1
ATOM 3447 O O . ALA B 1 61 ? -12 -37.5 -21.891 1 83.25 61 ALA B O 1
ATOM 3448 N N . GLU B 1 62 ? -10.141 -36.469 -22.484 1 83.62 62 GLU B N 1
ATOM 3449 C CA . GLU B 1 62 ? -9.367 -37.719 -22.484 1 83.62 62 GLU B CA 1
ATOM 3450 C C . GLU B 1 62 ? -8.438 -37.781 -21.281 1 83.62 62 GLU B C 1
ATOM 3452 O O . GLU B 1 62 ? -7.652 -38.719 -21.141 1 83.62 62 GLU B O 1
ATOM 3457 N N . GLU B 1 63 ? -8.531 -36.875 -20.453 1 85.69 63 GLU B N 1
ATOM 3458 C CA . GLU B 1 63 ? -7.582 -36.844 -19.344 1 85.69 63 GLU B CA 1
ATOM 3459 C C . GLU B 1 63 ? -7.84 -38 -18.375 1 85.69 63 GLU B C 1
ATOM 3461 O O . GLU B 1 63 ? -8.977 -38.188 -17.938 1 85.69 63 GLU B O 1
ATOM 3466 N N . THR B 1 64 ? -6.824 -38.781 -18.125 1 85.56 64 THR B N 1
ATOM 3467 C CA . THR B 1 64 ? -6.887 -39.875 -17.141 1 85.56 64 THR B CA 1
ATOM 3468 C C . THR B 1 64 ? -6.023 -39.562 -15.93 1 85.56 64 THR B C 1
ATOM 3470 O O . THR B 1 64 ? -5.25 -38.594 -15.938 1 85.56 64 THR B O 1
ATOM 3473 N N . GLU B 1 65 ? -6.246 -40.312 -14.906 1 87.94 65 GLU B N 1
ATOM 3474 C CA . GLU B 1 65 ? -5.426 -40.125 -13.711 1 87.94 65 GLU B CA 1
ATOM 3475 C C . GLU B 1 65 ? -3.951 -40.406 -14.016 1 87.94 65 GLU B C 1
ATOM 3477 O O . GLU B 1 65 ? -3.072 -39.781 -13.414 1 87.94 65 GLU B O 1
ATOM 3482 N N . GLU B 1 66 ? -3.703 -41.281 -14.875 1 87.62 66 GLU B N 1
ATOM 3483 C CA . GLU B 1 66 ? -2.326 -41.594 -15.258 1 87.62 66 GLU B CA 1
ATOM 3484 C C . GLU B 1 66 ? -1.668 -40.375 -15.93 1 87.62 66 GLU B C 1
ATOM 3486 O O . GLU B 1 66 ? -0.497 -40.094 -15.68 1 87.62 66 GLU B O 1
ATOM 3491 N N . ILE B 1 67 ? -2.414 -39.75 -16.703 1 87 67 ILE B N 1
ATOM 3492 C CA . ILE B 1 67 ? -1.915 -38.562 -17.375 1 87 67 ILE B CA 1
ATOM 3493 C C . ILE B 1 67 ? -1.614 -37.469 -16.359 1 87 67 ILE B C 1
ATOM 3495 O O . ILE B 1 67 ? -0.561 -36.844 -16.406 1 87 67 ILE B O 1
ATOM 3499 N N . ARG B 1 68 ? -2.477 -37.312 -15.438 1 88.44 68 ARG B N 1
ATOM 3500 C CA . ARG B 1 68 ? -2.279 -36.312 -14.375 1 88.44 68 ARG B CA 1
ATOM 3501 C C . ARG B 1 68 ? -1.079 -36.688 -13.508 1 88.44 68 ARG B C 1
ATOM 3503 O O . ARG B 1 68 ? -0.289 -35.812 -13.141 1 88.44 68 ARG B O 1
ATOM 3510 N N . ALA B 1 69 ? -0.984 -37.906 -13.234 1 89.81 69 ALA B N 1
ATOM 3511 C CA . ALA B 1 69 ? 0.115 -38.406 -12.398 1 89.81 69 ALA B CA 1
ATOM 3512 C C . ALA B 1 69 ? 1.463 -38.156 -13.07 1 89.81 69 ALA B C 1
ATOM 3514 O O . ALA B 1 69 ? 2.457 -37.875 -12.398 1 89.81 69 ALA B O 1
ATOM 3515 N N . ALA B 1 70 ? 1.497 -38.281 -14.312 1 88.69 70 ALA B N 1
ATOM 3516 C CA . ALA B 1 70 ? 2.732 -38.062 -15.055 1 88.69 70 ALA B CA 1
ATOM 3517 C C . ALA B 1 70 ? 3.176 -36.594 -14.922 1 88.69 70 ALA B C 1
ATOM 3519 O O . ALA B 1 70 ? 4.371 -36.312 -14.805 1 88.69 70 ALA B O 1
ATOM 3520 N N . ARG B 1 71 ? 2.252 -35.688 -14.977 1 90.06 71 ARG B N 1
ATOM 3521 C CA . ARG B 1 71 ? 2.572 -34.281 -14.789 1 90.06 71 ARG B CA 1
ATOM 3522 C C . ARG B 1 71 ? 3.09 -34.031 -13.375 1 90.06 71 ARG B C 1
ATOM 3524 O O . ARG B 1 71 ? 4.062 -33.281 -13.195 1 90.06 71 ARG B O 1
ATOM 3531 N N . ARG B 1 72 ? 2.447 -34.594 -12.438 1 90.44 72 ARG B N 1
ATOM 3532 C CA . ARG B 1 72 ? 2.855 -34.438 -11.047 1 90.44 72 ARG B CA 1
ATOM 3533 C C . ARG B 1 72 ? 4.273 -34.938 -10.82 1 90.44 72 ARG B C 1
ATOM 3535 O O . ARG B 1 72 ? 5.051 -34.344 -10.086 1 90.44 72 ARG B O 1
ATOM 3542 N N . ALA B 1 73 ? 4.551 -36 -11.5 1 88.88 73 ALA B N 1
ATOM 3543 C CA . ALA B 1 73 ? 5.855 -36.625 -11.344 1 88.88 73 ALA B CA 1
ATOM 3544 C C . ALA B 1 73 ? 6.965 -35.75 -11.906 1 88.88 73 ALA B C 1
ATOM 3546 O O . ALA B 1 73 ? 8.102 -35.781 -11.422 1 88.88 73 ALA B O 1
ATOM 3547 N N . GLU B 1 74 ? 6.637 -34.906 -12.836 1 89.62 74 GLU B N 1
ATOM 3548 C CA . GLU B 1 74 ? 7.629 -34.062 -13.477 1 89.62 74 GLU B CA 1
ATOM 3549 C C . GLU B 1 74 ? 7.352 -32.594 -13.188 1 89.62 74 GLU B C 1
ATOM 3551 O O . GLU B 1 74 ? 7.641 -31.719 -14.016 1 89.62 74 GLU B O 1
ATOM 3556 N N . TYR B 1 75 ? 6.781 -32.375 -12.055 1 88.38 75 TYR B N 1
ATOM 3557 C CA . TYR B 1 75 ? 6.301 -31.016 -11.727 1 88.38 75 TYR B CA 1
ATOM 3558 C C . TYR B 1 75 ? 7.43 -30 -11.812 1 88.38 75 TYR B C 1
ATOM 3560 O O . TYR B 1 75 ? 7.23 -28.891 -12.297 1 88.38 75 TYR B O 1
ATOM 3568 N N . ALA B 1 76 ? 8.633 -30.281 -11.305 1 87.19 76 ALA B N 1
ATOM 3569 C CA . ALA B 1 76 ? 9.742 -29.328 -11.234 1 87.19 76 ALA B CA 1
ATOM 3570 C C . ALA B 1 76 ? 10.211 -28.938 -12.633 1 87.19 76 ALA B C 1
ATOM 3572 O O . ALA B 1 76 ? 10.414 -27.75 -12.922 1 87.19 76 ALA B O 1
ATOM 3573 N N . THR B 1 77 ? 10.359 -30 -13.445 1 86.94 77 THR B N 1
ATOM 3574 C CA . THR B 1 77 ? 10.766 -29.766 -14.828 1 86.94 77 THR B CA 1
ATOM 3575 C C . THR B 1 77 ? 9.703 -28.984 -15.578 1 86.94 77 THR B C 1
ATOM 3577 O O . THR B 1 77 ? 10.016 -28.062 -16.328 1 86.94 77 THR B O 1
ATOM 3580 N N . LEU B 1 78 ? 8.5 -29.359 -15.352 1 87.88 78 LEU B N 1
ATOM 3581 C CA . LEU B 1 78 ? 7.367 -28.688 -15.984 1 87.88 78 LEU B CA 1
ATOM 3582 C C . LEU B 1 78 ? 7.367 -27.203 -15.648 1 87.88 78 LEU B C 1
ATOM 3584 O O . LEU B 1 78 ? 7.309 -26.359 -16.547 1 87.88 78 LEU B O 1
ATOM 3588 N N . THR B 1 79 ? 7.469 -26.859 -14.406 1 90.06 79 THR B N 1
ATOM 3589 C CA . THR B 1 79 ? 7.41 -25.469 -13.953 1 90.06 79 THR B CA 1
ATOM 3590 C C . THR B 1 79 ? 8.625 -24.688 -14.438 1 90.06 79 THR B C 1
ATOM 3592 O O . THR B 1 79 ? 8.5 -23.531 -14.852 1 90.06 79 THR B O 1
ATOM 3595 N N . ARG B 1 80 ? 9.727 -25.266 -14.398 1 87.69 80 ARG B N 1
ATOM 3596 C CA . ARG B 1 80 ? 10.961 -24.625 -14.852 1 87.69 80 ARG B CA 1
ATOM 3597 C C . ARG B 1 80 ? 10.852 -24.234 -16.328 1 87.69 80 ARG B C 1
ATOM 3599 O O . ARG B 1 80 ? 11.164 -23.094 -16.688 1 87.69 80 ARG B O 1
ATOM 3606 N N . HIS B 1 81 ? 10.477 -25.156 -17.156 1 87.38 81 HIS B N 1
ATOM 3607 C CA . HIS B 1 81 ? 10.383 -24.875 -18.594 1 87.38 81 HIS B CA 1
ATOM 3608 C C . HIS B 1 81 ? 9.266 -23.875 -18.875 1 87.38 81 HIS B C 1
ATOM 3610 O O . HIS B 1 81 ? 9.383 -23.047 -19.797 1 87.38 81 HIS B O 1
ATOM 3616 N N . TYR B 1 82 ? 8.273 -23.984 -18.188 1 89.06 82 TYR B N 1
ATOM 3617 C CA . TYR B 1 82 ? 7.215 -22.984 -18.312 1 89.06 82 TYR B CA 1
ATOM 3618 C C . TYR B 1 82 ? 7.762 -21.578 -18.125 1 89.06 82 TYR B C 1
ATOM 3620 O O . TYR B 1 82 ? 7.531 -20.688 -18.953 1 89.06 82 TYR B O 1
ATOM 3628 N N . TYR B 1 83 ? 8.484 -21.375 -17.031 1 88.81 83 TYR B N 1
ATOM 3629 C CA . TYR B 1 83 ? 8.93 -20.016 -16.703 1 88.81 83 TYR B CA 1
ATOM 3630 C C . TYR B 1 83 ? 10.109 -19.609 -17.594 1 88.81 83 TYR B C 1
ATOM 3632 O O . TYR B 1 83 ? 10.328 -18.422 -17.828 1 88.81 83 TYR B O 1
ATOM 3640 N N . ASN B 1 84 ? 10.828 -20.531 -18.141 1 85 84 ASN B N 1
ATOM 3641 C CA . ASN B 1 84 ? 11.797 -20.203 -19.172 1 85 84 ASN B CA 1
ATOM 3642 C C . ASN B 1 84 ? 11.117 -19.578 -20.391 1 85 84 ASN B C 1
ATOM 3644 O O . ASN B 1 84 ? 11.703 -18.734 -21.078 1 85 84 ASN B O 1
ATOM 3648 N N . LEU B 1 85 ? 9.93 -19.969 -20.641 1 81.5 85 LEU B N 1
ATOM 3649 C CA . LEU B 1 85 ? 9.203 -19.531 -21.828 1 81.5 85 LEU B CA 1
ATOM 3650 C C . LEU B 1 85 ? 8.375 -18.281 -21.516 1 81.5 85 LEU B C 1
ATOM 3652 O O . LEU B 1 85 ? 8.312 -17.359 -22.328 1 81.5 85 LEU B O 1
ATOM 3656 N N . ALA B 1 86 ? 7.84 -18.156 -20.344 1 85.75 86 ALA B N 1
ATOM 3657 C CA . ALA B 1 86 ? 6.742 -17.234 -20.094 1 85.75 86 ALA B CA 1
ATOM 3658 C C . ALA B 1 86 ? 7.234 -15.977 -19.375 1 85.75 86 ALA B C 1
ATOM 3660 O O . ALA B 1 86 ? 6.559 -14.953 -19.359 1 85.75 86 ALA B O 1
ATOM 3661 N N . THR B 1 87 ? 8.359 -15.977 -18.75 1 88.06 87 THR B N 1
ATOM 3662 C CA . THR B 1 87 ? 8.797 -14.93 -17.844 1 88.06 87 THR B CA 1
ATOM 3663 C C . THR B 1 87 ? 8.805 -13.57 -18.531 1 88.06 87 THR B C 1
ATOM 3665 O O . THR B 1 87 ? 8.273 -12.594 -18 1 88.06 87 THR B O 1
ATOM 3668 N N . ASP B 1 88 ? 9.328 -13.516 -19.703 1 83.38 88 ASP B N 1
ATOM 3669 C CA . ASP B 1 88 ? 9.438 -12.234 -20.391 1 83.38 88 ASP B CA 1
ATOM 3670 C C . ASP B 1 88 ? 8.055 -11.688 -20.766 1 83.38 88 ASP B C 1
ATOM 3672 O O . ASP B 1 88 ? 7.812 -10.484 -20.656 1 83.38 88 ASP B O 1
ATOM 3676 N N . LEU B 1 89 ? 7.23 -12.57 -21.156 1 81.62 89 LEU B N 1
ATOM 3677 C CA . LEU B 1 89 ? 5.871 -12.148 -21.5 1 81.62 89 LEU B CA 1
ATOM 3678 C C . LEU B 1 89 ? 5.137 -11.641 -20.266 1 81.62 89 LEU B C 1
ATOM 3680 O O . LEU B 1 89 ? 4.41 -10.648 -20.328 1 81.62 89 LEU B O 1
ATOM 3684 N N . TYR B 1 90 ? 5.324 -12.242 -19.125 1 85.62 90 TYR B N 1
ATOM 3685 C CA . TYR B 1 90 ? 4.73 -11.797 -17.859 1 85.62 90 TYR B CA 1
ATOM 3686 C C . TYR B 1 90 ? 5.258 -10.422 -17.469 1 85.62 90 TYR B C 1
ATOM 3688 O O . TYR B 1 90 ? 4.488 -9.547 -17.078 1 85.62 90 TYR B O 1
ATOM 3696 N N . GLU B 1 91 ? 6.48 -10.273 -17.547 1 86 91 GLU B N 1
ATOM 3697 C CA . GLU B 1 91 ? 7.09 -9.016 -17.125 1 86 91 GLU B CA 1
ATOM 3698 C C . GLU B 1 91 ? 6.59 -7.84 -17.953 1 86 91 GLU B C 1
ATOM 3700 O O . GLU B 1 91 ? 6.285 -6.773 -17.422 1 86 91 GLU B O 1
ATOM 3705 N N . TYR B 1 92 ? 6.465 -8.086 -19.203 1 78 92 TYR B N 1
ATOM 3706 C CA . TYR B 1 92 ? 6.043 -7.008 -20.094 1 78 92 TYR B CA 1
ATOM 3707 C C . TYR B 1 92 ? 4.535 -6.812 -20.031 1 78 92 TYR B C 1
ATOM 3709 O O . TYR B 1 92 ? 4.047 -5.684 -20.125 1 78 92 TYR B O 1
ATOM 3717 N N . GLY B 1 93 ? 3.848 -7.82 -19.844 1 79 93 GLY B N 1
ATOM 3718 C CA . GLY B 1 93 ? 2.398 -7.73 -19.891 1 79 93 GLY B CA 1
ATOM 3719 C C . GLY B 1 93 ? 1.76 -7.488 -18.547 1 79 93 GLY B C 1
ATOM 3720 O O . GLY B 1 93 ? 0.664 -6.93 -18.453 1 79 93 GLY B O 1
ATOM 3721 N N . TRP B 1 94 ? 2.424 -7.918 -17.531 1 86.06 94 TRP B N 1
ATOM 3722 C CA . TRP B 1 94 ? 1.784 -7.906 -16.219 1 86.06 94 TRP B CA 1
ATOM 3723 C C . TRP B 1 94 ? 2.631 -7.141 -15.203 1 86.06 94 TRP B C 1
ATOM 3725 O O . TRP B 1 94 ? 2.111 -6.641 -14.203 1 86.06 94 TRP B O 1
ATOM 3735 N N . GLY B 1 95 ? 3.926 -6.992 -15.461 1 89.56 95 GLY B N 1
ATOM 3736 C CA . GLY B 1 95 ? 4.84 -6.363 -14.523 1 89.56 95 GLY B CA 1
ATOM 3737 C C . GLY B 1 95 ? 5.734 -7.359 -13.805 1 89.56 95 GLY B C 1
ATOM 3738 O O . GLY B 1 95 ? 5.93 -8.477 -14.273 1 89.56 95 GLY B O 1
ATOM 3739 N N . THR B 1 96 ? 6.301 -6.883 -12.664 1 93 96 THR B N 1
ATOM 3740 C CA . THR B 1 96 ? 7.324 -7.699 -12.016 1 93 96 THR B CA 1
ATOM 3741 C C . THR B 1 96 ? 6.727 -8.5 -10.867 1 93 96 THR B C 1
ATOM 3743 O O . THR B 1 96 ? 7.422 -9.289 -10.227 1 93 96 THR B O 1
ATOM 3746 N N . SER B 1 97 ? 5.43 -8.227 -10.625 1 94.38 97 SER B N 1
ATOM 3747 C CA . SER B 1 97 ? 4.719 -9.023 -9.633 1 94.38 97 SER B CA 1
ATOM 3748 C C . SER B 1 97 ? 3.754 -10 -10.289 1 94.38 97 SER B C 1
ATOM 3750 O O . SER B 1 97 ? 2.721 -9.594 -10.828 1 94.38 97 SER B O 1
ATOM 3752 N N . PHE B 1 98 ? 3.93 -11.141 -10.469 1 92.56 98 PHE B N 1
ATOM 3753 C CA . PHE B 1 98 ? 3.252 -12.203 -11.203 1 92.56 98 PHE B CA 1
ATOM 3754 C C . PHE B 1 98 ? 2.094 -12.773 -10.398 1 92.56 98 PHE B C 1
ATOM 3756 O O . PHE B 1 98 ? 2.008 -13.984 -10.188 1 92.56 98 PHE B O 1
ATOM 3763 N N . HIS B 1 99 ? 1.238 -11.938 -9.938 1 97.19 99 HIS B N 1
ATOM 3764 C CA . HIS B 1 99 ? 0.096 -12.469 -9.203 1 97.19 99 HIS B CA 1
ATOM 3765 C C . HIS B 1 99 ? -1.139 -11.594 -9.398 1 97.19 99 HIS B C 1
ATOM 3767 O O . HIS B 1 99 ? -1.035 -10.469 -9.883 1 97.19 99 HIS B O 1
ATOM 3773 N N . PHE B 1 100 ? -2.24 -12.172 -9.172 1 97.44 100 PHE B N 1
ATOM 3774 C CA . PHE B 1 100 ? -3.504 -11.445 -9.211 1 97.44 100 PHE B CA 1
ATOM 3775 C C . PHE B 1 100 ? -3.75 -10.719 -7.891 1 97.44 100 PHE B C 1
ATOM 3777 O O . PHE B 1 100 ? -3.049 -10.953 -6.906 1 97.44 100 PHE B O 1
ATOM 3784 N N . CYS B 1 101 ? -4.684 -9.773 -7.934 1 97.75 101 CYS B N 1
ATOM 3785 C CA . CYS B 1 101 ? -5.059 -9.016 -6.742 1 97.75 101 CYS B CA 1
ATOM 3786 C C . CYS B 1 101 ? -6.523 -8.594 -6.805 1 97.75 101 CYS B C 1
ATOM 3788 O O . CYS B 1 101 ? -7.215 -8.875 -7.785 1 97.75 101 CYS B O 1
ATOM 3790 N N . ARG B 1 102 ? -6.992 -8.109 -5.668 1 96.44 102 ARG B N 1
ATOM 3791 C CA . ARG B 1 102 ? -8.273 -7.41 -5.656 1 96.44 102 ARG B CA 1
ATOM 3792 C C . ARG B 1 102 ? -8.125 -5.988 -6.18 1 96.44 102 ARG B C 1
ATOM 3794 O O . ARG B 1 102 ? -7.07 -5.367 -6.012 1 96.44 102 ARG B O 1
ATOM 3801 N N . PHE B 1 103 ? -9.195 -5.512 -6.766 1 93.88 103 PHE B N 1
ATOM 3802 C CA . PHE B 1 103 ? -9.172 -4.16 -7.316 1 93.88 103 PHE B CA 1
ATOM 3803 C C . PHE B 1 103 ? -10.211 -3.279 -6.641 1 93.88 103 PHE B C 1
ATOM 3805 O O . PHE B 1 103 ? -11.258 -3.766 -6.211 1 93.88 103 PHE B O 1
ATOM 3812 N N . ALA B 1 104 ? -9.875 -2.039 -6.492 1 92.94 104 ALA B N 1
ATOM 3813 C CA . ALA B 1 104 ? -10.805 -1.018 -6.012 1 92.94 104 ALA B CA 1
ATOM 3814 C C . ALA B 1 104 ? -11.078 0.029 -7.086 1 92.94 104 ALA B C 1
ATOM 3816 O O . ALA B 1 104 ? -10.266 0.221 -7.996 1 92.94 104 ALA B O 1
ATOM 3817 N N . GLN B 1 105 ? -12.195 0.645 -6.965 1 89.5 105 GLN B N 1
ATOM 3818 C CA . GLN B 1 105 ? -12.586 1.669 -7.93 1 89.5 105 GLN B CA 1
ATOM 3819 C C . GLN B 1 105 ? -11.523 2.758 -8.039 1 89.5 105 GLN B C 1
ATOM 3821 O O . GLN B 1 105 ? -11.102 3.322 -7.027 1 89.5 105 GLN B O 1
ATOM 3826 N N . GLY B 1 106 ? -11.078 2.949 -9.258 1 84.88 106 GLY B N 1
ATOM 3827 C CA . GLY B 1 106 ? -10.18 4.059 -9.539 1 84.88 106 GLY B CA 1
ATOM 3828 C C . GLY B 1 106 ? -8.75 3.779 -9.125 1 84.88 106 GLY B C 1
ATOM 3829 O O . GLY B 1 106 ? -7.867 4.617 -9.32 1 84.88 106 GLY B O 1
ATOM 3830 N N . GLU B 1 107 ? -8.492 2.693 -8.523 1 91.25 107 GLU B N 1
ATOM 3831 C CA . GLU B 1 107 ? -7.133 2.361 -8.094 1 91.25 107 GLU B CA 1
ATOM 3832 C C . GLU B 1 107 ? -6.293 1.864 -9.273 1 91.25 107 GLU B C 1
ATOM 3834 O O . GLU B 1 107 ? -6.688 0.929 -9.969 1 91.25 107 GLU B O 1
ATOM 3839 N N . PRO B 1 108 ? -5.137 2.533 -9.516 1 89.25 108 PRO B N 1
ATOM 3840 C CA . PRO B 1 108 ? -4.277 2.043 -10.594 1 89.25 108 PRO B CA 1
ATOM 3841 C C . PRO B 1 108 ? -3.805 0.608 -10.367 1 89.25 108 PRO B C 1
ATOM 3843 O O . PRO B 1 108 ? -3.629 0.186 -9.219 1 89.25 108 PRO B O 1
ATOM 3846 N N . PHE B 1 109 ? -3.492 -0.135 -11.492 1 90.31 109 PHE B N 1
ATOM 3847 C CA . PHE B 1 109 ? -3.182 -1.56 -11.516 1 90.31 109 PHE B CA 1
ATOM 3848 C C . PHE B 1 109 ? -2.047 -1.882 -10.547 1 90.31 109 PHE B C 1
ATOM 3850 O O . PHE B 1 109 ? -2.203 -2.715 -9.656 1 90.31 109 PHE B O 1
ATOM 3857 N N . TYR B 1 110 ? -0.885 -1.156 -10.648 1 93 110 TYR B N 1
ATOM 3858 C CA . TYR B 1 110 ? 0.293 -1.494 -9.859 1 93 110 TYR B CA 1
ATOM 3859 C C . TYR B 1 110 ? 0.095 -1.12 -8.391 1 93 110 TYR B C 1
ATOM 3861 O O . TYR B 1 110 ? 0.634 -1.776 -7.5 1 93 110 TYR B O 1
ATOM 3869 N N . GLN B 1 111 ? -0.678 -0.066 -8.148 1 95.38 111 GLN B N 1
ATOM 3870 C CA . GLN B 1 111 ? -1.008 0.293 -6.773 1 95.38 111 GLN B CA 1
ATOM 3871 C C . GLN B 1 111 ? -1.849 -0.792 -6.109 1 95.38 111 GLN B C 1
ATOM 3873 O O . GLN B 1 111 ? -1.67 -1.086 -4.926 1 95.38 111 GLN B O 1
ATOM 3878 N N . ALA B 1 112 ? -2.791 -1.397 -6.859 1 96.19 112 ALA B N 1
ATOM 3879 C CA . ALA B 1 112 ? -3.611 -2.492 -6.352 1 96.19 112 ALA B CA 1
ATOM 3880 C C . ALA B 1 112 ? -2.758 -3.719 -6.039 1 96.19 112 ALA B C 1
ATOM 3882 O O . ALA B 1 112 ? -2.947 -4.371 -5.012 1 96.19 112 ALA B O 1
ATOM 3883 N N . ILE B 1 113 ? -1.845 -4.008 -6.918 1 97.19 113 ILE B N 1
ATOM 3884 C CA . ILE B 1 113 ? -0.927 -5.125 -6.719 1 97.19 113 ILE B CA 1
ATOM 3885 C C . ILE B 1 113 ? -0.14 -4.918 -5.426 1 97.19 113 ILE B C 1
ATOM 3887 O O . ILE B 1 113 ? -0.039 -5.832 -4.602 1 97.19 113 ILE B O 1
ATOM 3891 N N . ALA B 1 114 ? 0.387 -3.711 -5.227 1 98.31 114 ALA B N 1
ATOM 3892 C CA . ALA B 1 114 ? 1.15 -3.393 -4.023 1 98.31 114 ALA B CA 1
ATOM 3893 C C . ALA B 1 114 ? 0.288 -3.533 -2.773 1 98.31 114 ALA B C 1
ATOM 3895 O O . ALA B 1 114 ? 0.723 -4.109 -1.774 1 98.31 114 ALA B O 1
ATOM 3896 N N . ARG B 1 115 ? -0.935 -3.006 -2.844 1 98.56 115 ARG B N 1
ATOM 3897 C CA . ARG B 1 115 ? -1.833 -3.09 -1.698 1 98.56 115 ARG B CA 1
ATOM 3898 C C . ARG B 1 115 ? -2.08 -4.539 -1.301 1 98.56 115 ARG B C 1
ATOM 3900 O O . ARG B 1 115 ? -2.129 -4.867 -0.113 1 98.56 115 ARG B O 1
ATOM 3907 N N . HIS B 1 116 ? -2.24 -5.383 -2.277 1 98.75 116 HIS B N 1
ATOM 3908 C CA . HIS B 1 116 ? -2.482 -6.805 -2.045 1 98.75 116 HIS B CA 1
ATOM 3909 C C . HIS B 1 116 ? -1.292 -7.461 -1.354 1 98.75 116 HIS B C 1
ATOM 3911 O O . HIS B 1 116 ? -1.469 -8.305 -0.475 1 98.75 116 HIS B O 1
ATOM 3917 N N . GLU B 1 117 ? -0.079 -7.105 -1.75 1 98.88 117 GLU B N 1
ATOM 3918 C CA . GLU B 1 117 ? 1.142 -7.605 -1.122 1 98.88 117 GLU B CA 1
ATOM 3919 C C . GLU B 1 117 ? 1.299 -7.055 0.292 1 98.88 117 GLU B C 1
ATOM 3921 O O . GLU B 1 117 ? 1.668 -7.785 1.212 1 98.88 117 GLU B O 1
ATOM 3926 N N . HIS B 1 118 ? 0.975 -5.73 0.477 1 98.88 118 HIS B N 1
ATOM 3927 C CA . HIS B 1 118 ? 0.991 -5.137 1.81 1 98.88 118 HIS B CA 1
ATOM 3928 C C . HIS B 1 118 ? 0.004 -5.836 2.736 1 98.88 118 HIS B C 1
ATOM 3930 O O . HIS B 1 118 ? 0.288 -6.031 3.922 1 98.88 118 HIS B O 1
ATOM 3936 N N . TYR B 1 119 ? -1.14 -6.215 2.227 1 98.81 119 TYR B N 1
ATOM 3937 C CA . TYR B 1 119 ? -2.178 -6.848 3.033 1 98.81 119 TYR B CA 1
ATOM 3938 C C . TYR B 1 119 ? -1.7 -8.188 3.578 1 98.81 119 TYR B C 1
ATOM 3940 O O . TYR B 1 119 ? -1.955 -8.516 4.738 1 98.81 119 TYR B O 1
ATOM 3948 N N . LEU B 1 120 ? -1.011 -8.922 2.748 1 98.88 120 LEU B N 1
ATOM 3949 C CA . LEU B 1 120 ? -0.452 -10.18 3.227 1 98.88 120 LEU B CA 1
ATOM 3950 C C . LEU B 1 120 ? 0.508 -9.945 4.387 1 98.88 120 LEU B C 1
ATOM 3952 O O . LEU B 1 120 ? 0.396 -10.594 5.434 1 98.88 120 LEU B O 1
ATOM 3956 N N . ALA B 1 121 ? 1.444 -9.016 4.203 1 98.88 121 ALA B N 1
ATOM 3957 C CA . ALA B 1 121 ? 2.41 -8.695 5.25 1 98.88 121 ALA B CA 1
ATOM 3958 C C . ALA B 1 121 ? 1.708 -8.219 6.52 1 98.88 121 ALA B C 1
ATOM 3960 O O . ALA B 1 121 ? 2.105 -8.586 7.629 1 98.88 121 ALA B O 1
ATOM 3961 N N . HIS B 1 122 ? 0.674 -7.43 6.312 1 98.81 122 HIS B N 1
ATOM 3962 C CA . HIS B 1 122 ? -0.114 -6.898 7.418 1 98.81 122 HIS B CA 1
ATOM 3963 C C . HIS B 1 122 ? -0.805 -8.016 8.195 1 98.81 122 HIS B C 1
ATOM 3965 O O . HIS B 1 122 ? -0.728 -8.062 9.422 1 98.81 122 HIS B O 1
ATOM 3971 N N . THR B 1 123 ? -1.46 -8.945 7.496 1 98.44 123 THR B N 1
ATOM 3972 C CA . THR B 1 123 ? -2.197 -10.039 8.109 1 98.44 123 THR B CA 1
ATOM 3973 C C . THR B 1 123 ? -1.247 -10.992 8.836 1 98.44 123 THR B C 1
ATOM 3975 O O . THR B 1 123 ? -1.6 -11.555 9.875 1 98.44 123 THR B O 1
ATOM 3978 N N . MET B 1 124 ? -0.022 -11.062 8.367 1 98.69 124 MET B N 1
ATOM 3979 C CA . MET B 1 124 ? 0.977 -11.961 8.945 1 98.69 124 MET B CA 1
ATOM 3980 C C . MET B 1 124 ? 1.71 -11.281 10.102 1 98.69 124 MET B C 1
ATOM 3982 O O . MET B 1 124 ? 2.404 -11.945 10.867 1 98.69 124 MET B O 1
ATOM 3986 N N . GLY B 1 125 ? 1.642 -9.977 10.172 1 98.12 125 GLY B N 1
ATOM 3987 C CA . GLY B 1 125 ? 2.355 -9.242 11.211 1 98.12 125 GLY B CA 1
ATOM 3988 C C . GLY B 1 125 ? 3.854 -9.195 10.977 1 98.12 125 GLY B C 1
ATOM 3989 O O . GLY B 1 125 ? 4.637 -9.328 11.922 1 98.12 125 GLY B O 1
ATOM 3990 N N . ILE B 1 126 ? 4.27 -9.023 9.688 1 98.75 126 ILE B N 1
ATOM 3991 C CA . ILE B 1 126 ? 5.691 -8.945 9.383 1 98.75 126 ILE B CA 1
ATOM 3992 C C . ILE B 1 126 ? 6.254 -7.613 9.883 1 98.75 126 ILE B C 1
ATOM 3994 O O . ILE B 1 126 ? 5.672 -6.555 9.641 1 98.75 126 ILE B O 1
ATOM 3998 N N . LYS B 1 127 ? 7.367 -7.648 10.516 1 97.44 127 LYS B N 1
ATOM 3999 C CA . LYS B 1 127 ? 7.953 -6.461 11.133 1 97.44 127 LYS B CA 1
ATOM 4000 C C . LYS B 1 127 ? 9.391 -6.246 10.664 1 97.44 127 LYS B C 1
ATOM 4002 O O . LYS B 1 127 ? 10 -7.152 10.086 1 97.44 127 LYS B O 1
ATOM 4007 N N . SER B 1 128 ? 9.828 -5.062 11 1 96.75 128 SER B N 1
ATOM 4008 C CA . SER B 1 128 ? 11.203 -4.691 10.68 1 96.75 128 SER B CA 1
ATOM 4009 C C . SER B 1 128 ? 12.203 -5.633 11.344 1 96.75 128 SER B C 1
ATOM 4011 O O . SER B 1 128 ? 12.023 -6.012 12.508 1 96.75 128 SER B O 1
ATOM 4013 N N . GLY B 1 129 ? 13.188 -6.047 10.578 1 97 129 GLY B N 1
ATOM 4014 C CA . GLY B 1 129 ? 14.266 -6.852 11.125 1 97 129 GLY B CA 1
ATOM 4015 C C . GLY B 1 129 ? 14.023 -8.344 11.008 1 97 129 GLY B C 1
ATOM 4016 O O . GLY B 1 129 ? 14.953 -9.141 11.133 1 97 129 GLY B O 1
ATOM 4017 N N . MET B 1 130 ? 12.805 -8.781 10.773 1 98.75 130 MET B N 1
ATOM 4018 C CA . MET B 1 130 ? 12.5 -10.203 10.609 1 98.75 130 MET B CA 1
ATOM 4019 C C . MET B 1 130 ? 13.227 -10.781 9.398 1 98.75 130 MET B C 1
ATOM 4021 O O . MET B 1 130 ? 13.43 -10.086 8.398 1 98.75 130 MET B O 1
ATOM 4025 N N . LYS B 1 131 ? 13.656 -12 9.516 1 98.88 131 LYS B N 1
ATOM 4026 C CA . LYS B 1 131 ? 14.086 -12.789 8.367 1 98.88 131 LYS B CA 1
ATOM 4027 C C . LYS B 1 131 ? 12.914 -13.539 7.746 1 98.88 131 LYS B C 1
ATOM 4029 O O . LYS B 1 131 ? 12.352 -14.445 8.359 1 98.88 131 LYS B O 1
ATOM 4034 N N . VAL B 1 132 ? 12.562 -13.195 6.551 1 98.94 132 VAL B N 1
ATOM 4035 C CA . VAL B 1 132 ? 11.336 -13.68 5.926 1 98.94 132 VAL B CA 1
ATOM 4036 C C . VAL B 1 132 ? 11.672 -14.422 4.633 1 98.94 132 VAL B C 1
ATOM 4038 O O . VAL B 1 132 ? 12.523 -13.969 3.855 1 98.94 132 VAL B O 1
ATOM 4041 N N . LEU B 1 133 ? 11.047 -15.539 4.445 1 98.94 133 LEU B N 1
ATOM 4042 C CA . LEU B 1 133 ? 11.242 -16.328 3.23 1 98.94 133 LEU B CA 1
ATOM 4043 C C . LEU B 1 133 ? 10.078 -16.125 2.266 1 98.94 133 LEU B C 1
ATOM 4045 O O . LEU B 1 133 ? 8.914 -16.25 2.656 1 98.94 133 LEU B O 1
ATOM 4049 N N . ASP B 1 134 ? 10.375 -15.75 1.057 1 98.94 134 ASP B N 1
ATOM 4050 C CA . ASP B 1 134 ? 9.422 -15.68 -0.053 1 98.94 134 ASP B CA 1
ATOM 4051 C C . ASP B 1 134 ? 9.523 -16.922 -0.93 1 98.94 134 ASP B C 1
ATOM 4053 O O . ASP B 1 134 ? 10.375 -17.016 -1.811 1 98.94 134 ASP B O 1
ATOM 4057 N N . VAL B 1 135 ? 8.602 -17.859 -0.762 1 98.88 135 VAL B N 1
ATOM 4058 C CA . VAL B 1 135 ? 8.633 -19.125 -1.468 1 98.88 135 VAL B CA 1
ATOM 4059 C C . VAL B 1 135 ? 7.992 -18.969 -2.846 1 98.88 135 VAL B C 1
ATOM 4061 O O . VAL B 1 135 ? 6.805 -18.656 -2.955 1 98.88 135 VAL B O 1
ATOM 4064 N N . GLY B 1 136 ? 8.781 -19.312 -3.867 1 98.25 136 GLY B N 1
ATOM 4065 C CA . GLY B 1 136 ? 8.336 -19.031 -5.223 1 98.25 136 GLY B CA 1
ATOM 4066 C C . GLY B 1 136 ? 8.328 -17.547 -5.547 1 98.25 136 GLY B C 1
ATOM 4067 O O . GLY B 1 136 ? 7.309 -17.016 -5.984 1 98.25 136 GLY B O 1
ATOM 4068 N N . CYS B 1 137 ? 9.484 -16.922 -5.469 1 98.38 137 CYS B N 1
ATOM 4069 C CA . CYS B 1 137 ? 9.539 -15.469 -5.414 1 98.38 137 CYS B CA 1
ATOM 4070 C C . CYS B 1 137 ? 9.445 -14.867 -6.812 1 98.38 137 CYS B C 1
ATOM 4072 O O . CYS B 1 137 ? 9.305 -13.656 -6.961 1 98.38 137 CYS B O 1
ATOM 4074 N N . GLY B 1 138 ? 9.477 -15.68 -7.891 1 97.31 138 GLY B N 1
ATOM 4075 C CA . GLY B 1 138 ? 9.523 -15.117 -9.234 1 97.31 138 GLY B CA 1
ATOM 4076 C C . GLY B 1 138 ? 10.703 -14.195 -9.453 1 97.31 138 GLY B C 1
ATOM 4077 O O . GLY B 1 138 ? 11.836 -14.539 -9.117 1 97.31 138 GLY B O 1
ATOM 4078 N N . VAL B 1 139 ? 10.445 -13.086 -10.094 1 97.06 139 VAL B N 1
ATOM 4079 C CA . VAL B 1 139 ? 11.523 -12.141 -10.359 1 97.06 139 VAL B CA 1
ATOM 4080 C C . VAL B 1 139 ? 11.633 -11.148 -9.211 1 97.06 139 VAL B C 1
ATOM 4082 O O . VAL B 1 139 ? 12.219 -10.07 -9.367 1 97.06 139 VAL B O 1
ATOM 4085 N N . GLY B 1 140 ? 10.992 -11.422 -8.102 1 98.31 140 GLY B N 1
ATOM 4086 C CA . GLY B 1 140 ? 11.258 -10.727 -6.855 1 98.31 140 GLY B CA 1
ATOM 4087 C C . GLY B 1 140 ? 10.359 -9.523 -6.633 1 98.31 140 GLY B C 1
ATOM 4088 O O . GLY B 1 140 ? 10.602 -8.727 -5.73 1 98.31 140 GLY B O 1
ATOM 4089 N N . GLY B 1 141 ? 9.336 -9.297 -7.438 1 98.12 141 GLY B N 1
ATOM 4090 C CA . GLY B 1 141 ? 8.453 -8.156 -7.281 1 98.12 141 GLY B CA 1
ATOM 4091 C C . GLY B 1 141 ? 7.859 -8.047 -5.891 1 98.12 141 GLY B C 1
ATOM 4092 O O . GLY B 1 141 ? 8.078 -7.051 -5.195 1 98.12 141 GLY B O 1
ATOM 4093 N N . PRO B 1 142 ? 7.09 -9.086 -5.465 1 98.69 142 PRO B N 1
ATOM 4094 C CA . PRO B 1 142 ? 6.516 -9.047 -4.121 1 98.69 142 PRO B CA 1
ATOM 4095 C C . PRO B 1 142 ? 7.578 -8.914 -3.029 1 98.69 142 PRO B C 1
ATOM 4097 O O . PRO B 1 142 ? 7.352 -8.242 -2.018 1 98.69 142 PRO B O 1
ATOM 4100 N N . ALA B 1 143 ? 8.695 -9.562 -3.205 1 98.75 143 ALA B N 1
ATOM 4101 C CA . ALA B 1 143 ? 9.766 -9.484 -2.219 1 98.75 143 ALA B CA 1
ATOM 4102 C C . ALA B 1 143 ? 10.219 -8.039 -2.014 1 98.75 143 ALA B C 1
ATOM 4104 O O . ALA B 1 143 ? 10.312 -7.566 -0.878 1 98.75 143 ALA B O 1
ATOM 4105 N N . ARG B 1 144 ? 10.477 -7.32 -3.119 1 98.5 144 ARG B N 1
ATOM 4106 C CA . ARG B 1 144 ? 10.914 -5.934 -3.025 1 98.5 144 ARG B CA 1
ATOM 4107 C C . ARG B 1 144 ? 9.836 -5.059 -2.396 1 98.5 144 ARG B C 1
ATOM 4109 O O . ARG B 1 144 ? 10.133 -4.207 -1.556 1 98.5 144 ARG B O 1
ATOM 4116 N N . GLU B 1 145 ? 8.594 -5.27 -2.797 1 98.5 145 GLU B N 1
ATOM 4117 C CA . GLU B 1 145 ? 7.492 -4.457 -2.287 1 98.5 145 GLU B CA 1
ATOM 4118 C C . GLU B 1 145 ? 7.305 -4.664 -0.788 1 98.5 145 GLU B C 1
ATOM 4120 O O . GLU B 1 145 ? 7.164 -3.697 -0.035 1 98.5 145 GLU B O 1
ATOM 4125 N N . ILE B 1 146 ? 7.312 -5.91 -0.338 1 98.81 146 ILE B N 1
ATOM 4126 C CA . ILE B 1 146 ? 7.113 -6.223 1.073 1 98.81 146 ILE B CA 1
ATOM 4127 C C . ILE B 1 146 ? 8.32 -5.742 1.881 1 98.81 146 ILE B C 1
ATOM 4129 O O . ILE B 1 146 ? 8.172 -5.27 3.01 1 98.81 146 ILE B O 1
ATOM 4133 N N . CYS B 1 147 ? 9.508 -5.812 1.302 1 98.44 147 CYS B N 1
ATOM 4134 C CA . CYS B 1 147 ? 10.703 -5.281 1.948 1 98.44 147 CYS B CA 1
ATOM 4135 C C . CYS B 1 147 ? 10.578 -3.779 2.182 1 98.44 147 CYS B C 1
ATOM 4137 O O . CYS B 1 147 ? 10.797 -3.297 3.293 1 98.44 147 CYS B O 1
ATOM 4139 N N . LYS B 1 148 ? 10.188 -3.062 1.157 1 97.31 148 LYS B N 1
ATOM 4140 C CA . LYS B 1 148 ? 10.016 -1.616 1.262 1 97.31 148 LYS B CA 1
ATOM 4141 C C . LYS B 1 148 ? 8.945 -1.261 2.291 1 97.31 148 LYS B C 1
ATOM 4143 O O . LYS B 1 148 ? 9.086 -0.276 3.021 1 97.31 148 LYS B O 1
ATOM 4148 N N . PHE B 1 149 ? 7.961 -2.07 2.371 1 98.38 149 PHE B N 1
ATOM 4149 C CA . PHE B 1 149 ? 6.793 -1.812 3.205 1 98.38 149 PHE B CA 1
ATOM 4150 C C . PHE B 1 149 ? 7.102 -2.086 4.672 1 98.38 149 PHE B C 1
ATOM 4152 O O . PHE B 1 149 ? 6.711 -1.312 5.547 1 98.38 149 PHE B O 1
ATOM 4159 N N . THR B 1 150 ? 7.879 -3.162 4.973 1 98.12 150 THR B N 1
ATOM 4160 C CA . THR B 1 150 ? 8 -3.641 6.344 1 98.12 150 THR B CA 1
ATOM 4161 C C . THR B 1 150 ? 9.422 -3.438 6.863 1 98.12 150 THR B C 1
ATOM 4163 O O . THR B 1 150 ? 9.672 -3.525 8.07 1 98.12 150 THR B O 1
ATOM 4166 N N . ASP B 1 151 ? 10.359 -3.229 6.008 1 96.38 151 ASP B N 1
ATOM 4167 C CA . ASP B 1 151 ? 11.781 -3.16 6.332 1 96.38 151 ASP B CA 1
ATOM 4168 C C . ASP B 1 151 ? 12.297 -4.516 6.805 1 96.38 151 ASP B C 1
ATOM 4170 O O . ASP B 1 151 ? 13.273 -4.586 7.559 1 96.38 151 ASP B O 1
ATOM 4174 N N . ALA B 1 152 ? 11.625 -5.605 6.477 1 98.5 152 ALA B N 1
ATOM 4175 C CA . ALA B 1 152 ? 12.102 -6.949 6.785 1 98.5 152 ALA B CA 1
ATOM 4176 C C . ALA B 1 152 ? 13.242 -7.355 5.855 1 98.5 152 ALA B C 1
ATOM 4178 O O . ALA B 1 152 ? 13.461 -6.723 4.82 1 98.5 152 ALA B O 1
ATOM 4179 N N . ASN B 1 153 ? 14.016 -8.336 6.285 1 98.75 153 ASN B N 1
ATOM 4180 C CA . ASN B 1 153 ? 14.992 -9 5.426 1 98.75 153 ASN B CA 1
ATOM 4181 C C . ASN B 1 153 ? 14.375 -10.188 4.691 1 98.75 153 ASN B C 1
ATOM 4183 O O . ASN B 1 153 ? 13.914 -11.141 5.316 1 98.75 153 ASN B O 1
ATOM 4187 N N . ILE B 1 154 ? 14.391 -10.148 3.391 1 98.88 154 ILE B N 1
ATOM 4188 C CA . ILE B 1 154 ? 13.648 -11.148 2.631 1 98.88 154 ILE B CA 1
ATOM 4189 C C . ILE B 1 154 ? 14.617 -12.039 1.861 1 98.88 154 ILE B C 1
ATOM 4191 O O . ILE B 1 154 ? 15.523 -11.547 1.187 1 98.88 154 ILE B O 1
ATOM 4195 N N . VAL B 1 155 ? 14.461 -13.305 1.989 1 98.88 155 VAL B N 1
ATOM 4196 C CA . VAL B 1 155 ? 15.125 -14.297 1.154 1 98.88 155 VAL B CA 1
ATOM 4197 C C . VAL B 1 155 ? 14.133 -14.852 0.129 1 98.88 155 VAL B C 1
ATOM 4199 O O . VAL B 1 155 ? 13.141 -15.484 0.495 1 98.88 155 VAL B O 1
ATOM 4202 N N . GLY B 1 156 ? 14.383 -14.539 -1.104 1 98.81 156 GLY B N 1
ATOM 4203 C CA . GLY B 1 156 ? 13.578 -15.141 -2.16 1 98.81 156 GLY B CA 1
ATOM 4204 C C . GLY B 1 156 ? 14.047 -16.531 -2.549 1 98.81 156 GLY B C 1
ATOM 4205 O O . GLY B 1 156 ? 15.25 -16.781 -2.619 1 98.81 156 GLY B O 1
ATOM 4206 N N . PHE B 1 157 ? 13.125 -17.406 -2.746 1 98.56 157 PHE B N 1
ATOM 4207 C CA . PHE B 1 157 ? 13.406 -18.797 -3.086 1 98.56 157 PHE B CA 1
ATOM 4208 C C . PHE B 1 157 ? 12.656 -19.203 -4.348 1 98.56 157 PHE B C 1
ATOM 4210 O O . PHE B 1 157 ? 11.43 -19.078 -4.418 1 98.56 157 PHE B O 1
ATOM 4217 N N . ASN B 1 158 ? 13.336 -19.625 -5.297 1 96.31 158 ASN B N 1
ATOM 4218 C CA . ASN B 1 158 ? 12.75 -19.922 -6.598 1 96.31 158 ASN B CA 1
ATOM 4219 C C . ASN B 1 158 ? 13.562 -20.984 -7.336 1 96.31 158 ASN B C 1
ATOM 4221 O O . ASN B 1 158 ? 14.766 -21.141 -7.094 1 96.31 158 ASN B O 1
ATOM 4225 N N . ASN B 1 159 ? 12.938 -21.719 -8.266 1 93.69 159 ASN B N 1
ATOM 4226 C CA . ASN B 1 159 ? 13.594 -22.844 -8.922 1 93.69 159 ASN B CA 1
ATOM 4227 C C . ASN B 1 159 ? 14.188 -22.453 -10.266 1 93.69 159 ASN B C 1
ATOM 4229 O O . ASN B 1 159 ? 14.82 -23.266 -10.945 1 93.69 159 ASN B O 1
ATOM 4233 N N . ASN B 1 160 ? 13.984 -21.312 -10.742 1 92.44 160 ASN B N 1
ATOM 4234 C CA . ASN B 1 160 ? 14.375 -20.859 -12.07 1 92.44 160 ASN B CA 1
ATOM 4235 C C . ASN B 1 160 ? 15.539 -19.875 -12.016 1 92.44 160 ASN B C 1
ATOM 4237 O O . ASN B 1 160 ? 15.406 -18.797 -11.438 1 92.44 160 ASN B O 1
ATOM 4241 N N . ASP B 1 161 ? 16.656 -20.219 -12.695 1 91.38 161 ASP B N 1
ATOM 4242 C CA . ASP B 1 161 ? 17.875 -19.406 -12.664 1 91.38 161 ASP B CA 1
ATOM 4243 C C . ASP B 1 161 ? 17.641 -18.031 -13.289 1 91.38 161 ASP B C 1
ATOM 4245 O O . ASP B 1 161 ? 18.141 -17.031 -12.789 1 91.38 161 ASP B O 1
ATOM 4249 N N . TYR B 1 162 ? 16.922 -18.062 -14.367 1 90.31 162 TYR B N 1
ATOM 4250 C CA . TYR B 1 162 ? 16.656 -16.812 -15.078 1 90.31 162 TYR B CA 1
ATOM 4251 C C . TYR B 1 162 ? 15.906 -15.836 -14.18 1 90.31 162 TYR B C 1
ATOM 4253 O O . TYR B 1 162 ? 16.266 -14.656 -14.117 1 90.31 162 TYR B O 1
ATOM 4261 N N . GLN B 1 163 ? 14.953 -16.297 -13.484 1 94.19 163 GLN B N 1
ATOM 4262 C CA . GLN B 1 163 ? 14.164 -15.453 -12.594 1 94.19 163 GLN B CA 1
ATOM 4263 C C . GLN B 1 163 ? 14.984 -15.008 -11.391 1 94.19 163 GLN B C 1
ATOM 4265 O O . GLN B 1 163 ? 14.867 -13.859 -10.945 1 94.19 163 GLN B O 1
ATOM 4270 N N . ILE B 1 164 ? 15.828 -15.852 -10.898 1 95.75 164 ILE B N 1
ATOM 4271 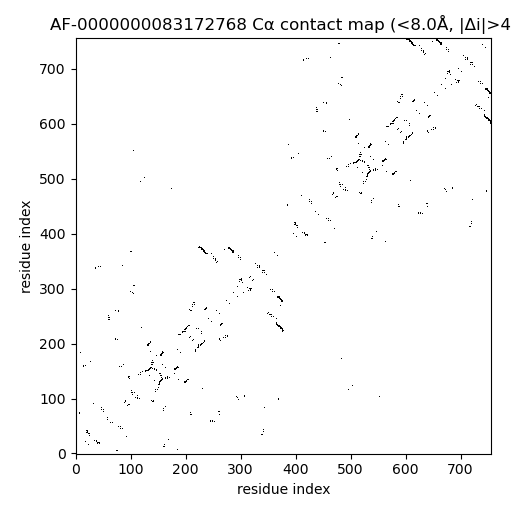C CA . ILE B 1 164 ? 16.703 -15.5 -9.781 1 95.75 164 ILE B CA 1
ATOM 4272 C C . ILE B 1 164 ? 17.641 -14.367 -10.195 1 95.75 164 ILE B C 1
ATOM 4274 O O . ILE B 1 164 ? 17.844 -13.414 -9.438 1 95.75 164 ILE B O 1
ATOM 4278 N N . GLN B 1 165 ? 18.219 -14.492 -11.359 1 94.12 165 GLN B N 1
ATOM 4279 C CA . GLN B 1 165 ? 19.125 -13.461 -11.859 1 94.12 165 GLN B CA 1
ATOM 4280 C C . GLN B 1 165 ? 18.406 -12.125 -11.992 1 94.12 165 GLN B C 1
ATOM 4282 O O . GLN B 1 165 ? 18.938 -11.086 -11.602 1 94.12 165 GLN B O 1
ATOM 4287 N N . ARG B 1 166 ? 17.219 -12.18 -12.531 1 94.31 166 ARG B N 1
ATOM 4288 C CA . ARG B 1 166 ? 16.438 -10.961 -12.695 1 94.31 166 ARG B CA 1
ATOM 4289 C C . ARG B 1 166 ? 16.062 -10.359 -11.344 1 94.31 166 ARG B C 1
ATOM 4291 O O . ARG B 1 166 ? 16.172 -9.148 -11.148 1 94.31 166 ARG B O 1
ATOM 4298 N N . ALA B 1 167 ? 15.664 -11.211 -10.453 1 97.19 167 ALA B N 1
ATOM 4299 C CA . ALA B 1 167 ? 15.297 -10.758 -9.109 1 97.19 167 ALA B CA 1
ATOM 4300 C C . ALA B 1 167 ? 16.469 -10.047 -8.438 1 97.19 167 ALA B C 1
ATOM 4302 O O . ALA B 1 167 ? 16.297 -9 -7.812 1 97.19 167 ALA B O 1
ATOM 4303 N N . THR B 1 168 ? 17.594 -10.625 -8.539 1 97 168 THR B N 1
ATOM 4304 C CA . THR B 1 168 ? 18.797 -10.062 -7.938 1 97 168 THR B CA 1
ATOM 4305 C C . THR B 1 168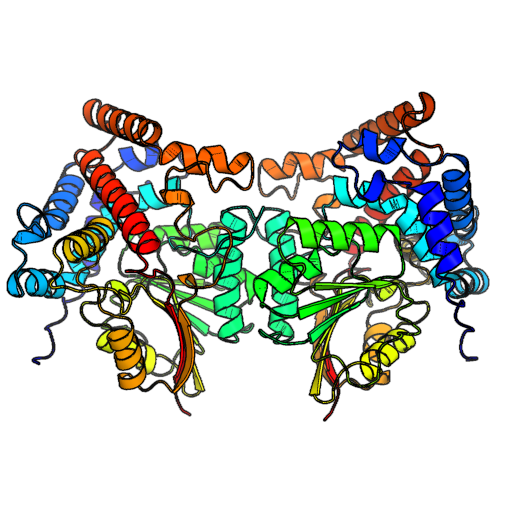 ? 19.109 -8.695 -8.539 1 97 168 THR B C 1
ATOM 4307 O O . THR B 1 168 ? 19.406 -7.742 -7.812 1 97 168 THR B O 1
ATOM 4310 N N . ARG B 1 169 ? 19.016 -8.578 -9.805 1 95.5 169 ARG B N 1
ATOM 4311 C CA . ARG B 1 169 ? 19.297 -7.32 -10.5 1 95.5 169 ARG B CA 1
ATOM 4312 C C . ARG B 1 169 ? 18.297 -6.238 -10.094 1 95.5 169 ARG B C 1
ATOM 4314 O O . ARG B 1 169 ? 18.672 -5.086 -9.883 1 95.5 169 ARG B O 1
ATOM 4321 N N . TYR B 1 170 ? 17.047 -6.629 -10.078 1 96 170 TYR B N 1
ATOM 4322 C CA . TYR B 1 170 ? 16.031 -5.66 -9.695 1 96 170 TYR B CA 1
ATOM 4323 C C . TYR B 1 170 ? 16.266 -5.156 -8.281 1 96 170 TYR B C 1
ATOM 4325 O O . TYR B 1 170 ? 16.109 -3.965 -8 1 96 170 TYR B O 1
ATOM 4333 N N . ALA B 1 171 ? 16.609 -6.07 -7.371 1 96.88 171 ALA B N 1
ATOM 4334 C CA . ALA B 1 171 ? 16.891 -5.668 -5.996 1 96.88 171 ALA B CA 1
ATOM 4335 C C . ALA B 1 171 ? 18.062 -4.684 -5.941 1 96.88 171 ALA B C 1
ATOM 4337 O O . ALA B 1 171 ? 18.016 -3.699 -5.199 1 96.88 171 ALA B O 1
ATOM 4338 N N . GLU B 1 172 ? 19.047 -4.957 -6.715 1 95.94 172 GLU B N 1
ATOM 4339 C CA . GLU B 1 172 ? 20.203 -4.062 -6.789 1 95.94 172 GLU B CA 1
ATOM 4340 C C . GLU B 1 172 ? 19.797 -2.689 -7.32 1 95.94 172 GLU B C 1
ATOM 4342 O O . GLU B 1 172 ? 20.188 -1.663 -6.762 1 95.94 172 GLU B O 1
ATOM 4347 N N . ARG B 1 173 ? 19.078 -2.725 -8.375 1 92.75 173 ARG B N 1
ATOM 4348 C CA . ARG B 1 173 ? 18.656 -1.482 -9.008 1 92.75 173 ARG B CA 1
ATOM 4349 C C . ARG B 1 173 ? 17.844 -0.626 -8.047 1 92.75 173 ARG B C 1
ATOM 4351 O O . ARG B 1 173 ? 17.953 0.603 -8.062 1 92.75 173 ARG B O 1
ATOM 4358 N N . GLU B 1 174 ? 17.094 -1.252 -7.199 1 93.62 174 GLU B N 1
ATOM 4359 C CA . GLU B 1 174 ? 16.219 -0.526 -6.281 1 93.62 174 GLU B CA 1
ATOM 4360 C C . GLU B 1 174 ? 16.922 -0.27 -4.945 1 93.62 174 GLU B C 1
ATOM 4362 O O . GLU B 1 174 ? 16.281 0.203 -3.998 1 93.62 174 GLU B O 1
ATOM 4367 N N . GLY B 1 175 ? 18.172 -0.57 -4.828 1 93.62 175 GLY B N 1
ATOM 4368 C CA . GLY B 1 175 ? 18.953 -0.282 -3.643 1 93.62 175 GLY B CA 1
ATOM 4369 C C . GLY B 1 175 ? 18.594 -1.154 -2.457 1 93.62 175 GLY B C 1
ATOM 4370 O O . GLY B 1 175 ? 18.641 -0.705 -1.31 1 93.62 175 GLY B O 1
ATOM 4371 N N . LEU B 1 176 ? 18.172 -2.395 -2.668 1 96.5 176 LEU B N 1
ATOM 4372 C CA . LEU B 1 176 ? 17.672 -3.252 -1.593 1 96.5 176 LEU B CA 1
ATOM 4373 C C . LEU B 1 176 ? 18.594 -4.457 -1.402 1 96.5 176 LEU B C 1
ATOM 4375 O O . LEU B 1 176 ? 18.219 -5.414 -0.716 1 96.5 176 LEU B O 1
ATOM 4379 N N . SER B 1 177 ? 19.781 -4.445 -1.905 1 96.31 177 SER B N 1
ATOM 4380 C CA . SER B 1 177 ? 20.688 -5.594 -1.888 1 96.31 177 SER B CA 1
ATOM 4381 C C . SER B 1 177 ? 21.125 -5.934 -0.467 1 96.31 177 SER B C 1
ATOM 4383 O O . SER B 1 177 ? 21.484 -7.078 -0.18 1 96.31 177 SER B O 1
ATOM 4385 N N . ASP B 1 178 ? 21.078 -4.977 0.395 1 96.25 178 ASP B N 1
ATOM 4386 C CA . ASP B 1 178 ? 21.516 -5.215 1.77 1 96.25 178 ASP B CA 1
ATOM 4387 C C . ASP B 1 178 ? 20.453 -5.977 2.557 1 96.25 178 ASP B C 1
ATOM 4389 O O . ASP B 1 178 ? 20.75 -6.582 3.588 1 96.25 178 ASP B O 1
ATOM 4393 N N . LYS B 1 179 ? 19.219 -5.961 2.068 1 97.25 179 LYS B N 1
ATOM 4394 C CA . LYS B 1 179 ? 18.125 -6.566 2.811 1 97.25 179 LYS B CA 1
ATOM 4395 C C . LYS B 1 179 ? 17.547 -7.766 2.062 1 97.25 179 LYS B C 1
ATOM 4397 O O . LYS B 1 179 ? 16.641 -8.438 2.562 1 97.25 179 LYS B O 1
ATOM 4402 N N . MET B 1 180 ? 18.047 -8.078 0.906 1 97.94 180 MET B N 1
ATOM 4403 C CA . MET B 1 180 ? 17.438 -9.133 0.094 1 97.94 180 MET B CA 1
ATOM 4404 C C . MET B 1 180 ? 18.5 -10.086 -0.443 1 97.94 180 MET B C 1
ATOM 4406 O O . MET B 1 180 ? 19.594 -9.664 -0.796 1 97.94 180 MET B O 1
ATOM 4410 N N . SER B 1 181 ? 18.141 -11.289 -0.515 1 98.25 181 SER B N 1
ATOM 4411 C CA . SER B 1 181 ? 18.906 -12.32 -1.192 1 98.25 181 SER B CA 1
ATOM 4412 C C . SER B 1 181 ? 18 -13.32 -1.902 1 98.25 181 SER B C 1
ATOM 4414 O O . SER B 1 181 ? 16.812 -13.43 -1.567 1 98.25 181 SER B O 1
ATOM 4416 N N . PHE B 1 182 ? 18.484 -13.93 -2.883 1 98.12 182 PHE B N 1
ATOM 4417 C CA . PHE B 1 182 ? 17.719 -14.875 -3.676 1 98.12 182 PHE B CA 1
ATOM 4418 C C . PHE B 1 182 ? 18.469 -16.203 -3.824 1 98.12 182 PHE B C 1
ATOM 4420 O O . PHE B 1 182 ? 19.641 -16.203 -4.18 1 98.12 182 PHE B O 1
ATOM 4427 N N . VAL B 1 183 ? 17.781 -17.234 -3.531 1 97.56 183 VAL B N 1
ATOM 4428 C CA . VAL B 1 183 ? 18.375 -18.578 -3.525 1 97.56 183 VAL B CA 1
ATOM 4429 C C . VAL B 1 183 ? 17.625 -19.484 -4.492 1 97.56 183 VAL B C 1
ATOM 4431 O O . VAL B 1 183 ? 16.391 -19.516 -4.488 1 97.56 183 VAL B O 1
ATOM 4434 N N . LYS B 1 184 ? 18.406 -20.203 -5.301 1 95.75 184 LYS B N 1
ATOM 4435 C CA . LYS B 1 184 ? 17.812 -21.172 -6.211 1 95.75 184 LYS B CA 1
ATOM 4436 C C . LYS B 1 184 ? 17.547 -22.5 -5.5 1 95.75 184 LYS B C 1
ATOM 4438 O O . LYS B 1 184 ? 18.406 -23 -4.762 1 95.75 184 LYS B O 1
ATOM 4443 N N . GLY B 1 185 ? 16.375 -23.047 -5.73 1 94.5 185 GLY B N 1
ATOM 4444 C CA . GLY B 1 185 ? 16.094 -24.359 -5.191 1 94.5 185 GLY B CA 1
ATOM 4445 C C . GLY B 1 185 ? 14.664 -24.812 -5.402 1 94.5 185 GLY B C 1
ATOM 4446 O O . GLY B 1 185 ? 13.852 -24.062 -5.965 1 94.5 185 GLY B O 1
ATOM 4447 N N . ASP B 1 186 ? 14.383 -26.062 -5.031 1 94.06 186 ASP B N 1
ATOM 4448 C CA . ASP B 1 186 ? 13.07 -26.688 -5.078 1 94.06 186 ASP B CA 1
ATOM 4449 C C . ASP B 1 186 ? 12.359 -26.578 -3.729 1 94.06 186 ASP B C 1
ATOM 4451 O O . ASP B 1 186 ? 12.852 -27.078 -2.721 1 94.06 186 ASP B O 1
ATOM 4455 N N . PHE B 1 187 ? 11.164 -25.922 -3.713 1 95.5 187 PHE B N 1
ATOM 4456 C CA . PHE B 1 187 ? 10.508 -25.641 -2.439 1 95.5 187 PHE B CA 1
ATOM 4457 C C . PHE B 1 187 ? 9.969 -26.938 -1.821 1 95.5 187 PHE B C 1
ATOM 4459 O O . PHE B 1 187 ? 9.578 -26.953 -0.653 1 95.5 187 PHE B O 1
ATOM 4466 N N . MET B 1 188 ? 10.039 -28.109 -2.52 1 94.94 188 MET B N 1
ATOM 4467 C CA . MET B 1 188 ? 9.688 -29.406 -1.952 1 94.94 188 MET B CA 1
ATOM 4468 C C . MET B 1 188 ? 10.836 -29.969 -1.129 1 94.94 188 MET B C 1
ATOM 4470 O O . MET B 1 188 ? 10.656 -30.938 -0.386 1 94.94 188 MET B O 1
ATOM 4474 N N . GLN B 1 189 ? 12.023 -29.484 -1.283 1 93.44 189 GLN B N 1
ATOM 4475 C CA . GLN B 1 189 ? 13.242 -29.875 -0.583 1 93.44 189 GLN B CA 1
ATOM 4476 C C . GLN B 1 189 ? 14.141 -28.672 -0.345 1 93.44 189 GLN B C 1
ATOM 4478 O O . GLN B 1 189 ? 15.188 -28.531 -0.982 1 93.44 189 GLN B O 1
ATOM 4483 N N . MET B 1 190 ? 13.812 -27.859 0.607 1 95.12 190 MET B N 1
ATOM 4484 C CA . MET B 1 190 ? 14.492 -26.594 0.827 1 95.12 190 MET B CA 1
ATOM 4485 C C . MET B 1 190 ? 15.836 -26.812 1.509 1 95.12 190 MET B C 1
ATOM 4487 O O . MET B 1 190 ? 15.945 -27.609 2.436 1 95.12 190 MET B O 1
ATOM 4491 N N . SER B 1 191 ? 16.859 -26.125 1.044 1 94.81 191 SER B N 1
ATOM 4492 C CA . SER B 1 191 ? 18.203 -26.234 1.591 1 94.81 191 SER B CA 1
ATOM 4493 C C . SER B 1 191 ? 18.406 -25.281 2.764 1 94.81 191 SER B C 1
ATOM 4495 O O . SER B 1 191 ? 19.516 -24.781 2.975 1 94.81 191 SER B O 1
ATOM 4497 N N . PHE B 1 192 ? 17.406 -24.922 3.443 1 98.06 192 PHE B N 1
ATOM 4498 C CA . PHE B 1 192 ? 17.5 -24.062 4.617 1 98.06 192 PHE B CA 1
ATOM 4499 C C . PHE B 1 192 ? 17.406 -24.891 5.898 1 98.06 192 PHE B C 1
ATOM 4501 O O . PHE B 1 192 ? 16.688 -25.891 5.953 1 98.06 192 PHE B O 1
ATOM 4508 N N . PRO B 1 193 ? 18.172 -24.531 6.918 1 98.19 193 PRO B N 1
ATOM 4509 C CA . PRO B 1 193 ? 18.047 -25.234 8.203 1 98.19 193 PRO B CA 1
ATOM 4510 C C . PRO B 1 193 ? 16.656 -25.109 8.812 1 98.19 193 PRO B C 1
ATOM 4512 O O . PRO B 1 193 ? 15.922 -24.172 8.5 1 98.19 193 PRO B O 1
ATOM 4515 N N . ASP B 1 194 ? 16.344 -26.109 9.68 1 98.5 194 ASP B N 1
ATOM 4516 C CA . ASP B 1 194 ? 15.117 -26.016 10.453 1 98.5 194 ASP B CA 1
ATOM 4517 C C . ASP B 1 194 ? 15.07 -24.719 11.266 1 98.5 194 ASP B C 1
ATOM 4519 O O . ASP B 1 194 ? 16.109 -24.219 11.695 1 98.5 194 ASP B O 1
ATOM 4523 N N . ASN B 1 195 ? 13.875 -24.141 11.391 1 98.69 195 ASN B N 1
ATOM 4524 C CA . ASN B 1 195 ? 13.625 -23.016 12.297 1 98.69 195 ASN B CA 1
ATOM 4525 C C . ASN B 1 195 ? 14.547 -21.844 12.008 1 98.69 195 ASN B C 1
ATOM 4527 O O . ASN B 1 195 ? 15.164 -21.281 12.914 1 98.69 195 ASN B O 1
ATOM 4531 N N . SER B 1 196 ? 14.617 -21.422 10.797 1 98.44 196 SER B N 1
ATOM 4532 C CA . SER B 1 196 ? 15.594 -20.391 10.43 1 98.44 196 SER B CA 1
ATOM 4533 C C . SER B 1 196 ? 14.898 -19.094 10.008 1 98.44 196 SER B C 1
ATOM 4535 O O . SER B 1 196 ? 15.539 -18.047 9.898 1 98.44 196 SER B O 1
ATOM 4537 N N . PHE B 1 197 ? 13.617 -19.109 9.82 1 98.94 197 PHE B N 1
ATOM 4538 C CA . PHE B 1 197 ? 12.906 -17.922 9.367 1 98.94 197 PHE B CA 1
ATOM 4539 C C . PHE B 1 197 ? 11.852 -17.5 10.383 1 98.94 197 PHE B C 1
ATOM 4541 O O . PHE B 1 197 ? 11.203 -18.344 11 1 98.94 197 PHE B O 1
ATOM 4548 N N . ASP B 1 198 ? 11.648 -16.172 10.516 1 98.94 198 ASP B N 1
ATOM 4549 C CA . ASP B 1 198 ? 10.617 -15.617 11.398 1 98.94 198 ASP B CA 1
ATOM 4550 C C . ASP B 1 198 ? 9.234 -15.727 10.758 1 98.94 198 ASP B C 1
ATOM 4552 O O . ASP B 1 198 ? 8.227 -15.844 11.461 1 98.94 198 ASP B O 1
ATOM 4556 N N . ALA B 1 199 ? 9.156 -15.648 9.5 1 98.94 199 ALA B N 1
ATOM 4557 C CA . ALA B 1 199 ? 7.934 -15.734 8.711 1 98.94 199 ALA B CA 1
ATOM 4558 C C . ALA B 1 199 ? 8.219 -16.266 7.312 1 98.94 199 ALA B C 1
ATOM 4560 O O . ALA B 1 199 ? 9.344 -16.156 6.812 1 98.94 199 ALA B O 1
ATOM 4561 N N . VAL B 1 200 ? 7.234 -16.875 6.699 1 99 200 VAL B N 1
ATOM 4562 C CA . VAL B 1 200 ? 7.297 -17.359 5.324 1 99 200 VAL B CA 1
ATOM 4563 C C . VAL B 1 200 ? 6.012 -17 4.59 1 99 200 VAL B C 1
ATOM 4565 O O . VAL B 1 200 ? 4.918 -17.109 5.148 1 99 200 VAL B O 1
ATOM 4568 N N . TYR B 1 201 ? 6.137 -16.516 3.424 1 98.94 201 TYR B N 1
ATOM 4569 C CA . TYR B 1 201 ? 4.934 -16.344 2.619 1 98.94 201 TYR B CA 1
ATOM 4570 C C . TYR B 1 201 ? 5.129 -16.906 1.219 1 98.94 201 TYR B C 1
ATOM 4572 O O . TYR B 1 201 ? 6.262 -17.125 0.778 1 98.94 201 TYR B O 1
ATOM 4580 N N . ALA B 1 202 ? 4.094 -17.25 0.607 1 98.94 202 ALA B N 1
ATOM 4581 C CA . ALA B 1 202 ? 4.027 -17.641 -0.797 1 98.94 202 ALA B CA 1
ATOM 4582 C C . ALA B 1 202 ? 2.848 -16.969 -1.497 1 98.94 202 ALA B C 1
ATOM 4584 O O . ALA B 1 202 ? 1.754 -16.875 -0.933 1 98.94 202 ALA B O 1
ATOM 4585 N N . ILE B 1 203 ? 3.096 -16.469 -2.619 1 98.88 203 ILE B N 1
ATOM 4586 C CA . ILE B 1 203 ? 2.047 -15.828 -3.41 1 98.88 203 ILE B CA 1
ATOM 4587 C C . ILE B 1 203 ? 1.907 -16.547 -4.754 1 98.88 203 ILE B C 1
ATOM 4589 O O . ILE B 1 203 ? 2.756 -16.391 -5.633 1 98.88 203 ILE B O 1
ATOM 4593 N N . GLU B 1 204 ? 0.823 -17.312 -4.891 1 98.44 204 GLU B N 1
ATOM 4594 C CA . GLU B 1 204 ? 0.468 -18 -6.129 1 98.44 204 GLU B CA 1
ATOM 4595 C C . GLU B 1 204 ? 1.634 -18.828 -6.652 1 98.44 204 GLU B C 1
ATOM 4597 O O . GLU B 1 204 ? 1.931 -18.812 -7.848 1 98.44 204 GLU B O 1
ATOM 4602 N N . ALA B 1 205 ? 2.254 -19.547 -5.766 1 98.31 205 ALA B N 1
ATOM 4603 C CA . ALA B 1 205 ? 3.463 -20.266 -6.164 1 98.31 205 ALA B CA 1
ATOM 4604 C C . ALA B 1 205 ? 3.385 -21.734 -5.766 1 98.31 205 ALA B C 1
ATOM 4606 O O . ALA B 1 205 ? 3.727 -22.609 -6.559 1 98.31 205 ALA B O 1
ATOM 4607 N N . THR B 1 206 ? 2.91 -21.984 -4.578 1 98.12 206 THR B N 1
ATOM 4608 C CA . THR B 1 206 ? 2.949 -23.359 -4.062 1 98.12 206 THR B CA 1
ATOM 4609 C C . THR B 1 206 ? 1.983 -24.25 -4.832 1 98.12 206 THR B C 1
ATOM 4611 O O . THR B 1 206 ? 2.07 -25.484 -4.75 1 98.12 206 THR B O 1
ATOM 4614 N N . CYS B 1 207 ? 1.107 -23.672 -5.629 1 97.44 207 CYS B N 1
ATOM 4615 C CA . CYS B 1 207 ? 0.189 -24.438 -6.457 1 97.44 207 CYS B CA 1
ATOM 4616 C C . CYS B 1 207 ? 0.95 -25.266 -7.488 1 97.44 207 CYS B C 1
ATOM 4618 O O . CYS B 1 207 ? 0.395 -26.188 -8.078 1 97.44 207 CYS B O 1
ATOM 4620 N N . HIS B 1 208 ? 2.197 -24.938 -7.727 1 96.12 208 HIS B N 1
ATOM 4621 C CA . HIS B 1 208 ? 3.014 -25.672 -8.68 1 96.12 208 HIS B CA 1
ATOM 4622 C C . HIS B 1 208 ? 3.551 -26.969 -8.07 1 96.12 208 HIS B C 1
ATOM 4624 O O . HIS B 1 208 ? 4.121 -27.797 -8.773 1 96.12 208 HIS B O 1
ATOM 4630 N N . ALA B 1 209 ? 3.412 -27.125 -6.812 1 95 209 ALA B N 1
ATOM 4631 C CA . ALA B 1 209 ? 3.826 -28.375 -6.16 1 95 209 ALA B CA 1
ATOM 4632 C C . ALA B 1 209 ? 2.965 -29.547 -6.617 1 95 209 ALA B C 1
ATOM 4634 O O . ALA B 1 209 ? 1.775 -29.375 -6.891 1 95 209 ALA B O 1
ATOM 4635 N N . PRO B 1 210 ? 3.596 -30.734 -6.695 1 91.94 210 PRO B N 1
ATOM 4636 C CA . PRO B 1 210 ? 2.77 -31.906 -6.996 1 91.94 210 PRO B CA 1
ATOM 4637 C C . PRO B 1 210 ? 1.729 -32.188 -5.914 1 91.94 210 PRO B C 1
ATOM 4639 O O . PRO B 1 210 ? 0.632 -32.656 -6.215 1 91.94 210 PRO B O 1
ATOM 4642 N N . GLU B 1 211 ? 2.111 -31.922 -4.691 1 91.69 211 GLU B N 1
ATOM 4643 C CA . GLU B 1 211 ? 1.226 -31.984 -3.533 1 91.69 211 GLU B CA 1
ATOM 4644 C C . GLU B 1 211 ? 1.471 -30.812 -2.582 1 91.69 211 GLU B C 1
ATOM 4646 O O . GLU B 1 211 ? 2.609 -30.562 -2.189 1 91.69 211 GLU B O 1
ATOM 4651 N N . LEU B 1 212 ? 0.343 -30.203 -2.123 1 97.5 212 LEU B N 1
ATOM 4652 C CA . LEU B 1 212 ? 0.484 -29.016 -1.287 1 97.5 212 LEU B CA 1
ATOM 4653 C C . LEU B 1 212 ? 1.047 -29.375 0.083 1 97.5 212 LEU B C 1
ATOM 4655 O O . LEU B 1 212 ? 1.828 -28.609 0.659 1 97.5 212 LEU B O 1
ATOM 4659 N N . GLU B 1 213 ? 0.627 -30.5 0.608 1 97.5 213 GLU B N 1
ATOM 4660 C CA . GLU B 1 213 ? 1.049 -30.875 1.953 1 97.5 213 GLU B CA 1
ATOM 4661 C C . GLU B 1 213 ? 2.57 -30.938 2.059 1 97.5 213 GLU B C 1
ATOM 4663 O O . GLU B 1 213 ? 3.145 -30.516 3.062 1 97.5 213 GLU B O 1
ATOM 4668 N N . GLY B 1 214 ? 3.232 -31.5 1.047 1 96.62 214 GLY B N 1
ATOM 4669 C CA . GLY B 1 214 ? 4.684 -31.594 1.064 1 96.62 214 GLY B CA 1
ATOM 4670 C C . GLY B 1 214 ? 5.375 -30.25 1.183 1 96.62 214 GLY B C 1
ATOM 4671 O O . GLY B 1 214 ? 6.297 -30.094 1.986 1 96.62 214 GLY B O 1
ATOM 4672 N N . VAL B 1 215 ? 4.977 -29.281 0.366 1 97.75 215 VAL B N 1
ATOM 4673 C CA . VAL B 1 215 ? 5.617 -27.969 0.398 1 97.75 215 VAL B CA 1
ATOM 4674 C C . VAL B 1 215 ? 5.27 -27.266 1.703 1 97.75 215 VAL B C 1
ATOM 4676 O O . VAL B 1 215 ? 6.113 -26.578 2.283 1 97.75 215 VAL B O 1
ATOM 4679 N N . TYR B 1 216 ? 4.039 -27.375 2.178 1 98.81 216 TYR B N 1
ATOM 4680 C CA . TYR B 1 216 ? 3.66 -26.766 3.445 1 98.81 216 TYR B CA 1
ATOM 4681 C C . TYR B 1 216 ? 4.457 -27.359 4.602 1 98.81 216 TYR B C 1
ATOM 4683 O O . TYR B 1 216 ? 4.82 -26.641 5.543 1 98.81 216 TYR B O 1
ATOM 4691 N N . LYS B 1 217 ? 4.77 -28.641 4.539 1 98.62 217 LYS B N 1
ATOM 4692 C CA . LYS B 1 217 ? 5.598 -29.266 5.562 1 98.62 217 LYS B CA 1
ATOM 4693 C C . LYS B 1 217 ? 7.023 -28.719 5.527 1 98.62 217 LYS B C 1
ATOM 4695 O O . LYS B 1 217 ? 7.645 -28.531 6.574 1 98.62 217 LYS B O 1
ATOM 4700 N N . GLU B 1 218 ? 7.555 -28.547 4.328 1 98.62 218 GLU B N 1
ATOM 4701 C CA . GLU B 1 218 ? 8.867 -27.922 4.207 1 98.62 218 GLU B CA 1
ATOM 4702 C C . GLU B 1 218 ? 8.859 -26.516 4.801 1 98.62 218 GLU B C 1
ATOM 4704 O O . GLU B 1 218 ? 9.805 -26.125 5.492 1 98.62 218 GLU B O 1
ATOM 4709 N N . ILE B 1 219 ? 7.82 -25.766 4.531 1 98.88 219 ILE B N 1
ATOM 4710 C CA . ILE B 1 219 ? 7.688 -24.422 5.066 1 98.88 219 ILE B CA 1
ATOM 4711 C C . ILE B 1 219 ? 7.602 -24.469 6.59 1 98.88 219 ILE B C 1
ATOM 4713 O O . ILE B 1 219 ? 8.25 -23.672 7.281 1 98.88 219 ILE B O 1
ATOM 4717 N N . PHE B 1 220 ? 6.824 -25.422 7.051 1 98.88 220 PHE B N 1
ATOM 4718 C CA . PHE B 1 220 ? 6.723 -25.625 8.492 1 98.88 220 PHE B CA 1
ATOM 4719 C C . PHE B 1 220 ? 8.094 -25.891 9.102 1 98.88 220 PHE B C 1
ATOM 4721 O O . PHE B 1 220 ? 8.438 -25.328 10.141 1 98.88 220 PHE B O 1
ATOM 4728 N N . ARG B 1 221 ? 8.883 -26.703 8.469 1 98.81 221 ARG B N 1
ATOM 4729 C CA . ARG B 1 221 ? 10.195 -27.094 8.953 1 98.81 221 ARG B CA 1
ATOM 4730 C C . ARG B 1 221 ? 11.117 -25.891 9.07 1 98.81 221 ARG B C 1
ATOM 4732 O O . ARG B 1 221 ? 11.812 -25.719 10.078 1 98.81 221 ARG B O 1
ATOM 4739 N N . VAL B 1 222 ? 11.125 -24.984 8.133 1 98.81 222 VAL B N 1
ATOM 4740 C CA . VAL B 1 222 ? 12.102 -23.906 8.094 1 98.81 222 VAL B CA 1
ATOM 4741 C C . VAL B 1 222 ? 11.602 -22.734 8.953 1 98.81 222 VAL B C 1
ATOM 4743 O O . VAL B 1 222 ? 12.375 -21.828 9.281 1 98.81 222 VAL B O 1
ATOM 4746 N N . LEU B 1 223 ? 10.375 -22.688 9.273 1 98.88 223 LEU B N 1
ATOM 4747 C CA . LEU B 1 223 ? 9.789 -21.641 10.109 1 98.88 223 LEU B CA 1
ATOM 4748 C C . LEU B 1 223 ? 10.156 -21.844 11.57 1 98.88 223 LEU B C 1
ATOM 4750 O O . LEU B 1 223 ? 10.109 -22.969 12.078 1 98.88 223 LEU B O 1
ATOM 4754 N N . LYS B 1 224 ? 10.508 -20.766 12.258 1 98.88 224 LYS B N 1
ATOM 4755 C CA . LYS B 1 224 ? 10.734 -20.828 13.695 1 98.88 224 LYS B CA 1
ATOM 4756 C C . LYS B 1 224 ? 9.438 -21.125 14.445 1 98.88 224 LYS B C 1
ATOM 4758 O O . LYS B 1 224 ? 8.359 -20.766 13.984 1 98.88 224 LYS B O 1
ATOM 4763 N N . PRO B 1 225 ? 9.586 -21.828 15.672 1 98.75 225 PRO B N 1
ATOM 4764 C CA . PRO B 1 225 ? 8.391 -21.906 16.516 1 98.75 225 PRO B CA 1
ATOM 4765 C C . PRO B 1 225 ? 7.77 -20.531 16.781 1 98.75 225 PRO B C 1
ATOM 4767 O O . PRO B 1 225 ? 8.484 -19.578 17.078 1 98.75 225 PRO B O 1
ATOM 4770 N N . GLY B 1 226 ? 6.516 -20.453 16.656 1 98.56 226 GLY B N 1
ATOM 4771 C CA . GLY B 1 226 ? 5.828 -19.188 16.797 1 98.56 226 GLY B CA 1
ATOM 4772 C C . GLY B 1 226 ? 5.781 -18.375 15.516 1 98.56 226 GLY B C 1
ATOM 4773 O O . GLY B 1 226 ? 5.055 -17.391 15.43 1 98.56 226 GLY B O 1
ATOM 4774 N N . GLY B 1 227 ? 6.547 -18.828 14.516 1 98.81 227 GLY B N 1
ATOM 4775 C CA . GLY B 1 227 ? 6.566 -18.125 13.242 1 98.81 227 GLY B CA 1
ATOM 4776 C C . GLY B 1 227 ? 5.277 -18.281 12.461 1 98.81 227 GLY B C 1
ATOM 4777 O O . GLY B 1 227 ? 4.441 -19.125 12.781 1 98.81 227 GLY B O 1
ATOM 4778 N N . VAL B 1 228 ? 5.059 -17.438 11.492 1 98.88 228 VAL B N 1
ATOM 4779 C CA . VAL B 1 228 ? 3.789 -17.375 10.781 1 98.88 228 VAL B CA 1
ATOM 4780 C C . VAL B 1 228 ? 4.016 -17.656 9.297 1 98.88 228 VAL B C 1
ATOM 4782 O O . VAL B 1 228 ? 5.02 -17.234 8.719 1 98.88 228 VAL B O 1
ATOM 4785 N N . PHE B 1 229 ? 3.119 -18.453 8.758 1 98.94 229 PHE B N 1
ATOM 4786 C CA . PHE B 1 229 ? 3.057 -18.719 7.324 1 98.94 229 PHE B CA 1
ATOM 4787 C C . PHE B 1 229 ? 1.807 -18.109 6.715 1 98.94 229 PHE B C 1
ATOM 4789 O O . PHE B 1 229 ? 0.703 -18.281 7.234 1 98.94 229 PHE B O 1
ATOM 4796 N N . GLY B 1 230 ? 1.991 -17.297 5.676 1 98.94 230 GLY B N 1
ATOM 4797 C CA . GLY B 1 230 ? 0.892 -16.75 4.898 1 98.94 230 GLY B CA 1
ATOM 4798 C C . GLY B 1 230 ? 0.976 -17.094 3.424 1 98.94 230 GLY B C 1
ATOM 4799 O O . GLY B 1 230 ? 2.061 -17.078 2.838 1 98.94 230 GLY B O 1
ATOM 4800 N N . VAL B 1 231 ? -0.228 -17.406 2.797 1 98.94 231 VAL B N 1
ATOM 4801 C CA . VAL B 1 231 ? -0.182 -17.797 1.393 1 98.94 231 VAL B CA 1
ATOM 4802 C C . VAL B 1 231 ? -1.447 -17.328 0.682 1 98.94 231 VAL B C 1
ATOM 4804 O O . VAL B 1 231 ? -2.543 -17.375 1.247 1 98.94 231 VAL B O 1
ATOM 4807 N N . TYR B 1 232 ? -1.306 -16.688 -0.449 1 98.94 232 TYR B N 1
ATOM 4808 C CA . TYR B 1 232 ? -2.338 -16.656 -1.479 1 98.94 232 TYR B CA 1
ATOM 4809 C C . TYR B 1 232 ? -2.248 -17.875 -2.391 1 98.94 232 TYR B C 1
ATOM 4811 O O . TYR B 1 232 ? -1.352 -17.953 -3.232 1 98.94 232 TYR B O 1
ATOM 4819 N N . GLU B 1 233 ? -3.17 -18.781 -2.27 1 98.81 233 GLU B N 1
ATOM 4820 C CA . GLU B 1 233 ? -3.066 -20.062 -2.947 1 98.81 233 GLU B CA 1
ATOM 4821 C C . GLU B 1 233 ? -4.059 -20.156 -4.102 1 98.81 233 GLU B C 1
ATOM 4823 O O . GLU B 1 233 ? -5.18 -19.656 -4.008 1 98.81 233 GLU B O 1
ATOM 4828 N N . TRP B 1 234 ? -3.574 -20.734 -5.223 1 98.81 234 TRP B N 1
ATOM 4829 C CA . TRP B 1 234 ? -4.48 -21.109 -6.301 1 98.81 234 TRP B CA 1
ATOM 4830 C C . TRP B 1 234 ? -5.238 -22.375 -5.961 1 98.81 234 TRP B C 1
ATOM 4832 O O . TRP B 1 234 ? -4.629 -23.438 -5.758 1 98.81 234 TRP B O 1
ATOM 4842 N N . LEU B 1 235 ? -6.551 -22.281 -5.891 1 98.81 235 LEU B N 1
ATOM 4843 C CA . LEU B 1 235 ? -7.363 -23.453 -5.562 1 98.81 235 LEU B CA 1
ATOM 4844 C C . LEU B 1 235 ? -8.648 -23.469 -6.387 1 98.81 235 LEU B C 1
ATOM 4846 O O . LEU B 1 235 ? -9.156 -22.406 -6.773 1 98.81 235 LEU B O 1
ATOM 4850 N N . MET B 1 236 ? -9.094 -24.688 -6.688 1 98.5 236 MET B N 1
ATOM 4851 C CA . MET B 1 236 ? -10.477 -24.812 -7.148 1 98.5 236 MET B CA 1
ATOM 4852 C C . MET B 1 236 ? -11.453 -24.656 -5.984 1 98.5 236 MET B C 1
ATOM 4854 O O . MET B 1 236 ? -11.195 -25.156 -4.887 1 98.5 236 MET B O 1
ATOM 4858 N N . THR B 1 237 ? -12.523 -23.969 -6.246 1 97.94 237 THR B N 1
ATOM 4859 C CA . THR B 1 237 ? -13.508 -23.797 -5.188 1 97.94 237 THR B CA 1
ATOM 4860 C C . THR B 1 237 ? -14.352 -25.062 -5.031 1 97.94 237 THR B C 1
ATOM 4862 O O . THR B 1 237 ? -14.18 -26.031 -5.781 1 97.94 237 THR B O 1
ATOM 4865 N N . ASP B 1 238 ? -15.273 -25 -4.086 1 92.25 238 ASP B N 1
ATOM 4866 C CA . ASP B 1 238 ? -16.141 -26.141 -3.855 1 92.25 238 ASP B CA 1
ATOM 4867 C C . ASP B 1 238 ? -17.203 -26.266 -4.953 1 92.25 238 ASP B C 1
ATOM 4869 O O . ASP B 1 238 ? -17.844 -27.297 -5.094 1 92.25 238 ASP B O 1
ATOM 4873 N N . GLU B 1 239 ? -17.375 -25.281 -5.773 1 95.69 239 GLU B N 1
ATOM 4874 C CA . GLU B 1 239 ? -18.281 -25.312 -6.914 1 95.69 239 GLU B CA 1
ATOM 4875 C C . GLU B 1 239 ? -17.703 -26.141 -8.062 1 95.69 239 GLU B C 1
ATOM 4877 O O . GLU B 1 239 ? -18.438 -26.516 -8.984 1 95.69 239 GLU B O 1
ATOM 4882 N N . TYR B 1 240 ? -16.484 -26.375 -8.039 1 97.81 240 TYR B N 1
ATOM 4883 C CA . TYR B 1 240 ? -15.828 -27.156 -9.078 1 97.81 240 TYR B CA 1
ATOM 4884 C C . TYR B 1 240 ? -16.234 -28.625 -9 1 97.81 240 TYR B C 1
ATOM 4886 O O . TYR B 1 240 ? -16.203 -29.219 -7.918 1 97.81 240 TYR B O 1
ATOM 4894 N N . ASP B 1 241 ? -16.656 -29.188 -10.102 1 96.62 241 ASP B N 1
ATOM 4895 C CA . ASP B 1 241 ? -17.016 -30.578 -10.266 1 96.62 241 ASP B CA 1
ATOM 4896 C C . ASP B 1 241 ? -16.203 -31.234 -11.375 1 96.62 241 ASP B C 1
ATOM 4898 O O . ASP B 1 241 ? -16.438 -30.984 -12.555 1 96.62 241 ASP B O 1
ATOM 4902 N N . ASN B 1 242 ? -15.32 -32.156 -10.992 1 93.44 242 ASN B N 1
ATOM 4903 C CA . ASN B 1 242 ? -14.438 -32.812 -11.961 1 93.44 242 ASN B CA 1
ATOM 4904 C C . ASN B 1 242 ? -15.219 -33.688 -12.938 1 93.44 242 ASN B C 1
ATOM 4906 O O . ASN B 1 242 ? -14.695 -34.062 -13.992 1 93.44 242 ASN B O 1
ATOM 4910 N N . ASP B 1 243 ? -16.422 -34.094 -12.648 1 92.94 243 ASP B N 1
ATOM 4911 C CA . ASP B 1 243 ? -17.234 -34.906 -13.539 1 92.94 243 ASP B CA 1
ATOM 4912 C C . ASP B 1 243 ? -17.938 -34.062 -14.594 1 92.94 243 ASP B C 1
ATOM 4914 O O . ASP B 1 243 ? -18.484 -34.562 -15.555 1 92.94 243 ASP B O 1
ATOM 4918 N N . ASN B 1 244 ? -17.922 -32.75 -14.344 1 94.88 244 ASN B N 1
ATOM 4919 C CA . ASN B 1 244 ? -18.438 -31.812 -15.328 1 94.88 244 ASN B CA 1
ATOM 4920 C C . ASN B 1 244 ? -17.391 -31.469 -16.375 1 94.88 244 ASN B C 1
ATOM 4922 O O . ASN B 1 244 ? -16.359 -30.875 -16.062 1 94.88 244 ASN B O 1
ATOM 4926 N N . ALA B 1 245 ? -17.703 -31.781 -17.656 1 93.38 245 ALA B N 1
ATOM 4927 C CA . ALA B 1 245 ? -16.734 -31.641 -18.75 1 93.38 245 ALA B CA 1
ATOM 4928 C C . ALA B 1 245 ? -16.281 -30.188 -18.906 1 93.38 245 ALA B C 1
ATOM 4930 O O . ALA B 1 245 ? -15.109 -29.922 -19.188 1 93.38 245 ALA B O 1
ATOM 4931 N N . GLU B 1 246 ? -17.188 -29.344 -18.781 1 95.31 246 GLU B N 1
ATOM 4932 C CA . GLU B 1 246 ? -16.844 -27.922 -18.891 1 95.31 246 GLU B CA 1
ATOM 4933 C C . GLU B 1 246 ? -15.914 -27.5 -17.766 1 95.31 246 GLU B C 1
ATOM 4935 O O . GLU B 1 246 ? -14.953 -26.75 -17.984 1 95.31 246 GLU B O 1
ATOM 4940 N N . HIS B 1 247 ? -16.25 -27.906 -16.531 1 97 247 HIS B N 1
ATOM 4941 C CA . HIS B 1 247 ? -15.383 -27.609 -15.398 1 97 247 HIS B CA 1
ATOM 4942 C C . HIS B 1 247 ? -13.977 -28.156 -15.617 1 97 247 HIS B C 1
ATOM 4944 O O . HIS B 1 247 ? -12.992 -27.453 -15.375 1 97 247 HIS B O 1
ATOM 4950 N N . ARG B 1 248 ? -13.891 -29.312 -16.141 1 95.25 248 ARG B N 1
ATOM 4951 C CA . ARG B 1 248 ? -12.602 -29.953 -16.375 1 95.25 248 ARG B CA 1
ATOM 4952 C C . ARG B 1 248 ? -11.797 -29.188 -17.422 1 95.25 248 ARG B C 1
ATOM 4954 O O . ARG B 1 248 ? -10.578 -29.047 -17.297 1 95.25 248 ARG B O 1
ATOM 4961 N N . LYS B 1 249 ? -12.516 -28.812 -18.438 1 95.12 249 LYS B N 1
ATOM 4962 C CA . LYS B 1 249 ? -11.859 -28.047 -19.484 1 95.12 249 LYS B CA 1
ATOM 4963 C C . LYS B 1 249 ? -11.266 -26.75 -18.922 1 95.12 249 LYS B C 1
ATOM 4965 O O . LYS B 1 249 ? -10.141 -26.375 -19.266 1 95.12 249 LYS B O 1
ATOM 4970 N N . ILE B 1 250 ? -11.992 -26.078 -18.078 1 96.5 250 ILE B N 1
ATOM 4971 C CA . ILE B 1 250 ? -11.531 -24.844 -17.469 1 96.5 250 ILE B CA 1
ATOM 4972 C C . ILE B 1 250 ? -10.32 -25.125 -16.578 1 96.5 250 ILE B C 1
ATOM 4974 O O . ILE B 1 250 ? -9.297 -24.438 -16.688 1 96.5 250 ILE B O 1
ATOM 4978 N N . ARG B 1 251 ? -10.43 -26.125 -15.742 1 96.88 251 ARG B N 1
ATOM 4979 C CA . ARG B 1 251 ? -9.32 -26.469 -14.867 1 96.88 251 ARG B CA 1
ATOM 4980 C C . ARG B 1 251 ? -8.07 -26.797 -15.672 1 96.88 251 ARG B C 1
ATOM 4982 O O . ARG B 1 251 ? -6.977 -26.312 -15.367 1 96.88 251 ARG B O 1
ATOM 4989 N N . LEU B 1 252 ? -8.25 -27.625 -16.703 1 94.81 252 LEU B N 1
ATOM 4990 C CA . LEU B 1 252 ? -7.113 -28.047 -17.531 1 94.81 252 LEU B CA 1
ATOM 4991 C C . LEU B 1 252 ? -6.488 -26.859 -18.25 1 94.81 252 LEU B C 1
ATOM 4993 O O . LEU B 1 252 ? -5.266 -26.797 -18.406 1 94.81 252 LEU B O 1
ATOM 4997 N N . GLY B 1 253 ? -7.305 -25.953 -18.734 1 94.62 253 GLY B N 1
ATOM 4998 C CA . GLY B 1 253 ? -6.797 -24.75 -19.359 1 94.62 253 GLY B CA 1
ATOM 4999 C C . GLY B 1 253 ? -5.984 -23.891 -18.406 1 94.62 253 GLY B C 1
ATOM 5000 O O . GLY B 1 253 ? -4.969 -23.312 -18.797 1 94.62 253 GLY B O 1
ATOM 5001 N N . ILE B 1 254 ? -6.43 -23.781 -17.141 1 96.06 254 ILE B N 1
ATOM 5002 C CA . ILE B 1 254 ? -5.688 -23.062 -16.109 1 96.06 254 ILE B CA 1
ATOM 5003 C C . ILE B 1 254 ? -4.359 -23.75 -15.844 1 96.06 254 ILE B C 1
ATOM 5005 O O . ILE B 1 254 ? -3.311 -23.109 -15.773 1 96.06 254 ILE B O 1
ATOM 5009 N N . GLU B 1 255 ? -4.352 -25.078 -15.734 1 95.12 255 GLU B N 1
ATOM 5010 C CA . GLU B 1 255 ? -3.139 -25.844 -15.484 1 95.12 255 GLU B CA 1
ATOM 5011 C C . GLU B 1 255 ? -2.143 -25.703 -16.625 1 95.12 255 GLU B C 1
ATOM 5013 O O . GLU B 1 255 ? -0.979 -25.359 -16.406 1 95.12 255 GLU B O 1
ATOM 5018 N N . GLN B 1 256 ? -2.596 -25.922 -17.828 1 92.06 256 GLN B N 1
ATOM 5019 C CA . GLN B 1 256 ? -1.734 -25.812 -19 1 92.06 256 GLN B CA 1
ATOM 5020 C C . GLN B 1 256 ? -1.193 -24.391 -19.156 1 92.06 256 GLN B C 1
ATOM 5022 O O . GLN B 1 256 ? 0.013 -24.203 -19.328 1 92.06 256 GLN B O 1
ATOM 5027 N N . GLY B 1 257 ? -2.08 -23.484 -19.016 1 91.56 257 GLY B N 1
ATOM 5028 C CA . GLY B 1 257 ? -1.725 -22.094 -19.312 1 91.56 257 GLY B CA 1
ATOM 5029 C C . GLY B 1 257 ? -0.854 -21.469 -18.234 1 91.56 257 GLY B C 1
ATOM 5030 O O . GLY B 1 257 ? -0.252 -20.422 -18.469 1 91.56 257 GLY B O 1
ATOM 5031 N N . ASP B 1 258 ? -0.759 -22.094 -17.109 1 93.94 258 ASP B N 1
ATOM 5032 C CA . ASP B 1 258 ? -0.004 -21.5 -16.016 1 93.94 258 ASP B CA 1
ATOM 5033 C C . ASP B 1 258 ? 1.036 -22.469 -15.469 1 93.94 258 ASP B C 1
ATOM 5035 O O . ASP B 1 258 ? 1.587 -22.25 -14.391 1 93.94 258 ASP B O 1
ATOM 5039 N N . GLY B 1 259 ? 1.274 -23.547 -16.188 1 92.38 259 GLY B N 1
ATOM 5040 C CA . GLY B 1 259 ? 2.328 -24.484 -15.82 1 92.38 259 GLY B CA 1
ATOM 5041 C C . GLY B 1 259 ? 2.078 -25.172 -14.5 1 92.38 259 GLY B C 1
ATOM 5042 O O . GLY B 1 259 ? 3.008 -25.406 -13.727 1 92.38 259 GLY B O 1
ATOM 5043 N N . ILE B 1 260 ? 0.865 -25.453 -14.219 1 94.5 260 ILE B N 1
ATOM 5044 C CA . ILE B 1 260 ? 0.494 -26.109 -12.969 1 94.5 260 ILE B CA 1
ATOM 5045 C C . ILE B 1 260 ? 0.212 -27.578 -13.219 1 94.5 260 ILE B C 1
ATOM 5047 O O . ILE B 1 260 ? -0.542 -27.938 -14.133 1 94.5 260 ILE B O 1
ATOM 5051 N N . SER B 1 261 ? 0.78 -28.453 -12.453 1 91.12 261 SER B N 1
ATOM 5052 C CA . SER B 1 261 ? 0.673 -29.891 -12.68 1 91.12 261 SER B CA 1
ATOM 5053 C C . SER B 1 261 ? -0.676 -30.422 -12.219 1 91.12 261 SER B C 1
ATOM 5055 O O . SER B 1 261 ? -1.198 -31.391 -12.789 1 91.12 261 SER B O 1
ATOM 5057 N N . ASN B 1 262 ? -1.147 -29.781 -11.141 1 91.06 262 ASN B N 1
ATOM 5058 C CA . ASN B 1 262 ? -2.373 -30.312 -10.555 1 91.06 262 ASN B CA 1
ATOM 5059 C C . ASN B 1 262 ? -3.039 -29.297 -9.633 1 91.06 262 ASN B C 1
ATOM 5061 O O . ASN B 1 262 ? -2.492 -28.953 -8.586 1 91.06 262 ASN B O 1
ATOM 5065 N N . MET B 1 263 ? -4.25 -28.938 -10.008 1 95.56 263 MET B N 1
ATOM 5066 C CA . MET B 1 263 ? -5.031 -28.062 -9.133 1 95.56 263 MET B CA 1
ATOM 5067 C C . MET B 1 263 ? -5.832 -28.891 -8.133 1 95.56 263 MET B C 1
ATOM 5069 O O . MET B 1 263 ? -6.312 -29.969 -8.453 1 95.56 263 MET B O 1
ATOM 5073 N N . VAL B 1 264 ? -5.996 -28.422 -6.98 1 96.5 264 VAL B N 1
ATOM 5074 C CA . VAL B 1 264 ? -6.785 -29.109 -5.961 1 96.5 264 VAL B CA 1
ATOM 5075 C C . VAL B 1 264 ? -7.824 -28.141 -5.383 1 96.5 264 VAL B C 1
ATOM 5077 O O . VAL B 1 264 ? -7.738 -26.938 -5.578 1 96.5 264 VAL B O 1
ATOM 5080 N N . LYS B 1 265 ? -8.789 -28.703 -4.645 1 97.69 265 LYS B N 1
ATOM 5081 C CA . LYS B 1 265 ? -9.883 -27.906 -4.086 1 97.69 265 LYS B CA 1
ATOM 5082 C C . LYS B 1 265 ? -9.445 -27.188 -2.809 1 97.69 265 LYS B C 1
ATOM 5084 O O . LYS B 1 265 ? -8.461 -27.594 -2.176 1 97.69 265 LYS B O 1
ATOM 5089 N N . VAL B 1 266 ? -10.234 -26.172 -2.426 1 98.25 266 VAL B N 1
ATOM 5090 C CA . VAL B 1 266 ? -10.023 -25.406 -1.208 1 98.25 266 VAL B CA 1
ATOM 5091 C C . VAL B 1 266 ? -9.961 -26.344 -0.004 1 98.25 266 VAL B C 1
ATOM 5093 O O . VAL B 1 266 ? -9.094 -26.188 0.865 1 98.25 266 VAL B O 1
ATOM 5096 N N . SER B 1 267 ? -10.805 -27.281 0.06 1 97.25 267 SER B N 1
ATOM 5097 C CA . SER B 1 267 ? -10.836 -28.234 1.175 1 97.25 267 SER B CA 1
ATOM 5098 C C . SER B 1 267 ? -9.516 -28.984 1.296 1 97.25 267 SER B C 1
ATOM 5100 O O . SER B 1 267 ? -9.008 -29.188 2.4 1 97.25 267 SER B O 1
ATOM 5102 N N . GLU B 1 268 ? -8.984 -29.375 0.143 1 96.5 268 GLU B N 1
ATOM 5103 C CA . GLU B 1 268 ? -7.707 -30.094 0.131 1 96.5 268 GLU B CA 1
ATOM 5104 C C . GLU B 1 268 ? -6.562 -29.188 0.577 1 96.5 268 GLU B C 1
ATOM 5106 O O . GLU B 1 268 ? -5.668 -29.609 1.305 1 96.5 268 GLU B O 1
ATOM 5111 N N . GLY B 1 269 ? -6.609 -27.938 0.109 1 97.81 269 GLY B N 1
ATOM 5112 C CA . GLY B 1 269 ? -5.59 -26.984 0.532 1 97.81 269 GLY B CA 1
ATOM 5113 C C . GLY B 1 269 ? -5.598 -26.734 2.027 1 97.81 269 GLY B C 1
ATOM 5114 O O . GLY B 1 269 ? -4.543 -26.734 2.666 1 97.81 269 GLY B O 1
ATOM 5115 N N . LEU B 1 270 ? -6.773 -26.562 2.578 1 98.12 270 LEU B N 1
ATOM 5116 C CA . LEU B 1 270 ? -6.914 -26.328 4.012 1 98.12 270 LEU B CA 1
ATOM 5117 C C . LEU B 1 270 ? -6.449 -27.547 4.809 1 98.12 270 LEU B C 1
ATOM 5119 O O . LEU B 1 270 ? -5.793 -27.406 5.84 1 98.12 270 LEU B O 1
ATOM 5123 N N . GLN B 1 271 ? -6.832 -28.688 4.301 1 98.06 271 GLN B N 1
ATOM 5124 C CA . GLN B 1 271 ? -6.41 -29.906 4.98 1 98.06 271 GLN B CA 1
ATOM 5125 C C . GLN B 1 271 ? -4.895 -30.062 4.945 1 98.06 271 GLN B C 1
ATOM 5127 O O . GLN B 1 271 ? -4.281 -30.484 5.934 1 98.06 271 GLN B O 1
ATOM 5132 N N . ALA B 1 272 ? -4.297 -29.781 3.795 1 98.5 272 ALA B N 1
ATOM 5133 C CA . ALA B 1 272 ? -2.842 -29.828 3.678 1 98.5 272 ALA B CA 1
ATOM 5134 C C . ALA B 1 272 ? -2.182 -28.875 4.668 1 98.5 272 ALA B C 1
ATOM 5136 O O . ALA B 1 272 ? -1.167 -29.203 5.281 1 98.5 272 ALA B O 1
ATOM 5137 N N . PHE B 1 273 ? -2.779 -27.703 4.805 1 98.56 273 PHE B N 1
ATOM 5138 C CA . PHE B 1 273 ? -2.293 -26.672 5.711 1 98.56 273 PHE B CA 1
ATOM 5139 C C . PHE B 1 273 ? -2.324 -27.156 7.156 1 98.56 273 PHE B C 1
ATOM 5141 O O . PHE B 1 273 ? -1.345 -27 7.891 1 98.56 273 PHE B O 1
ATOM 5148 N N . LYS B 1 274 ? -3.352 -27.766 7.543 1 98.38 274 LYS B N 1
ATOM 5149 C CA . LYS B 1 274 ? -3.514 -28.328 8.883 1 98.38 274 LYS B CA 1
ATOM 5150 C C . LYS B 1 274 ? -2.611 -29.531 9.094 1 98.38 274 LYS B C 1
ATOM 5152 O O . LYS B 1 274 ? -1.975 -29.672 10.141 1 98.38 274 LYS B O 1
ATOM 5157 N N . ASN B 1 275 ? -2.561 -30.422 8.078 1 98.5 275 ASN B N 1
ATOM 5158 C CA . ASN B 1 275 ? -1.732 -31.625 8.148 1 98.5 275 ASN B CA 1
ATOM 5159 C C . ASN B 1 275 ? -0.257 -31.266 8.32 1 98.5 275 ASN B C 1
ATOM 5161 O O . ASN B 1 275 ? 0.505 -32.031 8.898 1 98.5 275 ASN B O 1
ATOM 5165 N N . ALA B 1 276 ? 0.098 -30.125 7.781 1 98.62 276 ALA B N 1
ATOM 5166 C CA . ALA B 1 276 ? 1.49 -29.703 7.902 1 98.62 276 ALA B CA 1
ATOM 5167 C C . ALA B 1 276 ? 1.815 -29.297 9.336 1 98.62 276 ALA B C 1
ATOM 5169 O O . ALA B 1 276 ? 2.986 -29.203 9.711 1 98.62 276 ALA B O 1
ATOM 5170 N N . GLY B 1 277 ? 0.804 -28.953 10.141 1 98.62 277 GLY B N 1
ATOM 5171 C CA . GLY B 1 277 ? 1.007 -28.688 11.555 1 98.62 277 GLY B CA 1
ATOM 5172 C C . GLY B 1 277 ? 0.65 -27.266 11.953 1 98.62 277 GLY B C 1
ATOM 5173 O O . GLY B 1 277 ? 0.78 -26.891 13.117 1 98.62 277 GLY B O 1
ATOM 5174 N N . PHE B 1 278 ? 0.088 -26.531 11.078 1 98.88 278 PHE B N 1
ATOM 5175 C CA . PHE B 1 278 ? -0.152 -25.109 11.359 1 98.88 278 PHE B CA 1
ATOM 5176 C C . PHE B 1 278 ? -1.438 -24.938 12.156 1 98.88 278 PHE B C 1
ATOM 5178 O O . PHE B 1 278 ? -2.439 -25.594 11.891 1 98.88 278 PHE B O 1
ATOM 5185 N N . GLU B 1 279 ? -1.364 -24.094 13.117 1 98.69 279 GLU B N 1
ATOM 5186 C CA . GLU B 1 279 ? -2.572 -23.5 13.695 1 98.69 279 GLU B CA 1
ATOM 5187 C C . GLU B 1 279 ? -3.158 -22.438 12.773 1 98.69 279 GLU B C 1
ATOM 5189 O O . GLU B 1 279 ? -2.537 -21.391 12.555 1 98.69 279 GLU B O 1
ATOM 5194 N N . VAL B 1 280 ? -4.316 -22.719 12.312 1 98.56 280 VAL B N 1
ATOM 5195 C CA . VAL B 1 280 ? -4.918 -21.781 11.367 1 98.56 280 VAL B CA 1
ATOM 5196 C C . VAL B 1 280 ? -5.371 -20.516 12.102 1 98.56 280 VAL B C 1
ATOM 5198 O O . VAL B 1 280 ? -6.223 -20.594 12.992 1 98.56 280 VAL B O 1
ATOM 5201 N N . LEU B 1 281 ? -4.812 -19.406 11.75 1 98.38 281 LEU B N 1
ATOM 5202 C CA . LEU B 1 281 ? -5.184 -18.125 12.352 1 98.38 281 LEU B CA 1
ATOM 5203 C C . LEU B 1 281 ? -6.277 -17.438 11.539 1 98.38 281 LEU B C 1
ATOM 5205 O O . LEU B 1 281 ? -7.117 -16.734 12.094 1 98.38 281 LEU B O 1
ATOM 5209 N N . HIS B 1 282 ? -6.195 -17.578 10.234 1 98.12 282 HIS B N 1
ATOM 5210 C CA . HIS B 1 282 ? -7.137 -16.938 9.32 1 98.12 282 HIS B CA 1
ATOM 5211 C C . HIS B 1 282 ? -7.184 -17.656 7.98 1 98.12 282 HIS B C 1
ATOM 5213 O O . HIS B 1 282 ? -6.152 -18.109 7.48 1 98.12 282 HIS B O 1
ATOM 5219 N N . ASN B 1 283 ? -8.266 -17.844 7.375 1 98.44 283 ASN B N 1
ATOM 5220 C CA . ASN B 1 283 ? -8.414 -18.297 5.996 1 98.44 283 ASN B CA 1
ATOM 5221 C C . ASN B 1 283 ? -9.664 -17.703 5.344 1 98.44 283 ASN B C 1
ATOM 5223 O O . ASN B 1 283 ? -10.688 -17.531 6.008 1 98.44 283 ASN B O 1
ATOM 5227 N N . GLU B 1 284 ? -9.492 -17.344 4.148 1 97.88 284 GLU B N 1
ATOM 5228 C CA . GLU B 1 284 ? -10.586 -16.703 3.412 1 97.88 284 GLU B CA 1
ATOM 5229 C C . GLU B 1 284 ? -10.305 -16.703 1.913 1 97.88 284 GLU B C 1
ATOM 5231 O O . GLU B 1 284 ? -9.148 -16.547 1.493 1 97.88 284 GLU B O 1
ATOM 5236 N N . ASP B 1 285 ? -11.344 -16.938 1.144 1 98.44 285 ASP B N 1
ATOM 5237 C CA . ASP B 1 285 ? -11.227 -16.688 -0.289 1 98.44 285 ASP B CA 1
ATOM 5238 C C . ASP B 1 285 ? -11.398 -15.203 -0.598 1 98.44 285 ASP B C 1
ATOM 5240 O O . ASP B 1 285 ? -12.523 -14.719 -0.728 1 98.44 285 ASP B O 1
ATOM 5244 N N . LEU B 1 286 ? -10.352 -14.469 -0.845 1 98.19 286 LEU B N 1
ATOM 5245 C CA . LEU B 1 286 ? -10.406 -13.031 -1.083 1 98.19 286 LEU B CA 1
ATOM 5246 C C . LEU B 1 286 ? -11.086 -12.734 -2.414 1 98.19 286 LEU B C 1
ATOM 5248 O O . LEU B 1 286 ? -11.641 -11.648 -2.6 1 98.19 286 LEU B O 1
ATOM 5252 N N . ALA B 1 287 ? -11.023 -13.672 -3.346 1 97.69 287 ALA B N 1
ATOM 5253 C CA . ALA B 1 287 ? -11.656 -13.484 -4.648 1 97.69 287 ALA B CA 1
ATOM 5254 C C . ALA B 1 287 ? -13.18 -13.484 -4.527 1 97.69 287 ALA B C 1
ATOM 5256 O O . ALA B 1 287 ? -13.883 -13.055 -5.445 1 97.69 287 ALA B O 1
ATOM 5257 N N . ASP B 1 288 ? -13.656 -13.992 -3.463 1 96.5 288 ASP B N 1
ATOM 5258 C CA . ASP B 1 288 ? -15.102 -14.102 -3.281 1 96.5 288 ASP B CA 1
ATOM 5259 C C . ASP B 1 288 ? -15.656 -12.891 -2.531 1 96.5 288 ASP B C 1
ATOM 5261 O O . ASP B 1 288 ? -16.859 -12.812 -2.273 1 96.5 288 ASP B O 1
ATOM 5265 N N . ARG B 1 289 ? -14.844 -11.961 -2.1 1 94.94 289 ARG B N 1
ATOM 5266 C CA . ARG B 1 289 ? -15.328 -10.727 -1.493 1 94.94 289 ARG B CA 1
ATOM 5267 C C . ARG B 1 289 ? -16.203 -9.945 -2.467 1 94.94 289 ARG B C 1
ATOM 5269 O O . ARG B 1 289 ? -16.047 -10.055 -3.684 1 94.94 289 ARG B O 1
ATOM 5276 N N . PRO B 1 290 ? -17.141 -9.211 -1.931 1 91.5 290 PRO B N 1
ATOM 5277 C CA . PRO B 1 290 ? -18.078 -8.492 -2.797 1 91.5 290 PRO B CA 1
ATOM 5278 C C . PRO B 1 290 ? -17.469 -7.223 -3.391 1 91.5 290 PRO B C 1
ATOM 5280 O O . PRO B 1 290 ? -18.047 -6.141 -3.252 1 91.5 290 PRO B O 1
ATOM 5283 N N . ASP B 1 291 ? -16.375 -7.383 -4.133 1 92.38 291 ASP B N 1
ATOM 5284 C CA . ASP B 1 291 ? -15.766 -6.246 -4.809 1 92.38 291 ASP B CA 1
ATOM 5285 C C . ASP B 1 291 ? -16.531 -5.879 -6.078 1 92.38 291 ASP B C 1
ATOM 5287 O O . ASP B 1 291 ? -17 -6.762 -6.805 1 92.38 291 ASP B O 1
ATOM 5291 N N . ALA B 1 292 ? -16.656 -4.598 -6.344 1 90.06 292 ALA B N 1
ATOM 5292 C CA . ALA B 1 292 ? -17.344 -4.129 -7.539 1 90.06 292 ALA B CA 1
ATOM 5293 C C . ALA B 1 292 ? -16.578 -4.512 -8.805 1 90.06 292 ALA B C 1
ATOM 5295 O O . ALA B 1 292 ? -17.188 -4.746 -9.852 1 90.06 292 ALA B O 1
ATOM 5296 N N . ILE B 1 293 ? -15.297 -4.535 -8.695 1 91.69 293 ILE B N 1
ATOM 5297 C CA . ILE B 1 293 ? -14.438 -4.898 -9.812 1 91.69 293 ILE B CA 1
ATOM 5298 C C . ILE B 1 293 ? -13.867 -6.301 -9.594 1 91.69 293 ILE B C 1
ATOM 5300 O O . ILE B 1 293 ? -13.172 -6.547 -8.602 1 91.69 293 ILE B O 1
ATOM 5304 N N . PRO B 1 294 ? -14.141 -7.191 -10.516 1 93.88 294 PRO B N 1
ATOM 5305 C CA . PRO B 1 294 ? -13.633 -8.547 -10.312 1 93.88 294 PRO B CA 1
ATOM 5306 C C . PRO B 1 294 ? -12.117 -8.648 -10.477 1 93.88 294 PRO B C 1
ATOM 5308 O O . PRO B 1 294 ? -11.523 -7.883 -11.242 1 93.88 294 PRO B O 1
ATOM 5311 N N . TRP B 1 295 ? -11.523 -9.672 -9.82 1 96.06 295 TRP B N 1
ATOM 5312 C CA . TRP B 1 295 ? -10.07 -9.836 -9.852 1 96.06 295 TRP B CA 1
ATOM 5313 C C . TRP B 1 295 ? -9.594 -10.148 -11.266 1 96.06 295 TRP B C 1
ATOM 5315 O O . TRP B 1 295 ? -8.43 -9.906 -11.602 1 96.06 295 TRP B O 1
ATOM 5325 N N . TYR B 1 296 ? -10.43 -10.688 -12.188 1 94.75 296 TYR B N 1
ATOM 5326 C CA . TYR B 1 296 ? -10.023 -11.133 -13.516 1 94.75 296 TYR B CA 1
ATOM 5327 C C . TYR B 1 296 ? -10.281 -10.047 -14.555 1 94.75 296 TYR B C 1
ATOM 5329 O O . TYR B 1 296 ? -10.125 -10.281 -15.758 1 94.75 296 TYR B O 1
ATOM 5337 N N . TYR B 1 297 ? -10.625 -8.836 -14.148 1 90 297 TYR B N 1
ATOM 5338 C CA . TYR B 1 297 ? -11.039 -7.793 -15.078 1 90 297 TYR B CA 1
ATOM 5339 C C . TYR B 1 297 ? -9.945 -7.492 -16.078 1 90 297 TYR B C 1
ATOM 5341 O O . TYR B 1 297 ? -10.219 -7.262 -17.266 1 90 297 TYR B O 1
ATOM 5349 N N . PRO B 1 298 ? -8.648 -7.52 -15.711 1 87.69 298 PRO B N 1
ATOM 5350 C CA . PRO B 1 298 ? -7.629 -7.211 -16.719 1 87.69 298 PRO B CA 1
ATOM 5351 C C . PRO B 1 298 ? -7.562 -8.258 -17.828 1 87.69 298 PRO B C 1
ATOM 5353 O O . PRO B 1 298 ? -6.957 -8.008 -18.875 1 87.69 298 PRO B O 1
ATOM 5356 N N . LEU B 1 299 ? -8.102 -9.406 -17.547 1 89.69 299 LEU B N 1
ATOM 5357 C CA . LEU B 1 299 ? -8.016 -10.5 -18.5 1 89.69 299 LEU B CA 1
ATOM 5358 C C . LEU B 1 299 ? -9.289 -10.602 -19.328 1 89.69 299 LEU B C 1
ATOM 5360 O O . LEU B 1 299 ? -9.312 -11.266 -20.375 1 89.69 299 LEU B O 1
ATOM 5364 N N . ALA B 1 300 ? -10.352 -10.023 -18.828 1 87.94 300 ALA B N 1
ATOM 5365 C CA . ALA B 1 300 ? -11.688 -10.273 -19.359 1 87.94 300 ALA B CA 1
ATOM 5366 C C . ALA B 1 300 ? -11.859 -9.633 -20.734 1 87.94 300 ALA B C 1
ATOM 5368 O O . ALA B 1 300 ? -12.758 -10.008 -21.484 1 87.94 300 ALA B O 1
ATOM 5369 N N . GLY B 1 301 ? -11.039 -8.688 -21.062 1 79.88 301 GLY B N 1
ATOM 5370 C CA . GLY B 1 301 ? -11.188 -8.016 -22.344 1 79.88 301 GLY B CA 1
ATOM 5371 C C . GLY B 1 301 ? -12.492 -7.262 -22.484 1 79.88 301 GLY B C 1
ATOM 5372 O O . GLY B 1 301 ? -13.031 -7.137 -23.594 1 79.88 301 GLY B O 1
ATOM 5373 N N . SER B 1 302 ? -13.086 -7.027 -21.375 1 79.69 302 SER B N 1
ATOM 5374 C CA . SER B 1 302 ? -14.352 -6.301 -21.359 1 79.69 302 SER B CA 1
ATOM 5375 C C . SER B 1 302 ? -14.18 -4.906 -20.766 1 79.69 302 SER B C 1
ATOM 5377 O O . SER B 1 302 ? -13.547 -4.746 -19.719 1 79.69 302 SER B O 1
ATOM 5379 N N . PHE B 1 303 ? -14.734 -3.959 -21.469 1 79.12 303 PHE B N 1
ATOM 5380 C CA . PHE B 1 303 ? -14.633 -2.574 -21.031 1 79.12 303 PHE B CA 1
ATOM 5381 C C . PHE B 1 303 ? -15.656 -2.279 -19.938 1 79.12 303 PHE B C 1
ATOM 5383 O O . PHE B 1 303 ? -15.664 -1.189 -19.359 1 79.12 303 PHE B O 1
ATOM 5390 N N . LYS B 1 304 ? -16.469 -3.264 -19.594 1 79.44 304 LYS B N 1
ATOM 5391 C CA . LYS B 1 304 ? -17.5 -3.084 -18.578 1 79.44 304 LYS B CA 1
ATOM 5392 C C . LYS B 1 304 ? -16.891 -2.738 -17.219 1 79.44 304 LYS B C 1
ATOM 5394 O O . LYS B 1 304 ? -17.516 -2.059 -16.406 1 79.44 304 LYS B O 1
ATOM 5399 N N . HIS B 1 305 ? -15.656 -3.068 -17.078 1 77.5 305 HIS B N 1
ATOM 5400 C CA . HIS B 1 305 ? -15.062 -2.918 -15.758 1 77.5 305 HIS B CA 1
ATOM 5401 C C . HIS B 1 305 ? -14.016 -1.812 -15.75 1 77.5 305 HIS B C 1
ATOM 5403 O O . HIS B 1 305 ? -13.195 -1.738 -14.836 1 77.5 305 HIS B O 1
ATOM 5409 N N . MET B 1 306 ? -14.047 -0.999 -16.734 1 77.62 306 MET B N 1
ATOM 5410 C CA . MET B 1 306 ? -13.086 0.099 -16.797 1 77.62 306 MET B CA 1
ATOM 5411 C C . MET B 1 306 ? -13.328 1.089 -15.656 1 77.62 306 MET B C 1
ATOM 5413 O O . MET B 1 306 ? -14.461 1.522 -15.438 1 77.62 306 MET B O 1
ATOM 5417 N N . THR B 1 307 ? -12.297 1.342 -14.906 1 73.69 307 THR B N 1
ATOM 5418 C CA . THR B 1 307 ? -12.445 2.252 -13.773 1 73.69 307 THR B CA 1
ATOM 5419 C C . THR B 1 307 ? -11.719 3.566 -14.039 1 73.69 307 THR B C 1
ATOM 5421 O O . THR B 1 307 ? -11.961 4.566 -13.359 1 73.69 307 THR B O 1
ATOM 5424 N N . SER B 1 308 ? -10.781 3.561 -14.938 1 73.38 308 SER B N 1
ATOM 5425 C CA . SER B 1 308 ? -10.031 4.742 -15.344 1 73.38 308 SER B CA 1
ATOM 5426 C C . SER B 1 308 ? -9.719 4.715 -16.844 1 73.38 308 SER B C 1
ATOM 5428 O O . SER B 1 308 ? -9.719 3.646 -17.453 1 73.38 308 SER B O 1
ATOM 5430 N N . PRO B 1 309 ? -9.469 5.867 -17.375 1 70.94 309 PRO B N 1
ATOM 5431 C CA . PRO B 1 309 ? -9.109 5.875 -18.797 1 70.94 309 PRO B CA 1
ATOM 5432 C C . PRO B 1 309 ? -7.855 5.062 -19.094 1 70.94 309 PRO B C 1
ATOM 5434 O O . PRO B 1 309 ? -7.734 4.48 -20.172 1 70.94 309 PRO B O 1
ATOM 5437 N N . TRP B 1 310 ? -7.082 4.949 -18.125 1 70.62 310 TRP B N 1
ATOM 5438 C CA . TRP B 1 310 ? -5.812 4.254 -18.328 1 70.62 310 TRP B CA 1
ATOM 5439 C C . TRP B 1 310 ? -6.027 2.744 -18.406 1 70.62 310 TRP B C 1
ATOM 5441 O O . TRP B 1 310 ? -5.168 2.014 -18.906 1 70.62 310 TRP B O 1
ATOM 5451 N N . ASP B 1 311 ? -7.16 2.332 -17.906 1 73.31 311 ASP B N 1
ATOM 5452 C CA . ASP B 1 311 ? -7.488 0.911 -17.969 1 73.31 311 ASP B CA 1
ATOM 5453 C C . ASP B 1 311 ? -7.676 0.452 -19.422 1 73.31 311 ASP B C 1
ATOM 5455 O O . ASP B 1 311 ? -7.609 -0.745 -19.703 1 73.31 311 ASP B O 1
ATOM 5459 N N . PHE B 1 312 ? -7.91 1.438 -20.234 1 72.56 312 PHE B N 1
ATOM 5460 C CA . PHE B 1 312 ? -8.18 1.113 -21.641 1 72.56 312 PHE 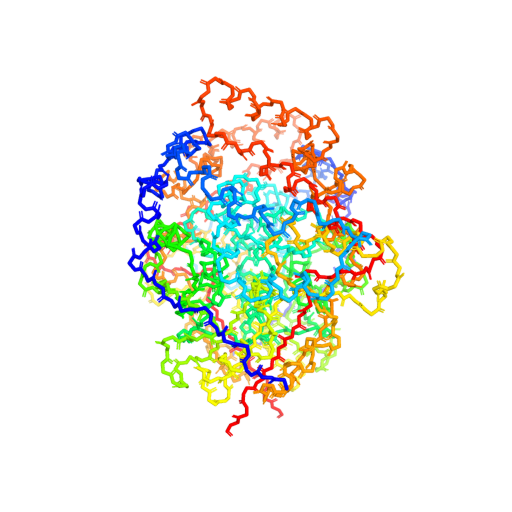B CA 1
ATOM 5461 C C . PHE B 1 312 ? -7.043 0.285 -22.219 1 72.56 312 PHE B C 1
ATOM 5463 O O . PHE B 1 312 ? -7.285 -0.72 -22.891 1 72.56 312 PHE B O 1
ATOM 5470 N N . PHE B 1 313 ? -5.863 0.636 -21.906 1 71.88 313 PHE B N 1
ATOM 5471 C CA . PHE B 1 313 ? -4.723 -0.051 -22.5 1 71.88 313 PHE B CA 1
ATOM 5472 C C . PHE B 1 313 ? -4.578 -1.457 -21.938 1 71.88 313 PHE B C 1
ATOM 5474 O O . PHE B 1 313 ? -4.254 -2.396 -22.656 1 71.88 313 PHE B O 1
ATOM 5481 N N . THR B 1 314 ? -4.934 -1.546 -20.734 1 69.56 314 THR B N 1
ATOM 5482 C CA . THR B 1 314 ? -4.852 -2.844 -20.078 1 69.56 314 THR B CA 1
ATOM 5483 C C . THR B 1 314 ? -5.895 -3.805 -20.625 1 69.56 314 THR B C 1
ATOM 5485 O O . THR B 1 314 ? -5.605 -4.984 -20.859 1 69.56 314 THR B O 1
ATOM 5488 N N . ILE B 1 315 ? -7.02 -3.287 -20.891 1 74.31 315 ILE B N 1
ATOM 5489 C CA . ILE B 1 315 ? -8.133 -4.113 -21.344 1 74.31 315 ILE B CA 1
ATOM 5490 C C . ILE B 1 315 ? -8.016 -4.355 -22.859 1 74.31 315 ILE B C 1
ATOM 5492 O O . ILE B 1 315 ? -8.281 -5.461 -23.328 1 74.31 315 ILE B O 1
ATOM 5496 N N . ALA B 1 316 ? -7.566 -3.371 -23.547 1 71.44 316 ALA B N 1
ATOM 5497 C CA . ALA B 1 316 ? -7.52 -3.447 -25 1 71.44 316 ALA B CA 1
ATOM 5498 C C . ALA B 1 316 ? -6.641 -4.605 -25.469 1 71.44 316 ALA B C 1
ATOM 5500 O O . ALA B 1 316 ? -6.973 -5.305 -26.422 1 71.44 316 ALA B O 1
ATOM 5501 N N . ARG B 1 317 ? -5.672 -4.844 -24.75 1 74.12 317 ARG B N 1
ATOM 5502 C CA . ARG B 1 317 ? -4.73 -5.895 -25.125 1 74.12 317 ARG B CA 1
ATOM 5503 C C . ARG B 1 317 ? -5.375 -7.27 -25.016 1 74.12 317 ARG B C 1
ATOM 5505 O O . ARG B 1 317 ? -4.93 -8.227 -25.656 1 74.12 317 ARG B O 1
ATOM 5512 N N . MET B 1 318 ? -6.457 -7.324 -24.266 1 75.75 318 MET B N 1
ATOM 5513 C CA . MET B 1 318 ? -7.062 -8.625 -23.984 1 75.75 318 MET B CA 1
ATOM 5514 C C . MET B 1 318 ? -8.344 -8.812 -24.797 1 75.75 318 MET B C 1
ATOM 5516 O O . MET B 1 318 ? -8.969 -9.867 -24.734 1 75.75 318 MET B O 1
ATOM 5520 N N . THR B 1 319 ? -8.688 -7.793 -25.531 1 71.94 319 THR B N 1
ATOM 5521 C CA . THR B 1 319 ? -9.836 -7.941 -26.422 1 71.94 319 THR B CA 1
ATOM 5522 C C . THR B 1 319 ? -9.5 -8.875 -27.594 1 71.94 319 THR B C 1
ATOM 5524 O O . THR B 1 319 ? -8.336 -9.203 -27.812 1 71.94 319 THR B O 1
ATOM 5527 N N . TRP B 1 320 ? -10.578 -9.359 -28.141 1 72.31 320 TRP B N 1
ATOM 5528 C CA . TRP B 1 320 ? -10.375 -10.273 -29.25 1 72.31 320 TRP B CA 1
ATOM 5529 C C . TRP B 1 320 ? -9.492 -9.633 -30.328 1 72.31 320 TRP B C 1
ATOM 5531 O O . TRP B 1 320 ? -8.641 -10.305 -30.906 1 72.31 320 TRP B O 1
ATOM 5541 N N . TRP B 1 321 ? -9.688 -8.43 -30.578 1 71.19 321 TRP B N 1
ATOM 5542 C CA . TRP B 1 321 ? -8.891 -7.781 -31.609 1 71.19 321 TRP B CA 1
ATOM 5543 C C . TRP B 1 321 ? -7.492 -7.457 -31.094 1 71.19 321 TRP B C 1
ATOM 5545 O O . TRP B 1 321 ? -6.516 -7.508 -31.844 1 71.19 321 TRP B O 1
ATOM 5555 N N . GLY B 1 322 ? -7.41 -7.039 -29.859 1 71.62 322 GLY B N 1
ATOM 5556 C CA . GLY B 1 322 ? -6.098 -6.809 -29.281 1 71.62 322 GLY B CA 1
ATOM 5557 C C . GLY B 1 322 ? -5.223 -8.047 -29.266 1 71.62 322 GLY B C 1
ATOM 5558 O O . GLY B 1 322 ? -4.062 -8 -29.688 1 71.62 322 GLY B O 1
ATOM 5559 N N . ARG B 1 323 ? -5.805 -9.133 -28.828 1 76.12 323 ARG B N 1
ATOM 5560 C CA . ARG B 1 323 ? -5.094 -10.406 -28.828 1 76.12 323 ARG B CA 1
ATOM 5561 C C . ARG B 1 323 ? -4.754 -10.852 -30.25 1 76.12 323 ARG B C 1
ATOM 5563 O O . ARG B 1 323 ? -3.688 -11.422 -30.484 1 76.12 323 ARG B O 1
ATOM 5570 N N . GLY B 1 324 ? -5.684 -10.664 -31.047 1 70.38 324 GLY B N 1
ATOM 5571 C CA . GLY B 1 324 ? -5.426 -10.984 -32.438 1 70.38 324 GLY B CA 1
ATOM 5572 C C . GLY B 1 324 ? -4.238 -10.234 -33 1 70.38 324 GLY B C 1
ATOM 5573 O O . GLY B 1 324 ? -3.381 -10.82 -33.656 1 70.38 324 GLY B O 1
ATOM 5574 N N . ILE B 1 325 ? -4.176 -8.953 -32.719 1 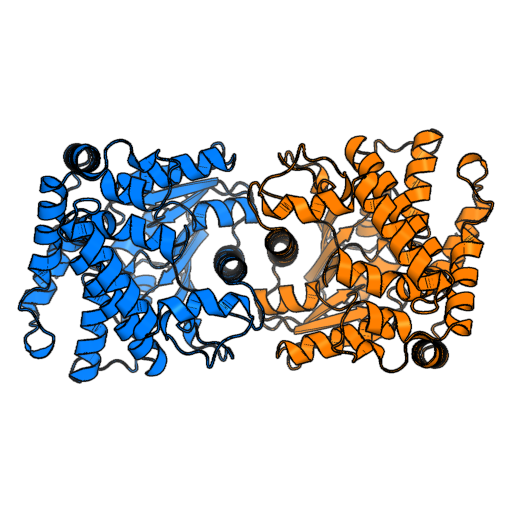69.81 325 ILE B N 1
ATOM 5575 C CA . ILE B 1 325 ? -3.078 -8.117 -33.188 1 69.81 325 ILE B CA 1
ATOM 5576 C C . ILE B 1 325 ? -1.766 -8.586 -32.562 1 69.81 325 ILE B C 1
ATOM 5578 O O . ILE B 1 325 ? -0.758 -8.734 -33.25 1 69.81 325 ILE B O 1
ATOM 5582 N N . ALA B 1 326 ? -1.826 -8.805 -31.344 1 71.06 326 ALA B N 1
ATOM 5583 C CA . ALA B 1 326 ? -0.623 -9.25 -30.641 1 71.06 326 ALA B CA 1
ATOM 5584 C C . ALA B 1 326 ? -0.138 -10.594 -31.172 1 71.06 326 ALA B C 1
ATOM 5586 O O . ALA B 1 326 ? 1.064 -10.797 -31.359 1 71.06 326 ALA B O 1
ATOM 5587 N N . HIS B 1 327 ? -1.062 -11.492 -31.422 1 72.25 327 HIS B N 1
ATOM 5588 C CA . HIS B 1 327 ? -0.732 -12.812 -31.953 1 72.25 327 HIS B CA 1
ATOM 5589 C C . HIS B 1 327 ? -0.053 -12.703 -33.312 1 72.25 327 HIS B C 1
ATOM 5591 O O . HIS B 1 327 ? 0.955 -13.367 -33.562 1 72.25 327 HIS B O 1
ATOM 5597 N N . ARG B 1 328 ? -0.563 -11.875 -34.125 1 70.94 328 ARG B N 1
ATOM 5598 C CA . ARG B 1 328 ? -0.002 -11.688 -35.438 1 70.94 328 ARG B CA 1
ATOM 5599 C C . ARG B 1 328 ? 1.355 -11 -35.375 1 70.94 328 ARG B C 1
ATOM 5601 O O . ARG B 1 328 ? 2.262 -11.32 -36.156 1 70.94 328 ARG B O 1
ATOM 5608 N N . PHE B 1 329 ? 1.34 -10.117 -34.438 1 71.81 329 PHE B N 1
ATOM 5609 C CA . PHE B 1 329 ? 2.596 -9.398 -34.281 1 71.81 329 PHE B CA 1
ATOM 5610 C C . PHE B 1 329 ? 3.707 -10.336 -33.812 1 71.81 329 PHE B C 1
ATOM 5612 O O . PHE B 1 329 ? 4.797 -10.336 -34.406 1 71.81 329 PHE B O 1
ATOM 5619 N N . VAL B 1 330 ? 3.471 -11.109 -32.906 1 73.19 330 VAL B N 1
ATOM 5620 C CA . VAL B 1 330 ? 4.453 -12.062 -32.406 1 73.19 330 VAL B CA 1
ATOM 5621 C C . VAL B 1 330 ? 4.777 -13.094 -33.5 1 73.19 330 VAL B C 1
ATOM 5623 O O . VAL B 1 330 ? 5.938 -13.477 -33.656 1 73.19 330 VAL B O 1
ATOM 5626 N N . GLY B 1 331 ? 3.764 -13.523 -34.125 1 73.5 331 GLY B N 1
ATOM 5627 C CA . GLY B 1 331 ? 3.979 -14.414 -35.25 1 73.5 331 GLY B CA 1
ATOM 5628 C C . GLY B 1 331 ? 4.879 -13.82 -36.312 1 73.5 331 GLY B C 1
ATOM 5629 O O . GLY B 1 331 ? 5.754 -14.508 -36.844 1 73.5 331 GLY B O 1
ATOM 5630 N N . ALA B 1 332 ? 4.633 -12.555 -36.562 1 73.75 332 ALA B N 1
ATOM 5631 C CA . ALA B 1 332 ? 5.469 -11.852 -37.531 1 73.75 332 ALA B CA 1
ATOM 5632 C C . ALA B 1 332 ? 6.914 -11.766 -37.031 1 73.75 332 ALA B C 1
ATOM 5634 O O . ALA B 1 332 ? 7.848 -11.977 -37.812 1 73.75 332 ALA B O 1
ATOM 5635 N N . LEU B 1 333 ? 7.016 -11.539 -35.812 1 72.75 333 LEU B N 1
ATOM 5636 C CA . LEU B 1 333 ? 8.359 -11.469 -35.25 1 72.75 333 LEU B CA 1
ATOM 5637 C C . LEU B 1 333 ? 9.055 -12.828 -35.344 1 72.75 333 LEU B C 1
ATOM 5639 O O . LEU B 1 333 ? 10.266 -12.891 -35.594 1 72.75 333 LEU B O 1
ATOM 5643 N N . GLU B 1 334 ? 8.328 -13.852 -35.156 1 77 334 GLU B N 1
ATOM 5644 C CA . GLU B 1 334 ? 8.883 -15.195 -35.281 1 77 334 GLU B CA 1
ATOM 5645 C C . GLU B 1 334 ? 9.312 -15.484 -36.719 1 77 334 GLU B C 1
ATOM 5647 O O . GLU B 1 334 ? 10.375 -16.062 -36.938 1 77 334 GLU B O 1
ATOM 5652 N N . THR B 1 335 ? 8.5 -15.086 -37.594 1 74.31 335 THR B N 1
ATOM 5653 C CA . THR B 1 335 ? 8.727 -15.359 -39 1 74.31 335 THR B CA 1
ATOM 5654 C C . THR B 1 335 ? 9.992 -14.656 -39.469 1 74.31 335 THR B C 1
ATOM 5656 O O . THR B 1 335 ? 10.766 -15.219 -40.25 1 74.31 335 THR B O 1
ATOM 5659 N N . VAL B 1 336 ? 10.125 -13.414 -38.969 1 78.31 336 VAL B N 1
ATOM 5660 C CA . VAL B 1 336 ? 11.266 -12.648 -39.469 1 78.31 336 VAL B CA 1
ATOM 5661 C C . VAL B 1 336 ? 12.492 -12.914 -38.594 1 78.31 336 VAL B C 1
ATOM 5663 O O . VAL B 1 336 ? 13.555 -12.328 -38.812 1 78.31 336 VAL B O 1
ATOM 5666 N N . GLY B 1 337 ? 12.32 -13.727 -37.562 1 72.38 337 GLY B N 1
ATOM 5667 C CA . GLY B 1 337 ? 13.445 -14.18 -36.75 1 72.38 337 GLY B CA 1
ATOM 5668 C C . GLY B 1 337 ? 13.766 -13.258 -35.594 1 72.38 337 GLY B C 1
ATOM 5669 O O . GLY B 1 337 ? 14.844 -13.344 -35 1 72.38 337 GLY B O 1
ATOM 5670 N N . LEU B 1 338 ? 12.93 -12.359 -35.281 1 70.75 338 LEU B N 1
ATOM 5671 C CA . LEU B 1 338 ? 13.125 -11.438 -34.188 1 70.75 338 LEU B CA 1
ATOM 5672 C C . LEU B 1 338 ? 12.609 -12.031 -32.875 1 70.75 338 LEU B C 1
ATOM 5674 O O . LEU B 1 338 ? 12.961 -11.562 -31.797 1 70.75 338 LEU B O 1
ATOM 5678 N N . ALA B 1 339 ? 11.82 -13.039 -33.062 1 73.12 339 ALA B N 1
ATOM 5679 C CA . ALA B 1 339 ? 11.398 -13.844 -31.922 1 73.12 339 ALA B CA 1
ATOM 5680 C C . ALA B 1 339 ? 11.641 -15.336 -32.188 1 73.12 339 ALA B C 1
ATOM 5682 O O . ALA B 1 339 ? 11.516 -15.805 -33.312 1 73.12 339 ALA B O 1
ATOM 5683 N N . PRO B 1 340 ? 12.016 -16 -31.188 1 75.94 340 PRO B N 1
ATOM 5684 C CA . PRO B 1 340 ? 12.273 -17.422 -31.391 1 75.94 340 PRO B CA 1
ATOM 5685 C C . PRO B 1 340 ? 11.008 -18.219 -31.719 1 75.94 340 PRO B C 1
ATOM 5687 O O . PRO B 1 340 ? 9.914 -17.828 -31.312 1 75.94 340 PRO B O 1
ATOM 5690 N N . LYS B 1 341 ? 11.219 -19.328 -32.5 1 78.12 341 LYS B N 1
ATOM 5691 C CA . LYS B 1 341 ? 10.109 -20.234 -32.781 1 78.12 341 LYS B CA 1
ATOM 5692 C C . LYS B 1 341 ? 9.492 -20.766 -31.5 1 78.12 341 LYS B C 1
ATOM 5694 O O . LYS B 1 341 ? 10.203 -21.094 -30.547 1 78.12 341 LYS B O 1
ATOM 5699 N N . GLY B 1 342 ? 8.219 -20.766 -31.422 1 79.38 342 GLY B N 1
ATOM 5700 C CA . GLY B 1 342 ? 7.527 -21.234 -30.234 1 79.38 342 GLY B CA 1
ATOM 5701 C C . GLY B 1 342 ? 6.961 -20.109 -29.391 1 79.38 342 GLY B C 1
ATOM 5702 O O . GLY B 1 342 ? 6.129 -20.344 -28.516 1 79.38 342 GLY B O 1
ATOM 5703 N N . THR B 1 343 ? 7.426 -18.969 -29.703 1 78.12 343 THR B N 1
ATOM 5704 C CA . THR B 1 343 ? 6.91 -17.812 -28.953 1 78.12 343 THR B CA 1
ATOM 5705 C C . THR B 1 343 ? 5.41 -17.656 -29.188 1 78.12 343 THR B C 1
ATOM 5707 O O . THR B 1 343 ? 4.664 -17.375 -28.25 1 78.12 343 THR B O 1
ATOM 5710 N N . GLN B 1 344 ? 5.039 -17.859 -30.344 1 78.88 344 GLN B N 1
ATOM 5711 C CA . GLN B 1 344 ? 3.619 -17.75 -30.672 1 78.88 344 GLN B CA 1
ATOM 5712 C C . GLN B 1 344 ? 2.807 -18.812 -29.938 1 78.88 344 GLN B C 1
ATOM 5714 O O . GLN B 1 344 ? 1.722 -18.531 -29.422 1 78.88 344 GLN B O 1
ATOM 5719 N N . LYS B 1 345 ? 3.299 -20.016 -29.938 1 82.19 345 LYS B N 1
ATOM 5720 C CA . LYS B 1 345 ? 2.627 -21.109 -29.234 1 82.19 345 LYS B CA 1
ATOM 5721 C C . LYS B 1 345 ? 2.51 -20.797 -27.75 1 82.19 345 LYS B C 1
ATOM 5723 O O . LYS B 1 345 ? 1.475 -21.047 -27.125 1 82.19 345 LYS B O 1
ATOM 5728 N N . THR B 1 346 ? 3.566 -20.297 -27.219 1 82.75 346 THR B N 1
ATOM 5729 C CA . THR B 1 346 ? 3.551 -19.891 -25.828 1 82.75 346 THR B CA 1
ATOM 5730 C C . THR B 1 346 ? 2.508 -18.797 -25.594 1 82.75 346 THR B C 1
ATOM 5732 O O . THR B 1 346 ? 1.74 -18.859 -24.641 1 82.75 346 THR B O 1
ATOM 5735 N N . ALA B 1 347 ? 2.465 -17.875 -26.453 1 80.31 347 ALA B N 1
ATOM 5736 C CA . ALA B 1 347 ? 1.499 -16.781 -26.359 1 80.31 347 ALA B CA 1
ATOM 5737 C C . ALA B 1 347 ? 0.069 -17.312 -26.422 1 80.31 347 ALA B C 1
ATOM 5739 O O . ALA B 1 347 ? -0.807 -16.844 -25.688 1 80.31 347 ALA B O 1
ATOM 5740 N N . ASP B 1 348 ? -0.13 -18.266 -27.266 1 81.56 348 ASP B N 1
ATOM 5741 C CA . ASP B 1 348 ? -1.448 -18.875 -27.375 1 81.56 348 ASP B CA 1
ATOM 5742 C C . ASP B 1 348 ? -1.831 -19.594 -26.078 1 81.56 348 ASP B C 1
ATOM 5744 O O . ASP B 1 348 ? -2.99 -19.562 -25.656 1 81.56 348 ASP B O 1
ATOM 5748 N N . SER B 1 349 ? -0.918 -20.234 -25.578 1 84.25 349 SER B N 1
ATOM 5749 C CA . SER B 1 349 ? -1.158 -20.922 -24.312 1 84.25 349 SER B CA 1
ATOM 5750 C C . SER B 1 349 ? -1.516 -19.938 -23.203 1 84.25 349 SER B C 1
ATOM 5752 O O . SER B 1 349 ? -2.396 -20.203 -22.391 1 84.25 349 SER B O 1
ATOM 5754 N N . LEU B 1 350 ? -0.817 -18.859 -23.203 1 84.44 350 LEU B N 1
ATOM 5755 C CA . LEU B 1 350 ? -1.114 -17.812 -22.219 1 84.44 350 LEU B CA 1
ATOM 5756 C C . LEU B 1 350 ? -2.508 -17.234 -22.438 1 84.44 350 LEU B C 1
ATOM 5758 O O . LEU B 1 350 ? -3.217 -16.938 -21.484 1 84.44 350 LEU B O 1
ATOM 5762 N N . ALA B 1 351 ? -2.857 -17.062 -23.672 1 84.31 351 ALA B N 1
ATOM 5763 C CA . ALA B 1 351 ? -4.199 -16.594 -23.984 1 84.31 351 ALA B CA 1
ATOM 5764 C C . ALA B 1 351 ? -5.266 -17.562 -23.5 1 84.31 351 ALA B C 1
ATOM 5766 O O . ALA B 1 351 ? -6.305 -17.156 -22.984 1 84.31 351 ALA B O 1
ATOM 5767 N N . LEU B 1 352 ? -4.992 -18.828 -23.703 1 85.5 352 LEU B N 1
ATOM 5768 C CA . LEU B 1 352 ? -5.887 -19.859 -23.203 1 85.5 352 LEU B CA 1
ATOM 5769 C C . LEU B 1 352 ? -6.02 -19.781 -21.688 1 85.5 352 LEU B C 1
ATOM 5771 O O . LEU B 1 352 ? -7.121 -19.906 -21.156 1 85.5 352 LEU B O 1
ATOM 5775 N N . ALA B 1 353 ? -4.895 -19.578 -21.094 1 89.94 353 ALA B N 1
ATOM 5776 C CA . ALA B 1 353 ? -4.914 -19.422 -19.641 1 89.94 353 ALA B CA 1
ATOM 5777 C C . ALA B 1 353 ? -5.812 -18.266 -19.234 1 89.94 353 ALA B C 1
ATOM 5779 O O . ALA B 1 353 ? -6.625 -18.391 -18.312 1 89.94 353 ALA B O 1
ATOM 5780 N N . GLY B 1 354 ? -5.613 -17.172 -19.922 1 91 354 GLY B N 1
ATOM 5781 C CA . GLY B 1 354 ? -6.43 -16 -19.625 1 91 354 GLY B CA 1
ATOM 5782 C C . GLY B 1 354 ? -7.918 -16.266 -19.734 1 91 354 GLY B C 1
ATOM 5783 O O . GLY B 1 354 ? -8.688 -15.898 -18.844 1 91 354 GLY B O 1
ATOM 5784 N N . ASP B 1 355 ? -8.305 -16.922 -20.781 1 92.06 355 ASP B N 1
ATOM 5785 C CA . ASP B 1 355 ? -9.711 -17.25 -21 1 92.06 355 ASP B CA 1
ATOM 5786 C C . ASP B 1 355 ? -10.25 -18.156 -19.906 1 92.06 355 ASP B C 1
ATOM 5788 O O . ASP B 1 355 ? -11.359 -17.969 -19.422 1 92.06 355 ASP B O 1
ATOM 5792 N N . CYS B 1 356 ? -9.469 -19.125 -19.609 1 94.94 356 CYS B N 1
ATOM 5793 C CA . CYS B 1 356 ? -9.922 -20.109 -18.625 1 94.94 356 CYS B CA 1
ATOM 5794 C C . CYS B 1 356 ? -9.922 -19.516 -17.234 1 94.94 356 CYS B C 1
ATOM 5796 O O . CYS B 1 356 ? -10.766 -19.859 -16.406 1 94.94 356 CYS B O 1
ATOM 5798 N N . LEU B 1 357 ? -8.992 -18.609 -16.938 1 96.81 357 LEU B N 1
ATOM 5799 C CA . LEU B 1 357 ? -9 -17.906 -15.672 1 96.81 357 LEU B CA 1
ATOM 5800 C C . LEU B 1 357 ? -10.258 -17.047 -15.531 1 96.81 357 LEU B C 1
ATOM 5802 O O . LEU B 1 357 ? -10.906 -17.062 -14.484 1 96.81 357 LEU B O 1
ATOM 5806 N N . VAL B 1 358 ? -10.594 -16.344 -16.578 1 95 358 VAL B N 1
ATOM 5807 C CA . VAL B 1 358 ? -11.805 -15.531 -16.578 1 95 358 VAL B CA 1
ATOM 5808 C C . VAL B 1 358 ? -13.023 -16.422 -16.375 1 95 358 VAL B C 1
ATOM 5810 O O . VAL B 1 358 ? -13.867 -16.125 -15.516 1 95 358 VAL B O 1
ATOM 5813 N N . ALA B 1 359 ? -13.086 -17.5 -17.156 1 96.62 359 ALA B N 1
ATOM 5814 C CA . ALA B 1 359 ? -14.211 -18.422 -17.031 1 96.62 359 ALA B CA 1
ATOM 5815 C C . ALA B 1 359 ? -14.297 -19 -15.617 1 96.62 359 ALA B C 1
ATOM 5817 O O . ALA B 1 359 ? -15.391 -19.094 -15.047 1 96.62 359 ALA B O 1
ATOM 5818 N N . GLY B 1 360 ? -13.148 -19.422 -15.102 1 97.75 360 GLY B N 1
ATOM 5819 C CA . GLY B 1 360 ? -13.102 -19.922 -13.734 1 97.75 360 GLY B CA 1
ATOM 5820 C C . GLY B 1 360 ? -13.57 -18.906 -12.711 1 97.75 360 GLY B C 1
ATOM 5821 O O . GLY B 1 360 ? -14.273 -19.266 -11.758 1 97.75 360 GLY B O 1
ATOM 5822 N N . GLY B 1 361 ? -13.125 -17.672 -12.836 1 97.06 361 GLY B N 1
ATOM 5823 C CA . GLY B 1 361 ? -13.57 -16.609 -11.945 1 97.06 361 GLY B CA 1
ATOM 5824 C C . GLY B 1 361 ? -15.047 -16.297 -12.086 1 97.06 361 GLY B C 1
ATOM 5825 O O . GLY B 1 361 ? -15.75 -16.141 -11.086 1 97.06 361 GLY B O 1
ATOM 5826 N N . GLU B 1 362 ? -15.516 -16.188 -13.297 1 95.62 362 GLU B N 1
ATOM 5827 C CA . GLU B 1 362 ? -16.906 -15.859 -13.562 1 95.62 362 GLU B CA 1
ATOM 5828 C C . GLU B 1 362 ? -17.859 -16.906 -12.984 1 95.62 362 GLU B C 1
ATOM 5830 O O . GLU B 1 362 ? -18.891 -16.562 -12.422 1 95.62 362 GLU B O 1
ATOM 5835 N N . LYS B 1 363 ? -17.453 -18.156 -13.102 1 97.25 363 LYS B N 1
ATOM 5836 C CA . LYS B 1 363 ? -18.312 -19.25 -12.648 1 97.25 363 LYS B CA 1
ATOM 5837 C C . LYS B 1 363 ? -18.016 -19.609 -11.195 1 97.25 363 LYS B C 1
ATOM 5839 O O . LYS B 1 363 ? -18.641 -20.516 -10.633 1 97.25 363 LYS B O 1
ATOM 5844 N N . LYS B 1 364 ? -17.047 -18.938 -10.594 1 97.38 364 LYS B N 1
ATOM 5845 C CA . LYS B 1 364 ? -16.641 -19.141 -9.203 1 97.38 364 LYS B CA 1
ATOM 5846 C C . LYS B 1 364 ? -16.125 -20.547 -8.977 1 97.38 364 LYS B C 1
ATOM 5848 O O . LYS B 1 364 ? -16.438 -21.172 -7.953 1 97.38 364 LYS B O 1
ATOM 5853 N N . LEU B 1 365 ? -15.445 -21.062 -9.977 1 98.25 365 LEU B N 1
ATOM 5854 C CA . LEU B 1 365 ? -14.875 -22.406 -9.898 1 98.25 365 LEU B CA 1
ATOM 5855 C C . LEU B 1 365 ? -13.453 -22.359 -9.367 1 98.25 365 LEU B C 1
ATOM 5857 O O . LEU B 1 365 ? -12.906 -23.375 -8.938 1 98.25 365 LEU B O 1
ATOM 5861 N N . PHE B 1 366 ? -12.812 -21.219 -9.406 1 98.31 366 PHE B N 1
ATOM 5862 C CA . PHE B 1 366 ? -11.383 -21.062 -9.172 1 98.31 366 PHE B CA 1
ATOM 5863 C C . PHE B 1 366 ? -11.094 -19.781 -8.398 1 98.31 366 PHE B C 1
ATOM 5865 O O . PHE B 1 366 ? -11.812 -18.781 -8.555 1 98.31 366 PHE B O 1
ATOM 5872 N N . THR B 1 367 ? -10.094 -19.844 -7.551 1 98.62 367 THR B N 1
ATOM 5873 C CA . THR B 1 367 ? -9.602 -18.656 -6.867 1 98.62 367 THR B CA 1
ATOM 5874 C C . THR B 1 367 ? -8.078 -18.578 -6.941 1 98.62 367 THR B C 1
ATOM 5876 O O . THR B 1 367 ? -7.395 -19.578 -6.684 1 98.62 367 THR B O 1
ATOM 5879 N N . PRO B 1 368 ? -7.551 -17.469 -7.34 1 98.5 368 PRO B N 1
ATOM 5880 C CA . PRO B 1 368 ? -6.098 -17.281 -7.336 1 98.5 368 PRO B CA 1
ATOM 5881 C C . PRO B 1 368 ? -5.578 -16.719 -6.016 1 98.5 368 PRO B C 1
ATOM 5883 O O . PRO B 1 368 ? -4.383 -16.438 -5.887 1 98.5 368 PRO B O 1
ATOM 5886 N N . MET B 1 369 ? -6.453 -16.469 -5.039 1 98.75 369 MET B N 1
ATOM 5887 C CA . MET B 1 369 ? -6.012 -15.766 -3.846 1 98.75 369 MET B CA 1
ATOM 5888 C C . MET B 1 369 ? -6.742 -16.266 -2.607 1 98.75 369 MET B C 1
ATOM 5890 O O . MET B 1 369 ? -7.312 -15.484 -1.849 1 98.75 369 MET B O 1
ATOM 5894 N N . TYR B 1 370 ? -6.832 -17.578 -2.479 1 98.81 370 TYR B N 1
ATOM 5895 C CA . TYR B 1 370 ? -7.262 -18.109 -1.188 1 98.81 370 TYR B CA 1
ATOM 5896 C C . TYR B 1 370 ? -6.219 -17.828 -0.113 1 98.81 370 TYR B C 1
ATOM 5898 O O . TYR B 1 370 ? -5.113 -18.375 -0.156 1 98.81 370 TYR B O 1
ATOM 5906 N N . LEU B 1 371 ? -6.574 -16.969 0.806 1 98.88 371 LEU B N 1
ATOM 5907 C CA . LEU B 1 371 ? -5.66 -16.562 1.868 1 98.88 371 LEU B CA 1
ATOM 5908 C C . LEU B 1 371 ? -5.703 -17.562 3.027 1 98.88 371 LEU B C 1
ATOM 5910 O O . LEU B 1 371 ? -6.777 -17.828 3.57 1 98.88 371 LEU B O 1
ATOM 5914 N N . MET B 1 372 ? -4.613 -18.109 3.367 1 98.88 372 MET B N 1
ATOM 5915 C CA . MET B 1 372 ? -4.426 -18.859 4.602 1 98.88 372 MET B CA 1
ATOM 5916 C C . MET B 1 372 ? -3.248 -18.312 5.402 1 98.88 372 MET B C 1
ATOM 5918 O O . MET B 1 372 ? -2.18 -18.062 4.848 1 98.88 372 MET B O 1
ATOM 5922 N N . VAL B 1 373 ? -3.484 -18.062 6.648 1 98.88 373 VAL B N 1
ATOM 5923 C CA . VAL B 1 373 ? -2.449 -17.641 7.586 1 98.88 373 VAL B CA 1
ATOM 5924 C C . VAL B 1 373 ? -2.43 -18.578 8.789 1 98.88 373 VAL B C 1
ATOM 5926 O O . VAL B 1 373 ? -3.467 -18.812 9.414 1 98.88 373 VAL B O 1
ATOM 5929 N N . GLY B 1 374 ? -1.294 -19.125 9.031 1 98.88 374 GLY B N 1
ATOM 5930 C CA . GLY B 1 374 ? -1.162 -20.047 10.148 1 98.88 374 GLY B CA 1
ATOM 5931 C C . GLY B 1 374 ? 0.122 -19.859 10.938 1 98.88 374 GLY B C 1
ATOM 5932 O O . GLY B 1 374 ? 1.077 -19.25 10.438 1 98.88 374 GLY B O 1
ATOM 5933 N N . ARG B 1 375 ? 0.131 -20.359 12.148 1 98.81 375 ARG B N 1
ATOM 5934 C CA . ARG B 1 375 ? 1.275 -20.25 13.047 1 98.81 375 ARG B CA 1
ATOM 5935 C C . ARG B 1 375 ? 1.855 -21.625 13.359 1 98.81 375 ARG B C 1
ATOM 5937 O O . ARG B 1 375 ? 1.11 -22.594 13.578 1 98.81 375 ARG B O 1
ATOM 5944 N N . LYS B 1 376 ? 3.145 -21.734 13.219 1 98.81 376 LYS B N 1
ATOM 5945 C CA . LYS B 1 376 ? 3.809 -22.891 13.812 1 98.81 376 LYS B CA 1
ATOM 5946 C C . LYS B 1 376 ? 3.748 -22.844 15.336 1 98.81 376 LYS B C 1
ATOM 5948 O O . LYS B 1 376 ? 4.211 -21.891 15.953 1 98.81 376 LYS B O 1
ATOM 5953 N N . PRO B 1 377 ? 3.174 -23.859 15.898 1 97.75 377 PRO B N 1
ATOM 5954 C CA . PRO B 1 377 ? 3.072 -23.844 17.359 1 97.75 377 PRO B CA 1
ATOM 5955 C C . PRO B 1 377 ? 4.426 -23.656 18.047 1 97.75 377 PRO B C 1
ATOM 5957 O O . PRO B 1 377 ? 5.457 -24.031 17.484 1 97.75 377 PRO B O 1
ATOM 5960 N N . GLU B 1 378 ? 4.379 -23.109 19.344 1 94.81 378 GLU B N 1
ATOM 5961 C CA . GLU B 1 378 ? 5.582 -22.844 20.109 1 94.81 378 GLU B CA 1
ATOM 5962 C C . GLU B 1 378 ? 6.262 -24.125 20.562 1 94.81 378 GLU B C 1
ATOM 5964 O O . GLU B 1 378 ? 5.59 -25.141 20.781 1 94.81 378 GLU B O 1
#

Organism: Aspergillus parasiticus (NCBI:txid5067)

Foldseek 3Di:
DPPQPADDDDPPVQVVLCCQFQNCLLVDPDDLLVRQLRGDQVSLVVLLCQQCVLPPPQALVNHDPVSLVVCQSCLLSNQQSLCSQCVSVCCVQPNQQNAFFDDAFPDDRVNRVLVRLLVQCVVQVAAAAFEEEEEQCFLPVSVLSSCVNHVAQYEYEHAHPSSQSNNCVVCVVVVNNVRYYYDHDDLLDDPAAFQAGQEYEYAAGCLSHSANLSSLLSVLRNHHAQHKYKYFYKAFEPLQDSVDSVSSNLQVLLCSLNSHSDHYYPVRNVVSNVSSPWAWPDWDQPQPPPHPAHRLQLQPLDCPRPNDPVSCVSSPCNHPVNVVVVLVVQVVCCVVSSGHPCSSVSSVSNNSNSVSVVVCSVSVRIGSGTMIMTGRHD/DPPQDADDDDPPVQVVLCCQFQNCLLVDPDDLLVRQLRGDQVSLVVLLCQQCVLPPPQALVNHDPVSLVVCQSCLLSNQQSLCSQCVSVCCVQPNQANAFFDDAFPDDNVNRVLVRLVVQCVVQVAAAAFEEEEEQCFLPVSVLSSCVNHVAQYEYEHAHPSSQSNNCVVCVVVVNNVRYYYDHDDLLDDPAAFQAGQEYEYAAGCLSHSANLSSLLSVLRNHHAFHKYKYFYKAFEPLQDSVDSVSSNLQSLLCSLNSHSDHYYPVRNVVSNVSSPWAWPDWDQPQPPPHPAHRLQLQPLDCPRPNDPVSCVSSPCNHPVNVVVVLVVQVVCCVVSSGHPCSSVSSVSNNSNSVSVVVCSVSVRIGSGTIIMTGRHD

Nearest PDB structures (foldseek):
  4pne-assembly3_A  TM=8.355E-01  e=1.877E-17  Saccharopolyspora spinosa
  3bus-assembly2_B  TM=8.779E-01  e=3.555E-16  Lentzea aerocolonigenes
  8zc8-assembly1_B  TM=8.301E-01  e=5.091E-17  Streptomyces caespitosus
  4pne-assembly3_B  TM=8.039E-01  e=4.830E-17  Saccharopolyspora spinosa
  8zc8-assembly1_A  TM=7.603E-01  e=2.012E-15  Streptomyces caespitosus

Radius of gyration: 28.26 Å; Cα contacts (8 Å, |Δi|>4): 1440; chains: 2; bounding box: 49×86×72 Å

Secondary structure (DSSP, 8-state):
-----PPPP-HHHHHHHHHHHHTTGGG--S-HHHHHHTS-HHHHHHHHHHHHTTTTT--GGG--HHHHHHHHHTHHHHHHHHHHHHHHHHHHHT-S--S-----TT--HHHHHHHHHHHHHHHHT--TT-EEEEET-TTSHHHHHHHHHH--EEEEEES-HHHHHHHHHHHHHTT-TTTEEEEE--TTS--S-TT-EEEEEEES-GGGSS-HHHHHHHHHHHEEEEEEEEEEEEEE-TT--TTSHHHHHHHHHHHHHHT-S---BHHHHHHHHHHTT-EEEEEEEGGGS--SS-TTHHHH--GGG--STTHHHHHHTTSHHHHHHHHHHHHHHHHTTSS-TTHHHHHHHHHHHHHHHHHHHHTT-EEEEEEEEEE---/-----PPPP-HHHHHHHHHHHHTTGGG--S-HHHHHHTS-HHHHHHHHHHHHTTTTT--GGG--HHHHHHHHHTHHHHHHHHHHHHHHHHHHHT-S--S-----TT--HHHHHHHHHHHHHHHHT--TT-EEEEET-TTSHHHHHHHHHH--EEEEEES-HHHHHHHHHHHHHTT-TTTEEEEE--TTS--SPTT-EEEEEEES-GGGSS-HHHHHHHHHHHEEEEEEEEEEEEEE-TT--TTSHHHHHHHHHHHHHHT-S---BHHHHHHHHHHTT-EEEEEEEGGGS--SS-TTHHHH--GGG--STTHHHHHHTTSHHHHHHHHHHHHHHHHTTSS-TTHHHHHHHHHHHHHHHHHHHHTT-EEEEEEEEEE---

InterPro domains:
  IPR013216 Methyltransferase type 11 [PF08241] (133-229)
  IPR013705 Sterol methyltransferase C-terminal [PF08498] (313-378)
  IPR029063 S-adenosyl-L-methionine-dependent methyltransferase superfamily [G3DSA:3.40.50.150] (46-301)
  IPR029063 S-adenosyl-L-methionine-dependent methyltransferase superfamily [SSF53335] (80-377)
  IPR030384 SAM-dependent methyltransferase SMT-type [PS51685] (82-377)
  IPR050447 Erg6/SMT methyltransferase [PTHR44068] (42-377)

Solvent-accessible surface area (backbone atoms only — not comparable to full-atom values): 38512 Å² total; per-residue (Å²): 126,77,78,74,73,73,74,76,86,54,67,67,60,50,48,52,50,39,44,58,24,38,54,66,42,64,72,53,85,64,59,74,57,56,52,45,42,52,39,32,53,68,50,39,42,49,36,48,51,64,39,42,65,78,46,64,96,51,50,60,91,66,61,45,69,67,60,44,48,54,36,31,55,39,18,68,62,36,37,40,32,36,47,73,67,42,48,67,56,40,40,74,72,69,35,57,48,86,63,84,39,66,47,56,73,65,54,53,70,70,46,27,46,49,50,47,49,47,39,52,40,46,76,61,63,62,42,63,73,36,42,30,36,32,43,45,30,57,44,29,31,56,55,53,53,44,27,72,65,35,52,27,30,37,39,31,30,28,71,40,62,60,33,43,51,30,18,51,51,51,32,48,75,52,71,37,54,90,41,46,49,72,45,81,44,48,66,73,62,60,94,61,59,67,47,67,21,50,29,38,36,29,56,54,31,62,41,38,35,60,47,58,36,55,34,42,32,41,51,48,46,27,30,20,68,61,13,34,40,35,32,28,36,45,27,28,31,88,71,46,42,82,87,37,68,66,50,31,39,31,53,49,31,37,23,66,32,63,40,30,38,46,86,47,38,48,68,55,51,52,48,21,46,46,71,37,56,34,45,76,73,45,72,48,56,61,72,72,52,94,54,92,41,59,61,47,43,62,49,57,30,47,75,86,67,59,58,47,80,72,39,48,63,53,21,43,50,39,18,74,65,32,40,49,50,50,49,51,48,45,40,48,30,30,73,74,60,47,24,41,67,54,50,48,60,50,50,48,36,42,50,44,15,36,53,20,47,31,50,24,48,76,69,48,26,39,31,68,34,34,34,40,31,26,28,36,63,116,126,80,78,75,72,73,75,78,88,53,67,67,60,49,47,52,50,40,44,57,24,38,54,65,41,65,70,52,87,64,59,74,60,55,52,46,42,53,40,33,52,68,51,41,42,50,35,49,51,66,40,42,65,79,46,65,95,52,50,60,90,67,61,45,71,67,57,44,48,53,36,32,55,40,19,68,63,36,37,42,32,37,50,74,68,42,46,66,57,39,41,74,72,65,36,58,45,84,63,83,40,65,48,57,72,64,54,52,71,69,46,27,47,48,48,47,48,47,39,52,40,46,76,60,63,61,41,63,72,37,42,30,36,31,43,45,30,57,46,29,31,57,56,53,53,43,27,73,64,34,53,26,29,37,37,30,29,27,69,40,61,61,34,44,51,30,18,52,50,50,33,48,74,52,69,38,53,91,42,44,49,71,44,80,44,50,66,73,63,61,94,61,59,68,49,67,21,51,29,36,36,28,57,56,30,62,42,38,34,63,48,58,37,56,33,41,32,43,50,48,44,27,31,21,68,60,14,34,40,37,32,28,35,46,26,27,31,88,71,49,44,81,88,37,68,68,48,31,38,30,52,47,30,36,24,66,32,63,39,30,38,46,82,48,37,46,69,54,52,53,47,22,45,44,71,36,55,34,45,76,75,46,72,46,57,61,72,70,51,93,53,93,42,59,62,46,44,60,50,57,30,46,76,86,66,58,58,46,82,72,40,48,63,52,21,43,52,39,18,74,65,33,39,47,49,51,50,51,49,46,41,50,30,29,74,74,61,46,24,40,66,55,50,48,59,51,50,50,36,41,52,44,15,35,51,19,45,31,51,24,48,76,68,48,27,39,31,68,34,32,35,41,31,27,30,35,63,116

Sequence (756 aa):
MAPATLEQENHTRDAEFNRVLHGKSAQAQGGFAAILGGKDAAAQKAAVDEYFKHWDNKDAAEETEEIRAARRAEYATLTRHYYNLATDLYEYGWGTSFHFCRFAQGEPFYQAIARHEHYLAHTMGIKSGMKVLDVGCGVGGPAREICKFTDANIVGFNNNDYQIQRATRYAEREGLSDKMSFVKGDFMQMSFPDNSFDAVYAIEATCHAPELEGVYKEIFRVLKPGGVFGVYEWLMTDEYDNDNAEHRKIRLGIEQGDGISNMVKVSEGLQAFKNAGFEVLHNEDLADRPDAIPWYYPLAGSFKHMTSPWDFFTIARMTWWGRGIAHRFVGALETVGLAPKGTQKTADSLALAGDCLVAGGEKKLFTPMYLMVGRKPEMAPATLEQENHTRDAEFNRVLHGKSAQAQGGFAAILGGKDAAAQKAAVDEYFKHWDNKDAAEETEEIRAARRAEYATLTRHYYNLATDLYEYGWGTSFHFCRFAQGEPFYQAIARHEHYLAHTMGIKSGMKVLDVGCGVGGPAREICKFTDANIVGFNNNDYQIQRATRYAEREGLSDKMSFVKGDFMQMSFPDNSFDAVYAIEATCHAPELEGVYKEIFRVLKPGGVFGVYEWLMTDEYDNDNAEHRKIRLGIEQGDGISNMVKVSEGLQAFKNAGFEVLHNEDLADRPDAIPWYYPLAGSFKHMTSPWDFFTIARMTWWGRGIAHRFVGALETVGLAPKGTQKTADSLALAGDCLVAGGEKKLFTPMYLMVGRKPE

pLDDT: mean 89.15, std 11.29, range [33.53, 99.0]